Protein AF-A0A956HHT8-F1 (afdb_monomer)

Nearest PDB structures (foldseek):
  8glv-assembly1_Eb  TM=3.772E-01  e=1.874E-02  Chlamydomonas reinhardtii
  6lx0-assembly1_A  TM=4.164E-01  e=7.668E-02  Leptospira santarosai serovar Shermani str. LT 821
  4u09-assembly1_A  TM=4.987E-01  e=4.158E-01  Leptospira interrogans serovar Copenhageni str. Fiocruz L1-130
  4u06-assembly1_A  TM=4.653E-01  e=1.358E+00  Leptospira interrogans serovar Copenhageni str. Fiocruz L1-130
  7sd1-assembly2_B  TM=4.203E-01  e=8.175E-01  Homo sapiens

Structure (mmCIF, N/CA/C/O backbone):
data_AF-A0A956HHT8-F1
#
_entry.id   AF-A0A956HHT8-F1
#
loop_
_atom_site.group_PDB
_atom_site.id
_atom_site.type_symbol
_atom_site.label_atom_id
_atom_site.label_alt_id
_atom_site.label_comp_id
_atom_site.label_asym_id
_atom_site.label_entity_id
_atom_site.label_seq_id
_atom_site.pdbx_PDB_ins_code
_atom_site.Cartn_x
_atom_site.Cartn_y
_atom_site.Cartn_z
_atom_site.occupancy
_atom_site.B_iso_or_equiv
_atom_site.auth_seq_id
_atom_site.auth_comp_id
_atom_site.auth_asym_id
_atom_site.auth_atom_id
_atom_site.pdbx_PDB_model_num
ATOM 1 N N . MET A 1 1 ? 32.048 -4.663 -15.928 1.00 42.41 1 MET A N 1
ATOM 2 C CA . MET A 1 1 ? 32.615 -3.542 -15.136 1.00 42.41 1 MET A CA 1
ATOM 3 C C . MET A 1 1 ? 31.513 -2.519 -14.918 1.00 42.41 1 MET A C 1
ATOM 5 O O . MET A 1 1 ? 30.700 -2.398 -15.829 1.00 42.41 1 MET A O 1
ATOM 9 N N . PRO A 1 2 ? 31.490 -1.788 -13.791 1.00 41.84 2 PRO A N 1
ATOM 10 C CA . PRO A 1 2 ? 30.479 -0.762 -13.557 1.00 41.84 2 PRO A CA 1
ATOM 11 C C . PRO A 1 2 ? 30.598 0.371 -14.581 1.00 41.84 2 PRO A C 1
ATOM 13 O O . PRO A 1 2 ? 31.658 0.988 -14.737 1.00 41.84 2 PRO A O 1
ATOM 16 N N . VAL A 1 3 ? 29.501 0.620 -15.294 1.00 42.31 3 VAL A N 1
ATOM 17 C CA . VAL A 1 3 ? 29.371 1.701 -16.280 1.00 42.31 3 VAL A CA 1
ATOM 18 C C . VAL A 1 3 ? 28.761 2.917 -15.602 1.00 42.31 3 VAL A C 1
ATOM 20 O O . VAL A 1 3 ? 27.911 2.795 -14.723 1.00 42.31 3 VAL A O 1
ATOM 23 N N . THR A 1 4 ? 29.171 4.106 -16.033 1.00 55.22 4 THR A N 1
ATOM 24 C CA . THR A 1 4 ? 28.631 5.352 -15.502 1.00 55.22 4 THR A CA 1
ATOM 25 C C . THR A 1 4 ? 28.563 6.421 -16.578 1.00 55.22 4 THR A C 1
ATOM 27 O O . THR A 1 4 ? 29.469 6.543 -17.401 1.00 55.22 4 THR A O 1
ATOM 30 N N . PHE A 1 5 ? 27.518 7.230 -16.497 1.00 52.38 5 PHE A N 1
ATOM 31 C CA . PHE A 1 5 ? 27.226 8.387 -17.324 1.00 52.38 5 PHE A CA 1
ATOM 32 C C . PHE A 1 5 ? 26.837 9.563 -16.416 1.00 52.38 5 PHE A C 1
ATOM 34 O O . PHE A 1 5 ? 26.292 9.361 -15.329 1.00 52.38 5 PHE A O 1
ATOM 41 N N . ALA A 1 6 ? 27.120 10.792 -16.849 1.00 51.34 6 ALA A N 1
ATOM 42 C CA . ALA A 1 6 ? 26.678 11.987 -16.137 1.00 51.34 6 ALA A CA 1
ATOM 43 C C . ALA A 1 6 ? 25.170 12.197 -16.356 1.00 51.34 6 ALA A C 1
ATOM 45 O O . ALA A 1 6 ? 24.701 12.158 -17.490 1.00 51.34 6 ALA A O 1
ATOM 46 N N . VAL A 1 7 ? 24.421 12.424 -15.274 1.00 43.16 7 VAL A N 1
ATOM 47 C CA . VAL A 1 7 ? 22.947 12.546 -15.307 1.00 43.16 7 VAL A CA 1
ATOM 48 C C . VAL A 1 7 ? 22.482 14.012 -15.305 1.00 43.16 7 VAL A C 1
ATOM 50 O O . VAL A 1 7 ? 21.397 14.324 -15.784 1.00 43.16 7 VAL A O 1
ATOM 53 N N . SER A 1 8 ? 23.301 14.931 -14.785 1.00 41.12 8 SER A N 1
ATOM 54 C CA . SER A 1 8 ? 23.012 16.368 -14.694 1.00 41.12 8 SER A CA 1
ATOM 55 C C . SER A 1 8 ? 24.325 17.170 -14.701 1.00 41.12 8 SER A C 1
ATOM 57 O O . SER A 1 8 ? 25.312 16.676 -14.153 1.00 41.12 8 SER A O 1
ATOM 59 N N . PRO A 1 9 ? 24.380 18.385 -15.286 1.00 46.72 9 PRO A N 1
ATOM 60 C CA . PRO A 1 9 ? 25.599 19.202 -15.367 1.00 46.72 9 PRO A CA 1
ATOM 61 C C . PRO A 1 9 ? 25.954 19.955 -14.067 1.00 46.72 9 PRO A C 1
ATOM 63 O O . PRO A 1 9 ? 26.802 20.847 -14.088 1.00 46.72 9 PRO A O 1
ATOM 66 N N . VAL A 1 10 ? 25.308 19.643 -12.938 1.00 47.22 10 VAL A N 1
ATOM 67 C CA . VAL A 1 10 ? 25.648 20.224 -11.629 1.00 47.22 10 VAL A CA 1
ATOM 68 C C . VAL A 1 10 ? 27.020 19.744 -11.143 1.00 47.22 10 VAL A C 1
ATOM 70 O O . VAL A 1 10 ? 27.389 18.584 -11.321 1.00 47.22 10 VAL A O 1
ATOM 73 N N . VAL A 1 11 ? 27.776 20.631 -10.489 1.00 66.06 11 VAL A N 1
ATOM 74 C CA . VAL A 1 11 ? 29.021 20.247 -9.807 1.00 66.06 11 VAL A CA 1
ATOM 75 C C . VAL A 1 11 ? 28.661 19.371 -8.607 1.00 66.06 11 VAL A C 1
ATOM 77 O O . VAL A 1 11 ? 27.893 19.796 -7.745 1.00 66.06 11 VAL A O 1
ATOM 80 N N . ALA A 1 12 ? 29.199 18.153 -8.572 1.00 59.75 12 ALA A N 1
ATOM 81 C CA . ALA A 1 12 ? 28.891 17.164 -7.546 1.00 59.75 12 ALA A CA 1
ATOM 82 C C . ALA A 1 12 ? 29.400 17.586 -6.156 1.00 59.75 12 ALA A C 1
ATOM 84 O O . ALA A 1 12 ? 30.588 17.875 -5.999 1.00 59.75 12 ALA A O 1
ATOM 85 N N . ASP A 1 13 ? 28.534 17.552 -5.138 1.00 56.00 13 ASP A N 1
ATOM 86 C CA . ASP A 1 13 ? 28.957 17.786 -3.754 1.00 56.00 13 ASP A CA 1
ATOM 87 C C . ASP A 1 13 ? 29.541 16.508 -3.125 1.00 56.00 13 ASP A C 1
ATOM 89 O O . ASP A 1 13 ? 28.835 15.533 -2.844 1.00 56.00 13 ASP A O 1
ATOM 93 N N . SER A 1 14 ? 30.851 16.533 -2.866 1.00 65.19 14 SER A N 1
ATOM 94 C CA . SER A 1 14 ? 31.598 15.469 -2.189 1.00 65.19 14 SER A CA 1
ATOM 95 C C . SER A 1 14 ? 31.766 15.687 -0.676 1.00 65.19 14 SER A C 1
ATOM 97 O O . SER A 1 14 ? 32.563 14.988 -0.048 1.00 65.19 14 SER A O 1
ATOM 99 N N . SER A 1 15 ? 31.081 16.666 -0.075 1.00 69.25 15 SER A N 1
ATOM 100 C CA . SER A 1 15 ? 31.128 16.920 1.370 1.00 69.25 15 SER A CA 1
ATOM 101 C C . SER A 1 15 ? 30.612 15.712 2.178 1.00 69.25 15 SER A C 1
ATOM 103 O O . SER A 1 15 ? 29.654 15.060 1.757 1.00 69.25 15 SER A O 1
ATOM 105 N N . PRO A 1 16 ? 31.215 15.367 3.332 1.00 62.41 16 PRO A N 1
ATOM 106 C CA . PRO A 1 16 ? 30.775 14.219 4.119 1.00 62.41 16 PRO A CA 1
ATOM 107 C C . PRO A 1 16 ? 29.455 14.506 4.850 1.00 62.41 16 PRO A C 1
ATOM 109 O O . PRO A 1 16 ? 29.373 15.402 5.689 1.00 62.41 16 PRO A O 1
ATOM 112 N N . LEU A 1 17 ? 28.435 13.693 4.568 1.00 68.38 17 LEU A N 1
ATOM 113 C CA . LEU A 1 17 ? 27.159 13.692 5.290 1.00 68.38 17 LEU A CA 1
ATOM 114 C C . LEU A 1 17 ? 27.309 13.217 6.754 1.00 68.38 17 LEU A C 1
ATOM 116 O O . LEU A 1 17 ? 28.241 12.463 7.063 1.00 68.38 17 LEU A O 1
ATOM 120 N N . PRO A 1 18 ? 26.371 13.581 7.655 1.00 68.06 18 PRO A N 1
ATOM 121 C CA . PRO A 1 18 ? 26.324 13.047 9.015 1.00 68.06 18 PRO A CA 1
ATOM 122 C C . PRO A 1 18 ? 26.230 11.518 8.991 1.00 68.06 18 PRO A C 1
ATOM 124 O O . PRO A 1 18 ? 25.305 10.954 8.408 1.00 68.06 18 PRO A O 1
ATOM 127 N N . SER A 1 19 ? 27.194 10.827 9.600 1.00 62.94 19 SER A N 1
ATOM 128 C CA . SER A 1 19 ? 27.247 9.363 9.562 1.00 62.94 19 SER A CA 1
ATOM 129 C C . SER A 1 19 ? 26.352 8.720 10.619 1.00 62.94 19 SER A C 1
ATOM 131 O O . SER A 1 19 ? 26.463 9.059 11.797 1.00 62.94 19 SER A O 1
ATOM 133 N N . MET A 1 20 ? 25.551 7.735 10.216 1.00 63.31 20 MET A N 1
ATOM 134 C CA . MET A 1 20 ? 24.673 6.957 11.094 1.00 63.31 20 MET A CA 1
ATOM 135 C C . MET A 1 20 ? 25.284 5.580 11.398 1.00 63.31 20 MET A C 1
ATOM 137 O O . MET A 1 20 ? 25.882 4.953 10.522 1.00 63.31 20 MET A O 1
ATOM 141 N N . ALA A 1 21 ? 25.125 5.080 12.627 1.00 60.78 21 ALA A N 1
ATOM 142 C CA . ALA A 1 21 ? 25.504 3.708 12.962 1.00 60.78 21 ALA A CA 1
ATOM 143 C C . ALA A 1 21 ? 24.474 2.701 12.398 1.00 60.78 21 ALA A C 1
ATOM 145 O O . ALA A 1 21 ? 23.274 2.985 12.448 1.00 60.78 21 ALA A O 1
ATOM 146 N N . PRO A 1 22 ? 24.885 1.502 11.928 1.00 54.84 22 PRO A N 1
ATOM 147 C CA . PRO A 1 22 ? 23.963 0.508 11.359 1.00 54.84 22 PRO A CA 1
ATOM 148 C C . PRO A 1 22 ? 22.775 0.162 12.269 1.00 54.84 22 PRO A C 1
ATOM 150 O O . PRO A 1 22 ? 21.650 0.007 11.800 1.00 54.84 22 PRO A O 1
ATOM 153 N N . LEU A 1 23 ? 23.013 0.100 13.583 1.00 55.16 23 LEU A N 1
ATOM 154 C CA . LEU A 1 23 ? 21.993 -0.229 14.579 1.00 55.16 23 LEU A CA 1
ATOM 155 C C . LEU A 1 23 ? 20.890 0.840 14.681 1.00 55.16 23 LEU A C 1
ATOM 157 O O . LEU A 1 23 ? 19.726 0.508 14.897 1.00 55.16 23 LEU A O 1
ATOM 161 N N . ASP A 1 24 ? 21.231 2.115 14.489 1.00 61.06 24 ASP A N 1
ATOM 162 C CA . ASP A 1 24 ? 20.277 3.225 14.598 1.00 61.06 24 ASP A CA 1
ATOM 163 C C . ASP A 1 24 ? 19.448 3.401 13.318 1.00 61.06 24 ASP A C 1
ATOM 165 O O . ASP A 1 24 ? 18.272 3.769 13.389 1.00 61.06 24 ASP A O 1
ATOM 169 N N . ALA A 1 25 ? 20.010 3.023 12.164 1.00 61.41 25 ALA A N 1
ATOM 170 C CA . ALA A 1 25 ? 19.270 2.907 10.907 1.00 61.41 25 ALA A CA 1
ATOM 171 C C . ALA A 1 25 ? 18.159 1.843 10.988 1.00 61.41 25 ALA A C 1
ATOM 173 O O . ALA A 1 25 ? 17.069 2.047 10.455 1.00 61.41 25 ALA A O 1
ATOM 174 N N . LEU A 1 26 ? 18.410 0.732 11.692 1.00 55.09 26 LEU A N 1
ATOM 175 C CA . LEU A 1 26 ? 17.419 -0.323 11.939 1.00 55.09 26 LEU A CA 1
ATOM 176 C C . LEU A 1 26 ? 16.361 0.123 12.967 1.00 55.09 26 LEU A C 1
ATOM 178 O O . LEU A 1 26 ? 15.161 -0.015 12.714 1.00 55.09 26 LEU A O 1
ATOM 182 N N . ARG A 1 27 ? 16.776 0.761 14.072 1.00 62.97 27 ARG A N 1
ATOM 183 C CA . ARG A 1 27 ? 15.862 1.301 15.102 1.00 62.97 27 ARG A CA 1
ATOM 184 C C . ARG A 1 27 ? 14.851 2.303 14.544 1.00 62.97 27 ARG A C 1
ATOM 186 O O . ARG A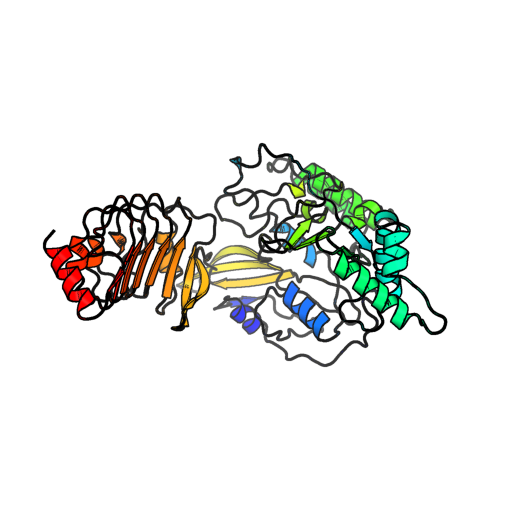 1 27 ? 13.663 2.181 14.830 1.00 62.97 27 ARG A O 1
ATOM 193 N N . ARG A 1 28 ? 15.273 3.242 13.680 1.00 62.53 28 ARG A N 1
ATOM 194 C CA . ARG A 1 28 ? 14.357 4.204 13.017 1.00 62.53 28 ARG A CA 1
ATOM 195 C C . ARG A 1 28 ? 13.282 3.552 12.136 1.00 62.53 28 ARG A C 1
ATOM 197 O O . ARG A 1 28 ? 12.379 4.243 11.675 1.00 62.53 28 ARG A O 1
ATOM 204 N N . ARG A 1 29 ? 13.369 2.242 11.896 1.00 57.41 29 ARG A N 1
ATOM 205 C CA . ARG A 1 29 ? 12.459 1.458 11.049 1.00 57.41 29 ARG A CA 1
ATOM 206 C C . ARG A 1 29 ? 11.564 0.511 11.857 1.00 57.41 29 ARG A C 1
ATOM 208 O O . ARG A 1 29 ? 10.920 -0.355 11.276 1.00 57.41 29 ARG A O 1
ATOM 215 N N . GLY A 1 30 ? 11.528 0.670 13.184 1.00 54.50 30 GLY A N 1
ATOM 216 C CA . GLY A 1 30 ? 10.776 -0.197 14.097 1.00 54.50 30 GLY A CA 1
ATOM 217 C C . GLY A 1 30 ? 11.427 -1.562 14.340 1.00 54.50 30 GLY A C 1
ATOM 218 O O . GLY A 1 30 ? 10.787 -2.442 14.908 1.00 54.50 30 GLY A O 1
ATOM 219 N N . ILE A 1 31 ? 12.682 -1.753 13.914 1.00 48.97 31 ILE A N 1
ATOM 220 C CA . ILE A 1 31 ? 13.452 -2.973 14.174 1.00 48.97 31 ILE A CA 1
ATOM 221 C C . ILE A 1 31 ? 14.253 -2.752 15.461 1.00 48.97 31 ILE A C 1
ATOM 223 O O . ILE A 1 31 ? 15.388 -2.271 15.450 1.00 48.97 31 ILE A O 1
ATOM 227 N N . GLU A 1 32 ? 13.623 -3.068 16.587 1.00 52.91 32 GLU A N 1
ATOM 228 C CA . GLU A 1 32 ? 14.241 -3.021 17.912 1.00 52.91 32 GLU A CA 1
ATOM 229 C C . GLU A 1 32 ? 14.872 -4.377 18.282 1.00 52.91 32 GLU A C 1
ATOM 231 O O . GLU A 1 32 ? 14.568 -5.412 17.691 1.00 52.91 32 GLU A O 1
ATOM 236 N N . GLY A 1 33 ? 15.802 -4.376 19.243 1.00 50.75 33 GLY A N 1
ATOM 237 C CA . GLY A 1 33 ? 16.421 -5.606 19.757 1.00 50.75 33 GLY A CA 1
ATOM 238 C C . GLY A 1 33 ? 17.298 -6.393 18.771 1.00 50.75 33 GLY A C 1
ATOM 239 O O . GLY A 1 33 ? 17.485 -7.583 18.981 1.00 50.75 33 GLY A O 1
ATOM 240 N N . VAL A 1 34 ? 17.812 -5.776 17.697 1.00 53.19 34 VAL A N 1
ATOM 241 C CA . VAL A 1 34 ? 18.710 -6.423 16.712 1.00 53.19 34 VAL A CA 1
ATOM 242 C C . VAL A 1 34 ? 19.869 -7.147 17.408 1.00 53.19 34 VAL A C 1
ATOM 244 O O . VAL A 1 34 ? 20.669 -6.506 18.085 1.00 53.19 34 VAL A O 1
ATOM 247 N N . GLU A 1 35 ? 19.971 -8.458 17.183 1.00 52.16 35 GLU A N 1
ATOM 248 C CA . GLU A 1 35 ? 20.993 -9.331 17.777 1.00 52.16 35 GLU A CA 1
ATOM 249 C C . GLU A 1 35 ? 22.275 -9.313 16.935 1.00 52.16 35 GLU A C 1
ATOM 251 O O . GLU A 1 35 ? 23.371 -9.048 17.423 1.00 52.16 35 GLU A O 1
ATOM 256 N N . ALA A 1 36 ? 22.123 -9.527 15.627 1.00 45.41 36 ALA A N 1
ATOM 257 C CA . ALA A 1 36 ? 23.203 -9.435 14.657 1.00 45.41 36 ALA A CA 1
ATOM 258 C C . ALA A 1 36 ? 22.668 -8.894 13.329 1.00 45.41 36 ALA A C 1
ATOM 260 O O . ALA A 1 36 ? 21.510 -9.083 12.968 1.00 45.41 36 ALA A O 1
ATOM 261 N N . CYS A 1 37 ? 23.517 -8.237 12.553 1.00 43.81 37 CYS A N 1
ATOM 262 C CA . CYS A 1 37 ? 23.219 -7.878 11.170 1.00 43.81 37 CYS A CA 1
ATOM 263 C C . CYS A 1 37 ? 24.480 -8.029 10.330 1.00 43.81 37 CYS A C 1
ATOM 265 O O . CYS A 1 37 ? 25.566 -8.207 10.889 1.00 43.81 37 CYS A O 1
ATOM 267 N N . SER A 1 38 ? 24.353 -7.933 9.005 1.00 42.53 38 SER A N 1
ATOM 268 C CA . SER A 1 38 ? 25.522 -7.748 8.152 1.00 42.53 38 SER A CA 1
ATOM 269 C C . SER A 1 38 ? 26.280 -6.503 8.619 1.00 42.53 38 SER A C 1
ATOM 271 O O . SER A 1 38 ? 25.807 -5.376 8.441 1.00 42.53 38 SER A O 1
ATOM 273 N N . SER A 1 39 ? 27.441 -6.704 9.239 1.00 43.22 39 SER A N 1
ATOM 274 C CA . SER A 1 39 ? 28.359 -5.628 9.589 1.00 43.22 39 SER A CA 1
ATOM 275 C C . SER A 1 39 ? 28.820 -4.907 8.320 1.00 43.22 39 SER A C 1
ATOM 277 O O . SER A 1 39 ? 28.809 -5.456 7.217 1.00 43.22 39 SER A O 1
ATOM 279 N N . ALA A 1 40 ? 29.258 -3.657 8.470 1.00 41.69 40 ALA A N 1
ATOM 280 C CA . ALA A 1 40 ? 29.957 -2.952 7.402 1.00 41.69 40 ALA A CA 1
ATOM 281 C C . ALA A 1 40 ? 31.389 -3.511 7.266 1.00 41.69 40 ALA A C 1
ATOM 283 O O . ALA A 1 40 ? 32.358 -2.863 7.660 1.00 41.69 40 ALA A O 1
ATOM 284 N N . GLU A 1 41 ? 31.521 -4.740 6.755 1.00 34.94 41 GLU A N 1
ATOM 285 C CA . GLU A 1 41 ? 32.812 -5.376 6.480 1.00 34.94 41 GLU A CA 1
ATOM 286 C C . GLU A 1 41 ? 33.545 -4.635 5.357 1.00 34.94 41 GLU A C 1
ATOM 288 O O . GLU A 1 41 ? 33.342 -4.893 4.174 1.00 34.94 41 GLU A O 1
ATOM 293 N N . ALA A 1 42 ? 34.396 -3.685 5.753 1.00 38.56 42 ALA A N 1
ATOM 294 C CA . ALA A 1 42 ? 35.460 -3.069 4.956 1.00 38.56 42 ALA A CA 1
ATOM 295 C C . ALA A 1 42 ? 35.083 -2.487 3.571 1.00 38.56 42 ALA A C 1
ATOM 297 O O . ALA A 1 42 ? 35.971 -2.169 2.778 1.00 38.56 42 ALA A O 1
ATOM 298 N N . ALA A 1 43 ? 33.799 -2.256 3.286 1.00 40.84 43 ALA A N 1
ATOM 299 C CA . ALA A 1 43 ? 33.388 -1.396 2.181 1.00 40.84 43 ALA A CA 1
ATOM 300 C C . ALA A 1 43 ? 33.882 0.048 2.438 1.00 40.84 43 ALA A C 1
ATOM 302 O O . ALA A 1 43 ? 33.777 0.530 3.568 1.00 40.84 43 ALA A O 1
ATOM 303 N N . PRO A 1 44 ? 34.390 0.779 1.426 1.00 45.38 44 PRO A N 1
ATOM 304 C CA . PRO A 1 44 ? 35.016 2.098 1.602 1.00 45.38 44 PRO A CA 1
ATOM 305 C C . PRO A 1 44 ? 34.021 3.253 1.870 1.00 45.38 44 PRO A C 1
ATOM 307 O O . PRO A 1 44 ? 34.321 4.413 1.597 1.00 45.38 44 PRO A O 1
ATOM 310 N N . SER A 1 45 ? 32.825 2.958 2.385 1.00 54.06 45 SER A N 1
ATOM 311 C CA . SER A 1 45 ? 31.669 3.860 2.453 1.00 54.06 45 SER A CA 1
ATOM 312 C C . SER A 1 45 ? 30.949 3.773 3.803 1.00 54.06 45 SER A C 1
ATOM 314 O O . SER A 1 45 ? 30.705 2.681 4.313 1.00 54.06 45 SER A O 1
ATOM 316 N N . ARG A 1 46 ? 30.556 4.923 4.369 1.00 59.69 46 ARG A N 1
ATOM 317 C CA . ARG A 1 46 ? 29.750 5.011 5.602 1.00 59.69 46 ARG A CA 1
ATOM 318 C C . ARG A 1 46 ? 28.250 5.087 5.302 1.00 59.69 46 ARG A C 1
ATOM 320 O O . ARG A 1 46 ? 27.846 5.687 4.313 1.00 59.69 46 ARG A O 1
ATOM 327 N N . LEU A 1 47 ? 27.441 4.562 6.223 1.00 59.94 47 LEU A N 1
ATOM 328 C CA . LEU A 1 47 ? 26.009 4.865 6.318 1.00 59.94 47 LEU A CA 1
ATOM 329 C C . LEU A 1 47 ? 25.797 6.317 6.771 1.00 59.94 47 LEU A C 1
ATOM 331 O O . LEU A 1 47 ? 26.581 6.849 7.562 1.00 59.94 47 LEU A O 1
ATOM 335 N N . VAL A 1 48 ? 24.731 6.944 6.278 1.00 63.12 48 VAL A N 1
ATOM 336 C CA . VAL A 1 48 ? 24.441 8.377 6.445 1.00 63.12 48 VAL A CA 1
ATOM 337 C C . VAL A 1 48 ? 23.036 8.603 6.996 1.00 63.12 48 VAL A C 1
ATOM 339 O O . VAL A 1 48 ? 22.126 7.820 6.733 1.00 63.12 48 VAL A O 1
ATOM 342 N N . ASP A 1 49 ? 22.866 9.672 7.767 1.00 67.06 49 ASP A N 1
ATOM 343 C CA . ASP A 1 49 ? 21.560 10.132 8.229 1.00 67.06 49 ASP A CA 1
ATOM 344 C C . ASP A 1 49 ? 20.860 10.934 7.123 1.00 67.06 49 ASP A C 1
ATOM 346 O O . ASP A 1 49 ? 21.419 11.889 6.582 1.00 67.06 49 ASP A O 1
ATOM 350 N N . THR A 1 50 ? 19.632 10.537 6.794 1.00 64.25 50 THR A N 1
ATOM 351 C CA . THR A 1 50 ? 18.780 11.184 5.787 1.00 64.25 50 THR A CA 1
ATOM 352 C C . THR A 1 50 ? 17.482 11.737 6.389 1.00 64.25 50 THR A C 1
ATOM 354 O O . THR A 1 50 ? 16.514 11.910 5.657 1.00 64.25 50 THR A O 1
ATOM 357 N N . GLY A 1 51 ? 17.417 11.926 7.714 1.00 54.97 51 GLY A N 1
ATOM 358 C CA . GLY A 1 51 ? 16.268 12.485 8.439 1.00 54.97 51 GLY A CA 1
ATOM 359 C C . GLY A 1 51 ? 15.058 11.549 8.538 1.00 54.97 51 GLY A C 1
ATOM 360 O O . GLY A 1 51 ? 14.748 11.024 9.609 1.00 54.97 51 GLY A O 1
ATOM 361 N N . ASP A 1 52 ? 14.409 11.298 7.404 1.00 53.41 52 ASP A N 1
ATOM 362 C CA . ASP A 1 52 ? 12.940 11.309 7.318 1.00 53.41 52 ASP A CA 1
ATOM 363 C C . ASP A 1 52 ? 12.249 9.933 7.397 1.00 53.41 52 ASP A C 1
ATOM 365 O O . ASP A 1 52 ? 11.047 9.811 7.178 1.00 53.41 52 ASP A O 1
ATOM 369 N N . GLY A 1 53 ? 12.990 8.860 7.686 1.00 53.47 53 GLY A N 1
ATOM 370 C CA . GLY A 1 53 ? 12.432 7.516 7.927 1.00 53.47 53 GLY A CA 1
ATOM 371 C C . GLY A 1 53 ? 11.844 6.774 6.710 1.00 53.47 53 GLY A C 1
ATOM 372 O O . GLY A 1 53 ? 11.531 5.588 6.825 1.00 53.47 53 GLY A O 1
ATOM 373 N N . PHE A 1 54 ? 11.738 7.419 5.542 1.00 56.00 54 PHE A N 1
ATOM 374 C CA . PHE A 1 54 ? 11.219 6.829 4.300 1.00 56.00 54 PHE A CA 1
ATOM 375 C C . PHE A 1 54 ? 11.986 5.575 3.823 1.00 56.00 54 PHE A C 1
ATOM 377 O O . PHE A 1 54 ? 13.043 5.200 4.346 1.00 56.00 54 PHE A O 1
ATOM 384 N N . HIS A 1 55 ? 11.431 4.884 2.817 1.00 62.47 55 HIS A N 1
ATOM 385 C CA . HIS A 1 55 ? 12.077 3.746 2.153 1.00 62.47 55 HIS A CA 1
ATOM 386 C C . HIS A 1 55 ? 13.457 4.164 1.612 1.00 62.47 55 HIS A C 1
ATOM 388 O O . HIS A 1 55 ? 13.523 5.168 0.904 1.00 62.47 55 HIS A O 1
ATOM 394 N N . PRO A 1 56 ? 14.572 3.460 1.900 1.00 63.16 56 PRO A N 1
ATOM 395 C CA . PRO A 1 56 ? 15.890 4.082 1.795 1.00 63.16 56 PRO A CA 1
ATOM 396 C C . PRO A 1 56 ? 16.370 4.186 0.346 1.00 63.16 56 PRO A C 1
ATOM 398 O O . PRO A 1 56 ? 17.259 4.982 0.060 1.00 63.16 56 PRO A O 1
ATOM 401 N N . LEU A 1 57 ? 15.725 3.453 -0.572 1.00 63.84 57 LEU A N 1
ATOM 402 C CA . LEU A 1 57 ? 15.821 3.710 -2.005 1.00 63.84 57 LEU A CA 1
ATOM 403 C C . LEU A 1 57 ? 15.372 5.129 -2.354 1.00 63.84 57 LEU A C 1
ATOM 405 O O . LEU A 1 57 ? 16.099 5.864 -3.014 1.00 63.84 57 LEU A O 1
ATOM 409 N N . ILE A 1 58 ? 14.220 5.538 -1.831 1.00 62.97 58 ILE A N 1
ATOM 410 C CA . ILE A 1 58 ? 13.691 6.885 -2.023 1.00 62.97 58 ILE A CA 1
ATOM 411 C C . ILE A 1 58 ? 14.530 7.902 -1.244 1.00 62.97 58 ILE A C 1
ATOM 413 O O . ILE A 1 58 ? 14.872 8.934 -1.808 1.00 62.97 58 ILE A O 1
ATOM 417 N N . SER A 1 59 ? 14.942 7.609 -0.005 1.00 67.75 59 SER A N 1
ATOM 418 C CA . SER A 1 59 ? 15.748 8.540 0.803 1.00 67.75 59 SER A CA 1
ATOM 419 C C . SER A 1 59 ? 17.103 8.871 0.171 1.00 67.75 59 SER A C 1
ATOM 421 O O . SER A 1 59 ? 17.493 10.035 0.134 1.00 67.75 59 SER A O 1
ATOM 423 N N . ALA A 1 60 ? 17.821 7.879 -0.364 1.00 64.56 60 ALA A N 1
ATOM 424 C CA . ALA A 1 60 ? 19.108 8.124 -1.010 1.00 64.56 60 ALA A CA 1
ATOM 425 C C . ALA A 1 60 ? 18.952 8.803 -2.381 1.00 64.56 60 ALA A C 1
ATOM 427 O O . ALA A 1 60 ? 19.723 9.706 -2.688 1.00 64.56 60 ALA A O 1
ATOM 428 N N . VAL A 1 61 ? 17.924 8.457 -3.172 1.00 61.44 61 VAL A N 1
ATOM 429 C CA . VAL A 1 61 ? 17.579 9.205 -4.400 1.00 61.44 61 VAL A CA 1
ATOM 430 C C . VAL A 1 61 ? 17.209 10.658 -4.072 1.00 61.44 61 VAL A C 1
ATOM 432 O O . VAL A 1 61 ? 17.649 11.573 -4.765 1.00 61.44 61 VAL A O 1
ATOM 435 N N . HIS A 1 62 ? 16.461 10.892 -2.992 1.00 66.06 62 HIS A N 1
ATOM 436 C CA . HIS A 1 62 ? 16.065 12.225 -2.544 1.00 66.06 62 HIS A CA 1
ATOM 437 C C . HIS A 1 62 ? 17.270 13.065 -2.101 1.00 66.06 62 HIS A C 1
ATOM 439 O O . HIS A 1 62 ? 17.414 14.194 -2.557 1.00 66.06 62 HIS A O 1
ATOM 445 N N . VAL A 1 63 ? 18.173 12.518 -1.280 1.00 62.94 63 VAL A N 1
ATOM 446 C CA . VAL A 1 63 ? 19.398 13.221 -0.851 1.00 62.94 63 VAL A CA 1
ATOM 447 C C . VAL A 1 63 ? 20.359 13.451 -2.023 1.00 62.94 63 VAL A C 1
ATOM 449 O O . VAL A 1 63 ? 20.935 14.534 -2.128 1.00 62.94 63 VAL A O 1
ATOM 452 N N . ALA A 1 64 ? 20.484 12.489 -2.942 1.00 60.69 64 ALA A N 1
ATOM 453 C CA . ALA A 1 64 ? 21.247 12.642 -4.180 1.00 60.69 64 ALA A CA 1
ATOM 454 C C . ALA A 1 64 ? 20.733 13.811 -5.033 1.00 60.69 64 ALA A C 1
ATOM 456 O O . ALA A 1 64 ? 21.513 14.656 -5.472 1.00 60.69 64 ALA A O 1
ATOM 457 N N . PHE A 1 65 ? 19.414 13.890 -5.211 1.00 50.34 65 PHE A N 1
ATOM 458 C CA . PHE A 1 65 ? 18.745 14.952 -5.954 1.00 50.34 65 PHE A CA 1
ATOM 459 C C . PHE A 1 65 ? 18.854 16.314 -5.248 1.00 50.34 65 PHE A C 1
ATOM 461 O O . PHE A 1 65 ? 19.332 17.278 -5.840 1.00 50.34 65 PHE A O 1
ATOM 468 N N . ALA A 1 66 ? 18.474 16.390 -3.970 1.00 59.97 66 ALA A N 1
ATOM 469 C CA . ALA A 1 66 ? 18.379 17.638 -3.209 1.00 59.97 66 ALA A CA 1
ATOM 470 C C . ALA A 1 66 ? 19.737 18.258 -2.828 1.00 59.97 66 ALA A C 1
ATOM 472 O O . ALA A 1 66 ? 19.791 19.443 -2.507 1.00 59.97 66 ALA A O 1
ATOM 473 N N . GLN A 1 67 ? 20.826 17.479 -2.845 1.00 65.44 67 GLN A N 1
ATOM 474 C CA . GLN A 1 67 ? 22.182 17.944 -2.513 1.00 65.44 67 GLN A CA 1
ATOM 475 C C . GLN A 1 67 ? 23.197 17.740 -3.650 1.00 65.44 67 GLN A C 1
ATOM 477 O O . GLN A 1 67 ? 24.399 17.818 -3.415 1.00 65.44 67 GLN A O 1
ATOM 482 N N . HIS A 1 68 ? 22.737 17.464 -4.875 1.00 54.09 68 HIS A N 1
ATOM 483 C CA . HIS A 1 68 ? 23.588 17.288 -6.062 1.00 54.09 68 HIS A CA 1
ATOM 484 C C . HIS A 1 68 ? 24.703 16.229 -5.878 1.00 54.09 68 HIS A C 1
ATOM 486 O O . HIS A 1 68 ? 25.871 16.472 -6.192 1.00 54.09 68 HIS A O 1
ATOM 492 N N . ARG A 1 69 ? 24.357 15.041 -5.360 1.00 65.19 69 ARG A N 1
ATOM 493 C CA . ARG A 1 69 ? 25.311 13.941 -5.104 1.00 65.19 69 ARG A CA 1
ATOM 494 C C . ARG A 1 69 ? 25.131 12.792 -6.116 1.00 65.19 69 ARG A C 1
ATOM 496 O O . ARG A 1 69 ? 23.999 12.368 -6.342 1.00 65.19 69 ARG A O 1
ATOM 503 N N . PRO A 1 70 ? 26.207 12.259 -6.722 1.00 62.28 70 PRO A N 1
ATOM 504 C CA . PRO A 1 70 ? 26.134 11.231 -7.773 1.00 62.28 70 PRO A CA 1
ATOM 505 C C . PRO A 1 70 ? 25.837 9.830 -7.202 1.00 62.28 70 PRO A C 1
ATOM 507 O O . PRO A 1 70 ? 26.304 9.529 -6.116 1.00 62.28 70 PRO A O 1
ATOM 510 N N . LEU A 1 71 ? 25.026 8.984 -7.855 1.00 67.56 71 LEU A N 1
ATOM 511 C CA . LEU A 1 71 ? 24.505 7.697 -7.316 1.00 67.56 71 LEU A CA 1
ATOM 512 C C . LEU A 1 71 ? 25.284 6.446 -7.858 1.00 67.56 71 LEU A C 1
ATOM 514 O O . LEU A 1 71 ? 26.319 6.664 -8.468 1.00 67.56 71 LEU A O 1
ATOM 518 N N . ALA A 1 72 ? 24.902 5.166 -7.646 1.00 62.59 72 ALA A N 1
ATOM 519 C CA . ALA A 1 72 ? 25.623 3.951 -8.165 1.00 62.59 72 ALA A CA 1
ATOM 520 C C . ALA A 1 72 ? 24.695 2.864 -8.729 1.00 62.59 72 ALA A C 1
ATOM 522 O O . ALA A 1 72 ? 23.589 2.843 -8.232 1.00 62.59 72 ALA A O 1
ATOM 523 N N . LEU A 1 73 ? 25.097 1.927 -9.624 1.00 44.16 73 LEU A N 1
ATOM 524 C CA . LEU A 1 73 ? 24.189 0.893 -10.230 1.00 44.16 73 LEU A CA 1
ATOM 525 C C . LEU A 1 73 ? 24.468 -0.562 -9.767 1.00 44.16 73 LEU A C 1
ATOM 527 O O . LEU A 1 73 ? 25.628 -0.885 -9.524 1.00 44.16 73 LEU A O 1
ATOM 531 N N . SER A 1 74 ? 23.439 -1.413 -9.607 1.00 45.12 74 SER A N 1
ATOM 532 C CA . SER A 1 74 ? 23.506 -2.878 -9.383 1.00 45.12 74 SER A CA 1
ATOM 533 C C . SER A 1 74 ? 22.183 -3.570 -9.802 1.00 45.12 74 SER A C 1
ATOM 535 O O . SER A 1 74 ? 21.119 -3.017 -9.507 1.00 45.12 74 SER A O 1
ATOM 537 N N . PRO A 1 75 ? 22.202 -4.768 -10.432 1.00 40.22 75 PRO A N 1
ATOM 538 C CA . PRO A 1 75 ? 20.999 -5.538 -10.793 1.00 40.22 75 PRO A CA 1
ATOM 539 C C . PRO A 1 75 ? 20.425 -6.352 -9.628 1.00 40.22 75 PRO A C 1
ATOM 541 O O . PRO A 1 75 ? 19.208 -6.449 -9.478 1.00 40.22 75 PRO A O 1
ATOM 544 N N . ASP A 1 76 ? 21.319 -6.902 -8.802 1.00 40.00 76 ASP A N 1
ATOM 545 C CA . ASP A 1 76 ? 21.040 -7.618 -7.548 1.00 40.00 76 ASP A CA 1
ATOM 546 C C . ASP A 1 76 ? 20.070 -6.777 -6.706 1.00 40.00 76 ASP A C 1
ATOM 548 O O . ASP A 1 76 ? 18.994 -7.206 -6.300 1.00 40.00 76 ASP A O 1
ATOM 552 N N . HIS A 1 77 ? 20.420 -5.494 -6.630 1.00 46.69 77 HIS A N 1
ATOM 553 C CA . HIS A 1 77 ? 19.713 -4.393 -6.005 1.00 46.69 77 HIS A CA 1
ATOM 554 C C . HIS A 1 77 ? 18.407 -3.950 -6.697 1.00 46.69 77 HIS A C 1
ATOM 556 O O . HIS A 1 77 ? 17.686 -3.151 -6.130 1.00 46.69 77 HIS A O 1
ATOM 562 N N . VAL A 1 78 ? 18.041 -4.407 -7.896 1.00 42.19 78 VAL A N 1
ATOM 563 C CA . VAL A 1 78 ? 16.717 -4.111 -8.508 1.00 42.19 78 VAL A CA 1
ATOM 564 C C . VAL A 1 78 ? 15.770 -5.310 -8.387 1.00 42.19 78 VAL A C 1
ATOM 566 O O . VAL A 1 78 ? 14.568 -5.143 -8.164 1.00 42.19 78 VAL A O 1
ATOM 569 N N . TRP A 1 79 ? 16.332 -6.520 -8.433 1.00 40.84 79 TRP A N 1
ATOM 570 C CA . TRP A 1 79 ? 15.655 -7.818 -8.495 1.00 40.84 79 TRP A CA 1
ATOM 571 C C . TRP A 1 79 ? 14.692 -8.180 -7.339 1.00 40.84 79 TRP A C 1
ATOM 573 O O . TRP A 1 79 ? 13.960 -9.160 -7.440 1.00 40.84 79 TRP A O 1
ATOM 583 N N . LEU A 1 80 ? 14.592 -7.409 -6.255 1.00 41.78 80 LEU A N 1
ATOM 584 C CA . LEU A 1 80 ? 13.850 -7.840 -5.062 1.00 41.78 80 LEU A CA 1
ATOM 585 C C . LEU A 1 80 ? 12.943 -6.784 -4.394 1.00 41.78 80 LEU A C 1
ATOM 587 O O . LEU A 1 80 ? 12.074 -7.162 -3.619 1.00 41.78 80 LEU A O 1
ATOM 591 N N . CYS A 1 81 ? 12.931 -5.532 -4.873 1.00 40.66 81 CYS A N 1
ATOM 592 C CA . CYS A 1 81 ? 11.655 -4.819 -5.023 1.00 40.66 81 CYS A CA 1
ATOM 593 C C . CYS A 1 81 ? 10.777 -5.665 -5.949 1.00 40.66 81 CYS A C 1
ATOM 595 O O . CYS A 1 81 ? 9.636 -5.975 -5.622 1.00 40.66 81 CYS A O 1
ATOM 597 N N . VAL A 1 82 ? 11.377 -6.096 -7.066 1.00 38.38 82 VAL A N 1
ATOM 598 C CA . VAL A 1 82 ? 10.870 -7.084 -8.021 1.00 38.38 82 VAL A CA 1
ATOM 599 C C . VAL A 1 82 ? 10.302 -8.317 -7.315 1.00 38.38 82 VAL A C 1
ATOM 601 O O . VAL A 1 82 ? 9.086 -8.413 -7.182 1.00 38.38 82 VAL A O 1
ATOM 604 N N . ALA A 1 83 ? 11.140 -9.177 -6.738 1.00 37.53 83 ALA A N 1
ATOM 605 C CA . ALA A 1 83 ? 10.760 -10.462 -6.142 1.00 37.53 83 ALA A CA 1
ATOM 606 C C . ALA A 1 83 ? 9.838 -10.431 -4.901 1.00 37.53 83 ALA A C 1
ATOM 608 O O . ALA A 1 83 ? 9.517 -11.495 -4.376 1.00 37.53 83 ALA A O 1
ATOM 609 N N . GLN A 1 84 ? 9.374 -9.273 -4.420 1.00 39.88 84 GLN A N 1
ATOM 610 C CA . GLN A 1 84 ? 8.219 -9.240 -3.511 1.00 39.88 84 GLN A CA 1
ATOM 611 C C . GLN A 1 84 ? 7.149 -8.199 -3.848 1.00 39.88 84 GLN A C 1
ATOM 613 O O . GLN A 1 84 ? 6.071 -8.251 -3.286 1.00 39.88 84 GLN A O 1
ATOM 618 N N . ALA A 1 85 ? 7.270 -7.484 -4.966 1.00 35.84 85 ALA A N 1
ATOM 619 C CA . ALA A 1 85 ? 6.121 -7.320 -5.852 1.00 35.84 85 ALA A CA 1
ATOM 620 C C . ALA A 1 85 ? 5.894 -8.604 -6.693 1.00 35.84 85 ALA A C 1
ATOM 622 O O . ALA A 1 85 ? 5.343 -8.567 -7.782 1.00 35.84 85 ALA A O 1
ATOM 623 N N . VAL A 1 86 ? 6.234 -9.754 -6.085 1.00 37.12 86 VAL A N 1
ATOM 624 C CA . VAL A 1 86 ? 5.846 -11.154 -6.331 1.00 37.12 86 VAL A CA 1
ATOM 625 C C . VAL A 1 86 ? 5.184 -11.794 -5.075 1.00 37.12 86 VAL A C 1
ATOM 627 O O . VAL A 1 86 ? 5.049 -13.008 -5.005 1.00 37.12 86 VAL A O 1
ATOM 630 N N . ALA A 1 87 ? 4.717 -11.017 -4.079 1.00 35.59 87 ALA A N 1
ATOM 631 C CA . ALA A 1 87 ? 4.032 -11.536 -2.880 1.00 35.59 87 ALA A CA 1
ATOM 632 C C . ALA A 1 87 ? 2.673 -10.929 -2.380 1.00 35.59 87 ALA A C 1
ATOM 634 O O . ALA A 1 87 ? 2.030 -11.598 -1.569 1.00 35.59 87 ALA A O 1
ATOM 635 N N . ARG A 1 88 ? 2.179 -9.756 -2.826 1.00 34.94 88 ARG A N 1
ATOM 636 C CA . ARG A 1 88 ? 0.851 -9.166 -2.467 1.00 34.94 88 ARG A CA 1
ATOM 637 C C . ARG A 1 88 ? 0.065 -8.717 -3.718 1.00 34.94 88 ARG A C 1
ATOM 639 O O . ARG A 1 88 ? -0.652 -7.728 -3.716 1.00 34.94 88 ARG A O 1
ATOM 646 N N . HIS A 1 89 ? 0.104 -9.505 -4.794 1.00 37.81 89 HIS A N 1
ATOM 647 C CA . HIS A 1 89 ? -0.894 -9.488 -5.889 1.00 37.81 89 HIS A CA 1
ATOM 648 C C . HIS A 1 89 ? -1.466 -10.891 -6.327 1.00 37.81 89 HIS A C 1
ATOM 650 O O . HIS A 1 89 ? -1.221 -11.327 -7.449 1.00 37.81 89 HIS A O 1
ATOM 656 N N . VAL A 1 90 ? -2.335 -11.516 -5.493 1.00 36.44 90 VAL A N 1
ATOM 657 C CA . VAL A 1 90 ? -3.613 -12.242 -5.787 1.00 36.44 90 VAL A CA 1
ATOM 658 C C . VAL A 1 90 ? -4.963 -11.670 -5.140 1.00 36.44 90 VAL A C 1
ATOM 660 O O . VAL A 1 90 ? -5.788 -11.243 -5.940 1.00 36.44 90 VAL A O 1
ATOM 663 N N . ASP A 1 91 ? -5.220 -11.519 -3.812 1.00 34.09 91 ASP A N 1
ATOM 664 C CA . ASP A 1 91 ? -6.345 -10.738 -3.147 1.00 34.09 91 ASP A CA 1
ATOM 665 C C . ASP A 1 91 ? -7.641 -11.488 -2.825 1.00 34.09 91 ASP A C 1
ATOM 667 O O . ASP A 1 91 ? -8.061 -12.337 -3.606 1.00 34.09 91 ASP A O 1
ATOM 671 N N . ALA A 1 92 ? -8.474 -10.887 -1.975 1.00 31.72 92 ALA A N 1
ATOM 672 C CA . ALA A 1 92 ? -9.391 -9.765 -2.267 1.00 31.72 92 ALA A CA 1
ATOM 673 C C . ALA A 1 92 ? -9.691 -9.391 -3.737 1.00 31.72 92 ALA A C 1
ATOM 675 O O . ALA A 1 92 ? -10.592 -8.587 -3.957 1.00 31.72 92 ALA A O 1
ATOM 676 N N . ARG A 1 93 ? -9.008 -9.949 -4.745 1.00 38.28 93 ARG A N 1
ATOM 677 C CA . ARG A 1 93 ? -9.226 -9.752 -6.185 1.00 38.28 93 ARG A CA 1
ATOM 678 C C . ARG A 1 93 ? -9.003 -11.020 -7.015 1.00 38.28 93 ARG A C 1
ATOM 680 O O . ARG A 1 93 ? -9.200 -10.962 -8.229 1.00 38.28 93 ARG A O 1
ATOM 687 N N . ALA A 1 94 ? -8.692 -12.167 -6.399 1.00 34.44 94 ALA A N 1
ATOM 688 C CA . ALA A 1 94 ? -8.529 -13.455 -7.075 1.00 34.44 94 ALA A CA 1
ATOM 689 C C . ALA A 1 94 ? -9.734 -13.824 -7.963 1.00 34.44 94 ALA A C 1
ATOM 691 O O . ALA A 1 94 ? -9.564 -14.453 -9.007 1.00 34.44 94 ALA A O 1
ATOM 692 N N . GLU A 1 95 ? -10.939 -13.395 -7.572 1.00 31.77 95 GLU A N 1
ATOM 693 C CA . GLU A 1 95 ? -12.200 -13.743 -8.238 1.00 31.77 95 GLU A CA 1
ATOM 694 C C . GLU A 1 95 ? -12.824 -12.614 -9.084 1.00 31.77 95 GLU A C 1
ATOM 696 O O . GLU A 1 95 ? -13.725 -12.889 -9.877 1.00 31.77 95 GLU A O 1
ATOM 701 N N . GLN A 1 96 ? -12.364 -11.359 -8.962 1.00 32.34 96 GLN A N 1
ATOM 702 C CA . GLN A 1 96 ? -13.024 -10.200 -9.596 1.00 32.34 96 GLN A CA 1
ATOM 703 C C . GLN A 1 96 ? -12.467 -9.815 -10.976 1.00 32.34 96 GLN A C 1
ATOM 705 O O . GLN A 1 96 ? -13.215 -9.325 -11.820 1.00 32.34 96 GLN A O 1
ATOM 710 N N . LEU A 1 97 ? -11.184 -10.064 -11.254 1.00 40.81 97 LEU A N 1
ATOM 711 C CA . LEU A 1 97 ? -10.487 -9.582 -12.464 1.00 40.81 97 LEU A CA 1
ATOM 712 C C . LEU A 1 97 ? -10.764 -10.431 -13.722 1.00 40.81 97 LEU A C 1
ATOM 714 O O . LEU A 1 97 ? -9.860 -10.794 -14.471 1.00 40.81 97 LEU A O 1
ATOM 718 N N . ARG A 1 98 ? -12.033 -10.795 -13.933 1.00 35.00 98 ARG A N 1
ATOM 719 C CA . ARG A 1 98 ? -12.493 -11.730 -14.973 1.00 35.00 98 ARG A CA 1
ATOM 720 C C . ARG A 1 98 ? -13.129 -11.047 -16.197 1.00 35.00 98 ARG A C 1
ATOM 722 O O . ARG A 1 98 ? -13.297 -11.726 -17.207 1.00 35.00 98 ARG A O 1
ATOM 729 N N . GLY A 1 99 ? -13.516 -9.767 -16.115 1.00 34.50 99 GLY A N 1
ATOM 730 C CA . GLY A 1 99 ? -14.490 -9.172 -17.052 1.00 34.50 99 GLY A CA 1
ATOM 731 C C . GLY A 1 99 ? -14.114 -7.904 -17.837 1.00 34.50 99 GLY A C 1
ATOM 732 O O . GLY A 1 99 ? -14.720 -7.688 -18.880 1.00 34.50 99 GLY A O 1
ATOM 733 N N . GLU A 1 100 ? -13.163 -7.077 -17.389 1.00 37.56 100 GLU A N 1
ATOM 734 C CA . GLU A 1 100 ? -12.968 -5.698 -17.899 1.00 37.56 100 GLU A CA 1
ATOM 735 C C . GLU A 1 100 ? -11.468 -5.370 -18.060 1.00 37.56 100 GLU A C 1
ATOM 737 O O . GLU A 1 100 ? -10.748 -5.385 -17.068 1.00 37.56 100 GLU A O 1
ATOM 742 N N . LEU A 1 101 ? -10.879 -5.127 -19.240 1.00 28.58 101 LEU A N 1
ATOM 743 C CA . LEU A 1 101 ? -11.337 -5.304 -20.635 1.00 28.58 101 LEU A CA 1
ATOM 744 C C . LEU A 1 101 ? -12.117 -4.135 -21.340 1.00 28.58 101 LEU A C 1
ATOM 746 O O . LEU A 1 101 ? -12.775 -4.402 -22.343 1.00 28.58 101 LEU A O 1
ATOM 750 N N . VAL A 1 102 ? -11.915 -2.864 -20.901 1.00 27.58 102 VAL A N 1
ATOM 751 C CA . VAL A 1 102 ? -12.108 -1.520 -21.588 1.00 27.58 102 VAL A CA 1
ATOM 752 C C . VAL A 1 102 ? -13.547 -1.086 -22.038 1.00 27.58 102 VAL A C 1
ATOM 754 O O . VAL A 1 102 ? -14.456 -1.898 -21.936 1.00 27.58 102 VAL A O 1
ATOM 757 N N . ALA A 1 103 ? -13.944 0.129 -22.517 1.00 35.12 103 ALA A N 1
ATOM 758 C CA . ALA A 1 103 ? -13.400 1.483 -22.891 1.00 35.12 103 ALA A CA 1
ATOM 759 C C . ALA A 1 103 ? -14.611 2.505 -23.045 1.00 35.12 103 ALA A C 1
ATOM 761 O O . ALA A 1 103 ? -15.741 2.032 -22.983 1.00 35.12 103 ALA A O 1
ATOM 762 N N . HIS A 1 104 ? -14.630 3.835 -23.355 1.00 36.00 104 HIS A N 1
ATOM 763 C CA . HIS A 1 104 ? -13.734 5.026 -23.544 1.00 36.00 104 HIS A CA 1
ATOM 764 C C . HIS A 1 104 ? -14.596 6.314 -23.911 1.00 36.00 104 HIS A C 1
ATOM 766 O O . HIS A 1 104 ? -15.819 6.218 -23.835 1.00 36.00 104 HIS A O 1
ATOM 772 N N . GLN A 1 105 ? -14.004 7.445 -24.397 1.00 31.31 105 GLN A N 1
ATOM 773 C CA . GLN A 1 105 ? -14.587 8.688 -25.054 1.00 31.31 105 GLN A CA 1
ATOM 774 C C . GLN A 1 105 ? -14.852 10.002 -24.240 1.00 31.31 105 GLN A C 1
ATOM 776 O O . GLN A 1 105 ? -14.951 9.964 -23.017 1.00 31.31 105 GLN A O 1
ATOM 781 N N . GLY A 1 106 ? -14.955 11.185 -24.914 1.00 42.94 106 GLY A N 1
ATOM 782 C CA . GLY A 1 106 ? -15.163 12.519 -24.272 1.00 42.94 106 GLY A CA 1
ATOM 783 C C . GLY A 1 106 ? -15.086 13.836 -25.120 1.00 42.94 106 GLY A C 1
ATOM 784 O O . GLY A 1 106 ? -15.358 13.844 -26.318 1.00 42.94 106 GLY A O 1
ATOM 785 N N . ARG A 1 107 ? -14.775 14.972 -24.446 1.00 33.06 107 ARG A N 1
ATOM 786 C CA . ARG A 1 107 ? -14.695 16.399 -24.920 1.00 33.06 107 ARG A CA 1
ATOM 787 C C . ARG A 1 107 ? -13.408 16.690 -25.751 1.00 33.06 107 ARG A C 1
ATOM 789 O O . ARG A 1 107 ? -12.584 15.799 -25.903 1.00 33.06 107 ARG A O 1
ATOM 796 N N . ARG A 1 108 ? -13.194 17.921 -26.268 1.00 42.62 108 ARG A N 1
ATOM 797 C CA . ARG A 1 108 ? -12.012 18.301 -27.100 1.00 42.62 108 ARG A CA 1
ATOM 798 C C . ARG A 1 108 ? -11.093 19.353 -26.443 1.00 42.62 108 ARG A C 1
ATOM 800 O O . ARG A 1 108 ? -11.581 20.363 -25.950 1.00 42.62 108 ARG A O 1
ATOM 807 N N . THR A 1 109 ? -9.777 19.133 -26.525 1.00 47.00 109 THR A N 1
ATOM 808 C CA . THR A 1 109 ? -8.685 19.923 -25.903 1.00 47.00 109 THR A CA 1
ATOM 809 C C . THR A 1 109 ? -7.754 20.537 -26.965 1.00 47.00 109 THR A C 1
ATOM 811 O O . THR A 1 109 ? -7.693 20.025 -28.085 1.00 47.00 109 THR A O 1
ATOM 814 N N . LEU A 1 110 ? -7.015 21.602 -26.622 1.00 49.25 110 LEU A N 1
ATOM 815 C CA . LEU A 1 110 ? -5.878 22.128 -27.395 1.00 49.25 110 LEU A CA 1
ATOM 816 C C . LEU A 1 110 ? -4.571 21.914 -26.611 1.00 49.25 110 LEU A C 1
ATOM 818 O O . LEU A 1 110 ? -4.437 22.374 -25.477 1.00 49.25 110 LEU A O 1
ATOM 822 N N . GLU A 1 111 ? -3.606 21.215 -27.209 1.00 57.41 111 GLU A N 1
ATOM 823 C CA . GLU A 1 111 ? -2.371 20.786 -26.540 1.00 57.41 111 GLU A CA 1
ATOM 824 C C . GLU A 1 111 ? -1.126 21.092 -27.385 1.00 57.41 111 GLU A C 1
ATOM 826 O O . GLU A 1 111 ? -1.100 20.827 -28.586 1.00 57.41 111 GLU A O 1
ATOM 831 N N . VAL A 1 112 ? -0.088 21.637 -26.743 1.00 64.81 112 VAL A N 1
ATOM 832 C CA . VAL A 1 112 ? 1.233 21.905 -27.332 1.00 64.81 112 VAL A CA 1
ATOM 833 C C . VAL A 1 112 ? 2.310 21.212 -26.500 1.00 64.81 112 VAL A C 1
ATOM 835 O O . VAL A 1 112 ? 2.281 21.231 -25.272 1.00 64.81 112 VAL A O 1
ATOM 838 N N . ARG A 1 113 ? 3.285 20.592 -27.164 1.00 59.03 113 ARG A N 1
ATOM 839 C CA . ARG A 1 113 ? 4.339 19.804 -26.517 1.00 59.03 113 ARG A CA 1
ATOM 840 C C . ARG A 1 113 ? 5.688 20.523 -26.593 1.00 59.03 113 ARG A C 1
ATOM 842 O O . ARG A 1 113 ? 6.098 20.942 -27.672 1.00 59.03 113 ARG A O 1
ATOM 849 N N . ARG A 1 114 ? 6.361 20.668 -25.449 1.00 61.94 114 ARG A N 1
ATOM 850 C CA . ARG A 1 114 ? 7.655 21.353 -25.281 1.00 61.94 114 ARG A CA 1
ATOM 851 C C . ARG A 1 114 ? 8.584 20.501 -24.421 1.00 61.94 114 ARG A C 1
ATOM 853 O O . ARG A 1 114 ? 8.784 20.758 -23.238 1.00 61.94 114 ARG A O 1
ATOM 860 N N . ASP A 1 115 ? 9.151 19.462 -25.028 1.00 55.38 115 ASP A N 1
ATOM 861 C CA . ASP A 1 115 ? 10.058 18.514 -24.356 1.00 55.38 115 ASP A CA 1
ATOM 862 C C . ASP A 1 115 ? 11.402 19.151 -23.929 1.00 55.38 115 ASP A C 1
ATOM 864 O O . ASP A 1 115 ? 12.206 18.519 -23.250 1.00 55.38 115 ASP A O 1
ATOM 868 N N . ASP A 1 116 ? 11.635 20.411 -24.304 1.00 59.56 116 ASP A N 1
ATOM 869 C CA . ASP A 1 116 ? 12.752 21.263 -23.898 1.00 59.56 116 ASP A CA 1
ATOM 870 C C . ASP A 1 116 ? 12.513 22.040 -22.585 1.00 59.56 116 ASP A C 1
ATOM 872 O O . ASP A 1 116 ? 13.475 22.501 -21.965 1.00 59.56 116 ASP A O 1
ATOM 876 N N . PHE A 1 117 ? 11.259 22.190 -22.140 1.00 53.53 117 PHE A N 1
ATOM 877 C CA . PHE A 1 117 ? 10.910 23.012 -20.976 1.00 53.53 117 PHE A CA 1
ATOM 878 C C . PHE A 1 117 ? 11.312 22.378 -19.639 1.00 53.53 117 PHE A C 1
ATOM 880 O O . PHE A 1 117 ? 11.062 21.203 -19.367 1.00 53.53 117 PHE A O 1
ATOM 887 N N . ARG A 1 118 ? 11.849 23.204 -18.735 1.00 55.66 118 ARG A N 1
ATOM 888 C CA . ARG A 1 118 ? 12.242 22.808 -17.373 1.00 55.66 118 ARG A CA 1
ATOM 889 C C . ARG A 1 118 ? 11.389 23.515 -16.325 1.00 55.66 118 ARG A C 1
ATOM 891 O O . ARG A 1 118 ? 11.211 24.733 -16.359 1.00 55.66 118 ARG A O 1
ATOM 898 N N . ARG A 1 119 ? 10.851 22.767 -15.358 1.00 46.47 119 ARG A N 1
ATOM 899 C CA . ARG A 1 119 ? 9.958 23.319 -14.326 1.00 46.47 119 ARG A CA 1
ATOM 900 C C . ARG A 1 119 ? 10.696 24.333 -13.441 1.00 46.47 119 ARG A C 1
ATOM 902 O O . ARG A 1 119 ? 11.563 23.955 -12.664 1.00 46.47 119 ARG A O 1
ATOM 909 N N . GLY A 1 120 ? 10.292 25.601 -13.524 1.00 48.28 120 GLY A N 1
ATOM 910 C CA . GLY A 1 120 ? 10.876 26.704 -12.752 1.00 48.28 120 GLY A CA 1
ATOM 911 C C . GLY A 1 120 ? 12.084 27.388 -13.402 1.00 48.28 120 GLY A C 1
ATOM 912 O O . GLY A 1 120 ? 12.627 28.314 -12.808 1.00 48.28 120 GLY A O 1
ATOM 913 N N . ASP A 1 121 ? 12.490 26.976 -14.606 1.00 54.81 121 ASP A N 1
ATOM 914 C CA . ASP A 1 121 ? 13.569 27.625 -15.355 1.00 54.81 121 ASP A CA 1
ATOM 915 C C . ASP A 1 121 ? 13.035 28.891 -16.069 1.00 54.81 121 ASP A C 1
ATOM 917 O O . ASP A 1 121 ? 12.114 28.788 -16.888 1.00 54.81 121 ASP A O 1
ATOM 921 N N . PRO A 1 122 ? 13.565 30.097 -15.775 1.00 50.72 122 PRO A N 1
ATOM 922 C CA . PRO A 1 122 ? 13.120 31.337 -16.409 1.00 50.72 122 PRO A CA 1
ATOM 923 C C . PRO A 1 122 ? 13.599 31.483 -17.863 1.00 50.72 122 PRO A C 1
ATOM 925 O O . PRO A 1 122 ? 13.192 32.434 -18.525 1.00 50.72 122 PRO A O 1
ATOM 928 N N . SER A 1 123 ? 14.455 30.581 -18.362 1.00 61.81 123 SER A N 1
ATOM 929 C CA . SER A 1 123 ? 14.930 30.581 -19.753 1.00 61.81 123 SER A CA 1
ATOM 930 C C . SER A 1 123 ? 14.055 29.772 -20.721 1.00 61.81 123 SER A C 1
ATOM 932 O O . SER A 1 123 ? 14.327 29.773 -21.921 1.00 61.81 123 SER A O 1
ATOM 934 N N . ASN A 1 124 ? 12.985 29.126 -20.235 1.00 65.62 124 ASN A N 1
ATOM 935 C CA . ASN A 1 124 ? 11.992 28.472 -21.092 1.00 65.62 124 ASN A CA 1
ATOM 936 C C . ASN A 1 124 ? 11.399 29.470 -22.102 1.00 65.62 124 ASN A C 1
ATOM 938 O O . ASN A 1 124 ? 10.859 30.512 -21.718 1.00 65.62 124 ASN A O 1
ATOM 942 N N . ASP A 1 125 ? 11.421 29.113 -23.385 1.00 75.88 125 ASP A N 1
ATOM 943 C CA . ASP A 1 125 ? 10.845 29.899 -24.480 1.00 75.88 125 ASP A CA 1
ATOM 944 C C . ASP A 1 125 ? 9.304 29.786 -24.516 1.00 75.88 125 ASP A C 1
ATOM 946 O O . ASP A 1 125 ? 8.671 29.150 -25.365 1.00 75.88 125 ASP A O 1
ATOM 950 N N . TRP A 1 126 ? 8.687 30.433 -23.529 1.00 74.81 126 TRP A N 1
ATOM 951 C CA . TRP A 1 126 ? 7.250 30.672 -23.463 1.00 74.81 126 TRP A CA 1
ATOM 952 C C . TRP A 1 126 ? 6.690 31.448 -24.667 1.00 74.81 126 TRP A C 1
ATOM 954 O O . TRP A 1 126 ? 5.602 31.068 -25.103 1.00 74.81 126 TRP A O 1
ATOM 964 N N . PRO A 1 127 ? 7.372 32.462 -25.250 1.00 74.00 127 PRO A N 1
ATOM 965 C CA . PRO A 1 127 ? 6.886 33.161 -26.440 1.00 74.00 127 PRO A CA 1
ATOM 966 C C . PRO A 1 127 ? 6.488 32.229 -27.590 1.00 74.00 127 PRO A C 1
ATOM 968 O O . PRO A 1 127 ? 5.355 32.324 -28.064 1.00 74.00 127 PRO A O 1
ATOM 971 N N . ALA A 1 128 ? 7.336 31.274 -27.997 1.00 74.44 128 ALA A N 1
ATOM 972 C CA . ALA A 1 128 ? 6.967 30.372 -29.093 1.00 74.44 128 ALA A CA 1
ATOM 973 C C . ALA A 1 128 ? 5.886 29.346 -28.696 1.00 74.44 128 ALA A C 1
ATOM 975 O O . ALA A 1 128 ? 5.044 28.986 -29.522 1.00 74.44 128 ALA A O 1
ATOM 976 N N . ALA A 1 129 ? 5.850 28.897 -27.434 1.00 73.81 129 ALA A N 1
ATOM 977 C CA . ALA A 1 129 ? 4.786 28.008 -26.950 1.00 73.81 129 ALA A CA 1
ATOM 978 C C . ALA A 1 129 ? 3.406 28.698 -26.961 1.00 73.81 129 ALA A C 1
ATOM 980 O O . ALA A 1 129 ? 2.412 28.104 -27.378 1.00 73.81 129 ALA A O 1
ATOM 981 N N . ILE A 1 130 ? 3.359 29.970 -26.557 1.00 69.31 130 ILE A N 1
ATOM 982 C CA . ILE A 1 130 ? 2.153 30.807 -26.558 1.00 69.31 130 ILE A CA 1
ATOM 983 C C . ILE A 1 130 ? 1.730 31.154 -27.991 1.00 69.31 130 ILE A C 1
ATOM 985 O O . ILE A 1 130 ? 0.546 31.060 -28.307 1.00 69.31 130 ILE A O 1
ATOM 989 N N . ALA A 1 131 ? 2.678 31.485 -28.876 1.00 73.69 131 ALA A N 1
ATOM 990 C CA . ALA A 1 131 ? 2.396 31.713 -30.294 1.00 73.69 131 ALA A CA 1
ATOM 991 C C . ALA A 1 131 ? 1.750 30.480 -30.951 1.00 73.69 131 ALA A C 1
ATOM 993 O O . ALA A 1 131 ? 0.717 30.608 -31.599 1.00 73.69 131 ALA A O 1
ATOM 994 N N . THR A 1 132 ? 2.274 29.278 -30.680 1.00 75.81 132 THR A N 1
ATOM 995 C CA . THR A 1 132 ? 1.723 28.017 -31.213 1.00 75.81 132 THR A CA 1
ATOM 996 C C . THR A 1 132 ? 0.267 27.782 -30.772 1.00 75.81 132 THR A C 1
ATOM 998 O O . THR A 1 132 ? -0.561 27.344 -31.570 1.00 75.81 132 THR A O 1
ATOM 1001 N N . LEU A 1 133 ? -0.077 28.104 -29.517 1.00 69.88 133 LEU A N 1
ATOM 1002 C CA . LEU A 1 133 ? -1.460 28.029 -29.020 1.00 69.88 133 LEU A CA 1
ATOM 1003 C C . LEU A 1 133 ? -2.368 29.112 -29.630 1.00 69.88 133 LEU A C 1
ATOM 1005 O O . LEU A 1 133 ? -3.559 28.872 -29.826 1.00 69.88 133 LEU A O 1
ATOM 1009 N N . ALA A 1 134 ? -1.822 30.288 -29.946 1.00 66.88 134 ALA A N 1
ATOM 1010 C CA . ALA A 1 134 ? -2.558 31.381 -30.573 1.00 66.88 134 ALA A CA 1
ATOM 1011 C C . ALA A 1 134 ? -2.844 31.128 -32.061 1.00 66.88 134 ALA A C 1
ATOM 1013 O O . ALA A 1 134 ? -3.974 31.347 -32.491 1.00 66.88 134 ALA A O 1
ATOM 1014 N N . ASP A 1 135 ? -1.881 30.604 -32.824 1.00 74.81 135 ASP A N 1
ATOM 1015 C CA . ASP A 1 135 ? -2.075 30.233 -34.233 1.00 74.81 135 ASP A CA 1
ATOM 1016 C C . ASP A 1 135 ? -3.163 29.147 -34.376 1.00 74.81 135 ASP A C 1
ATOM 1018 O O . ASP A 1 135 ? -4.041 29.246 -35.236 1.00 74.81 135 ASP A O 1
ATOM 1022 N N . ALA A 1 136 ? -3.186 28.168 -33.462 1.00 69.81 136 ALA A N 1
ATOM 1023 C CA . ALA A 1 136 ? -4.230 27.141 -33.396 1.00 69.81 136 ALA A CA 1
ATOM 1024 C C . ALA A 1 136 ? -5.629 27.690 -33.035 1.00 69.81 136 ALA A C 1
ATOM 1026 O O . ALA A 1 136 ? -6.637 27.072 -33.378 1.00 69.81 136 ALA A O 1
ATOM 1027 N N . LEU A 1 137 ? -5.717 28.842 -32.358 1.00 63.41 137 LEU A N 1
ATOM 1028 C CA . LEU A 1 137 ? -6.980 29.559 -32.141 1.00 63.41 137 LEU A CA 1
ATOM 1029 C C . LEU A 1 137 ? -7.363 30.432 -33.344 1.00 63.41 137 LEU A C 1
ATOM 1031 O O . LEU A 1 137 ? -8.550 30.551 -33.644 1.00 63.41 137 LEU A O 1
ATOM 1035 N N . ASP A 1 138 ? -6.395 31.022 -34.048 1.00 64.56 138 ASP A N 1
ATOM 1036 C CA . ASP A 1 138 ? -6.625 31.884 -35.217 1.00 64.56 138 ASP A CA 1
ATOM 1037 C C . ASP A 1 138 ? -7.339 31.124 -36.356 1.00 64.56 138 ASP A C 1
ATOM 1039 O O . ASP A 1 138 ? -8.243 31.676 -36.993 1.00 64.56 138 ASP A O 1
ATOM 1043 N N . GLU A 1 139 ? -7.025 29.835 -36.559 1.00 63.19 139 GLU A N 1
ATOM 1044 C CA . GLU A 1 139 ? -7.754 28.956 -37.494 1.00 63.19 139 GLU A CA 1
ATOM 1045 C C . GLU A 1 139 ? -9.234 28.748 -37.113 1.00 63.19 139 GLU A C 1
ATOM 1047 O O . GLU A 1 139 ? -10.075 28.530 -37.987 1.00 63.19 139 GLU A O 1
ATOM 1052 N N . ILE A 1 140 ? -9.573 28.834 -35.821 1.00 62.34 140 ILE A N 1
ATOM 1053 C CA . ILE A 1 140 ? -10.919 28.553 -35.289 1.00 62.34 140 ILE A CA 1
ATOM 1054 C C . ILE A 1 140 ? -11.754 29.839 -35.150 1.00 62.34 140 ILE A C 1
ATOM 1056 O O . ILE A 1 140 ? -12.963 29.830 -35.386 1.00 62.34 140 ILE A O 1
ATOM 1060 N N . LEU A 1 141 ? -11.121 30.956 -34.778 1.00 56.56 141 LEU A N 1
ATOM 1061 C CA . LEU A 1 141 ? -11.762 32.264 -34.583 1.00 56.56 141 LEU A CA 1
ATOM 1062 C C . LEU A 1 141 ? -11.865 33.080 -35.884 1.00 56.56 141 LEU A C 1
ATOM 1064 O O . LEU A 1 141 ? -12.709 33.978 -36.000 1.00 56.56 141 LEU A O 1
ATOM 1068 N N . GLY A 1 142 ? -11.025 32.766 -36.873 1.00 58.84 142 GLY A N 1
ATOM 1069 C CA . GLY A 1 142 ? -11.072 33.329 -38.216 1.00 58.84 142 GLY A CA 1
ATOM 1070 C C . GLY A 1 142 ? -10.741 34.830 -38.306 1.00 58.84 142 GLY A C 1
ATOM 1071 O O . GLY A 1 142 ? -10.368 35.476 -37.321 1.00 58.84 142 GLY A O 1
ATOM 1072 N N . PRO A 1 143 ? -10.908 35.440 -39.499 1.00 55.62 143 PRO A N 1
ATOM 1073 C CA . PRO A 1 143 ? -10.364 36.770 -39.800 1.00 55.62 143 PRO A CA 1
ATOM 1074 C C . PRO A 1 143 ? -10.835 37.896 -38.871 1.00 55.62 143 PRO A C 1
ATOM 1076 O O . PRO A 1 143 ? -10.111 38.868 -38.660 1.00 55.62 143 PRO A O 1
ATOM 1079 N N . ARG A 1 144 ? -12.045 37.780 -38.306 1.00 48.94 144 ARG A N 1
ATOM 1080 C CA . ARG A 1 144 ? -12.617 38.791 -37.405 1.00 48.94 144 ARG A CA 1
ATOM 1081 C C . ARG A 1 144 ? -12.117 38.657 -35.964 1.00 48.94 144 ARG A C 1
ATOM 1083 O O . ARG A 1 144 ? -11.984 39.681 -35.305 1.00 48.94 144 ARG A O 1
ATOM 1090 N N . GLY A 1 145 ? -11.824 37.442 -35.492 1.00 56.31 145 GLY A N 1
ATOM 1091 C CA . GLY A 1 145 ? -11.163 37.229 -34.200 1.00 56.31 145 GLY A CA 1
ATOM 1092 C C . GLY A 1 145 ? -9.724 37.737 -34.239 1.00 56.31 145 GLY A C 1
ATOM 1093 O O . GLY A 1 145 ? -9.347 38.590 -33.436 1.00 56.31 145 GLY A O 1
ATOM 1094 N N . ARG A 1 146 ? -8.976 37.328 -35.270 1.00 55.69 146 ARG A N 1
ATOM 1095 C CA . ARG A 1 146 ? -7.602 37.775 -35.537 1.00 55.69 146 ARG A CA 1
ATOM 1096 C C . ARG A 1 146 ? -7.452 39.300 -35.515 1.00 55.69 146 ARG A C 1
ATOM 1098 O O . ARG A 1 146 ? -6.569 39.839 -34.852 1.00 55.69 146 ARG A O 1
ATOM 1105 N N . ALA A 1 147 ? -8.358 40.011 -36.190 1.00 54.72 147 ALA A N 1
ATOM 1106 C CA . ALA A 1 147 ? -8.359 41.474 -36.246 1.00 54.72 147 ALA A CA 1
ATOM 1107 C C . ALA A 1 147 ? -8.689 42.171 -34.907 1.00 54.72 147 ALA A C 1
ATOM 1109 O O . ALA A 1 147 ? -8.378 43.351 -34.759 1.00 54.72 147 ALA A O 1
ATOM 1110 N N . LEU A 1 148 ? -9.316 41.476 -33.949 1.00 49.88 148 LEU A N 1
ATOM 1111 C CA . LEU A 1 148 ? -9.654 42.016 -32.626 1.00 49.88 148 LEU A CA 1
ATOM 1112 C C . LEU A 1 148 ? -8.556 41.782 -31.581 1.00 49.88 148 LEU A C 1
ATOM 1114 O O . LEU A 1 148 ? -8.414 42.605 -30.679 1.00 49.88 148 LEU A O 1
ATOM 1118 N N . PHE A 1 149 ? -7.793 40.689 -31.690 1.00 49.28 149 PHE A N 1
ATOM 1119 C CA . PHE A 1 149 ? -6.863 40.260 -30.636 1.00 49.28 149 PHE A CA 1
ATOM 1120 C C . PHE A 1 149 ? -5.385 40.153 -31.059 1.00 49.28 149 PHE A C 1
ATOM 1122 O O . PHE A 1 149 ? -4.516 40.190 -30.193 1.00 49.28 149 PHE A O 1
ATOM 1129 N N . ALA A 1 150 ? -5.074 40.069 -32.360 1.00 48.25 150 ALA A N 1
ATOM 1130 C CA . ALA A 1 150 ? -3.718 39.825 -32.879 1.00 48.25 150 ALA A CA 1
ATOM 1131 C C . ALA A 1 150 ? -3.180 40.953 -33.795 1.00 48.25 150 ALA A C 1
ATOM 1133 O O . ALA A 1 150 ? -2.300 40.738 -34.633 1.00 48.25 150 ALA A O 1
ATOM 1134 N N . ALA A 1 151 ? -3.703 42.176 -33.663 1.00 51.06 151 ALA A N 1
ATOM 1135 C CA . ALA A 1 151 ? -3.300 43.318 -34.485 1.00 51.06 151 ALA A CA 1
ATOM 1136 C C . ALA A 1 151 ? -1.873 43.813 -34.151 1.00 51.06 151 ALA A C 1
ATOM 1138 O O . ALA A 1 151 ? -1.663 44.514 -33.161 1.00 51.06 151 ALA A O 1
ATOM 1139 N N . ARG A 1 152 ? -0.888 43.495 -35.005 1.00 53.69 152 ARG A N 1
ATOM 1140 C CA . ARG A 1 152 ? 0.474 44.058 -34.918 1.00 53.69 152 ARG A CA 1
ATOM 1141 C C . ARG A 1 152 ? 0.506 45.503 -35.435 1.00 53.69 152 ARG A C 1
ATOM 1143 O O . ARG A 1 152 ? 0.081 45.776 -36.556 1.00 53.69 152 ARG A O 1
ATOM 1150 N N . LEU A 1 153 ? 1.054 46.410 -34.629 1.00 58.38 153 LEU A N 1
ATOM 1151 C CA . LEU A 1 153 ? 1.313 47.813 -34.966 1.00 58.38 153 LEU A CA 1
ATOM 1152 C C . LEU A 1 153 ? 2.818 48.041 -35.179 1.00 58.38 153 LEU A C 1
ATOM 1154 O O . LEU A 1 153 ? 3.642 47.192 -34.849 1.00 58.38 153 LEU A O 1
ATOM 1158 N N . SER A 1 154 ? 3.203 49.223 -35.669 1.00 44.97 154 SER A N 1
ATOM 1159 C CA . SER A 1 154 ? 4.612 49.604 -35.892 1.00 44.97 154 SER A CA 1
ATOM 1160 C C . SER A 1 154 ? 5.467 49.706 -34.617 1.00 44.97 154 SER A C 1
ATOM 1162 O O . SER A 1 154 ? 6.656 49.995 -34.704 1.00 44.97 154 SER A O 1
ATOM 1164 N N . THR A 1 155 ? 4.868 49.506 -33.441 1.00 44.00 155 THR A N 1
ATOM 1165 C CA . THR A 1 155 ? 5.517 49.501 -32.121 1.00 44.00 155 THR A CA 1
ATOM 1166 C C . THR A 1 155 ? 5.343 48.167 -31.382 1.00 44.00 155 THR A C 1
ATOM 1168 O O . THR A 1 155 ? 5.598 48.105 -30.185 1.00 44.00 155 THR A O 1
ATOM 1171 N N . THR A 1 156 ? 4.854 47.113 -32.047 1.00 56.59 156 THR A N 1
ATOM 1172 C CA . THR A 1 156 ? 4.666 45.791 -31.430 1.00 56.59 156 THR A CA 1
ATOM 1173 C C . THR A 1 156 ? 5.962 44.984 -31.493 1.00 56.59 156 THR A C 1
ATOM 1175 O O . THR A 1 156 ? 6.341 44.514 -32.565 1.00 56.59 156 THR A O 1
ATOM 1178 N N . ASP A 1 157 ? 6.610 44.799 -30.344 1.00 54.72 157 ASP A N 1
ATOM 1179 C CA . ASP A 1 157 ? 7.704 43.839 -30.156 1.00 54.72 157 ASP A CA 1
ATOM 1180 C C . ASP A 1 157 ? 7.186 42.433 -29.782 1.00 54.72 157 ASP A C 1
ATOM 1182 O O . ASP A 1 157 ? 5.981 42.215 -29.615 1.00 54.72 157 ASP A O 1
ATOM 1186 N N . ASP A 1 158 ? 8.089 41.456 -29.667 1.00 60.59 158 ASP A N 1
ATOM 1187 C CA . ASP A 1 158 ? 7.721 40.056 -29.417 1.00 60.59 158 ASP A CA 1
ATOM 1188 C C . ASP A 1 158 ? 7.121 39.828 -28.019 1.00 60.59 158 ASP A C 1
ATOM 1190 O O . ASP A 1 158 ? 6.246 38.973 -27.853 1.00 60.59 158 ASP A O 1
ATOM 1194 N N . ALA A 1 159 ? 7.508 40.630 -27.022 1.00 48.88 159 ALA A N 1
ATOM 1195 C CA . ALA A 1 159 ? 6.900 40.601 -25.692 1.00 48.88 159 ALA A CA 1
ATOM 1196 C C . ALA A 1 159 ? 5.448 41.113 -25.737 1.00 48.88 159 ALA A C 1
ATOM 1198 O O . ALA A 1 159 ? 4.540 40.470 -25.205 1.00 48.88 159 ALA A O 1
ATOM 1199 N N . THR A 1 160 ? 5.211 42.220 -26.444 1.00 54.03 160 THR A N 1
ATOM 1200 C CA . THR A 1 160 ? 3.880 42.797 -26.675 1.00 54.03 160 THR A CA 1
ATOM 1201 C C . THR A 1 160 ? 2.994 41.851 -27.491 1.00 54.03 160 THR A C 1
ATOM 1203 O O . THR A 1 160 ? 1.819 41.673 -27.168 1.00 54.03 160 THR A O 1
ATOM 1206 N N . ALA A 1 161 ? 3.549 41.190 -28.513 1.00 58.19 161 ALA A N 1
ATOM 1207 C CA . ALA A 1 161 ? 2.841 40.179 -29.297 1.00 58.19 161 ALA A CA 1
ATOM 1208 C C . ALA A 1 161 ? 2.450 38.956 -28.445 1.00 58.19 161 ALA A C 1
ATOM 1210 O O . ALA A 1 161 ? 1.303 38.511 -28.497 1.00 58.19 161 ALA A O 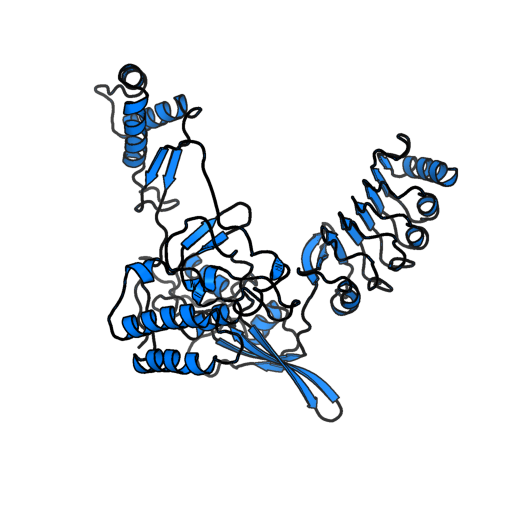1
ATOM 1211 N N . THR A 1 162 ? 3.373 38.459 -27.613 1.00 62.25 162 THR A N 1
ATOM 1212 C CA . THR A 1 162 ? 3.122 37.341 -26.686 1.00 62.25 162 THR A CA 1
ATOM 1213 C C . THR A 1 162 ? 2.035 37.695 -25.667 1.00 62.25 162 THR A C 1
ATOM 1215 O O . THR A 1 162 ? 1.135 36.896 -25.417 1.00 62.25 162 THR A O 1
ATOM 1218 N N . ALA A 1 163 ? 2.052 38.915 -25.118 1.00 49.62 163 ALA A N 1
ATOM 1219 C CA . ALA A 1 163 ? 1.011 39.387 -24.206 1.00 49.62 163 ALA A CA 1
ATOM 1220 C C . ALA A 1 163 ? -0.376 39.459 -24.879 1.00 49.62 163 ALA A C 1
ATOM 1222 O O . ALA A 1 163 ? -1.367 39.039 -24.281 1.00 49.62 163 ALA A O 1
ATOM 1223 N N . GLY A 1 164 ? -0.453 39.925 -26.133 1.00 54.56 164 GLY A N 1
ATOM 1224 C CA . GLY A 1 164 ? -1.697 39.937 -26.914 1.00 54.56 164 GLY A CA 1
ATOM 1225 C C . GLY A 1 164 ? -2.280 38.535 -27.136 1.00 54.56 164 GLY A C 1
ATOM 1226 O O . GLY A 1 164 ? -3.477 38.322 -26.938 1.00 54.56 164 GLY A O 1
ATOM 1227 N N . ALA A 1 165 ? -1.426 37.555 -27.443 1.00 59.09 165 ALA A N 1
ATOM 1228 C CA . ALA A 1 165 ? -1.817 36.151 -27.572 1.00 59.09 165 ALA A CA 1
ATOM 1229 C C . ALA A 1 165 ? -2.426 35.576 -26.275 1.00 59.09 165 ALA A C 1
ATOM 1231 O O . ALA A 1 165 ? -3.488 34.952 -26.323 1.00 59.09 165 ALA A O 1
ATOM 1232 N N . ILE A 1 166 ? -1.831 35.853 -25.104 1.00 55.53 166 ILE A N 1
ATOM 1233 C CA . ILE A 1 166 ? -2.398 35.450 -23.800 1.00 55.53 166 ILE A CA 1
ATOM 1234 C C . ILE A 1 166 ? -3.788 36.076 -23.587 1.00 55.53 166 ILE A C 1
ATOM 1236 O O . ILE A 1 166 ? -4.713 35.397 -23.134 1.00 55.53 166 ILE A O 1
ATOM 1240 N N . VAL A 1 167 ? -3.964 37.356 -23.935 1.00 53.50 167 VAL A N 1
ATOM 1241 C CA . VAL A 1 167 ? -5.260 38.051 -23.820 1.00 53.50 167 VAL A CA 1
ATOM 1242 C C . VAL A 1 167 ? -6.316 37.419 -24.737 1.00 53.50 167 VAL A C 1
ATOM 1244 O O . VAL A 1 167 ? -7.457 37.245 -24.305 1.00 53.50 167 VAL A O 1
ATOM 1247 N N . MET A 1 168 ? -5.946 36.996 -25.953 1.00 56.00 168 MET A N 1
ATOM 1248 C CA . MET A 1 168 ? -6.838 36.243 -26.846 1.00 56.00 168 MET A CA 1
ATOM 1249 C C . MET A 1 168 ? -7.284 34.916 -26.220 1.00 56.00 168 MET A C 1
ATOM 1251 O O . MET A 1 168 ? -8.481 34.635 -26.153 1.00 56.00 168 MET A O 1
ATOM 1255 N N . MET A 1 169 ? -6.334 34.124 -25.712 1.00 64.69 169 MET A N 1
ATOM 1256 C CA . MET A 1 169 ? -6.617 32.839 -25.061 1.00 64.69 169 MET A CA 1
ATOM 1257 C C . MET A 1 169 ? -7.551 33.015 -23.854 1.00 64.69 169 MET A C 1
ATOM 1259 O O . MET A 1 169 ? -8.511 32.257 -23.691 1.00 64.69 169 MET A O 1
ATOM 1263 N N . GLY A 1 170 ? -7.322 34.055 -23.044 1.00 51.69 170 GLY A N 1
ATOM 1264 C CA . GLY A 1 170 ? -8.172 34.419 -21.910 1.00 51.69 170 GLY A CA 1
ATOM 1265 C C . GLY A 1 170 ? -9.585 34.867 -22.306 1.00 51.69 170 GLY A C 1
ATOM 1266 O O . GLY A 1 170 ? -10.532 34.603 -21.565 1.00 51.69 170 GLY A O 1
ATOM 1267 N N . ALA A 1 171 ? -9.767 35.481 -23.478 1.00 51.44 171 ALA A N 1
ATOM 1268 C CA . ALA A 1 171 ? -11.084 35.891 -23.969 1.00 51.44 171 ALA A CA 1
ATOM 1269 C C . ALA A 1 171 ? -11.973 34.706 -24.402 1.00 51.44 171 ALA A C 1
ATOM 1271 O O . ALA A 1 171 ? -13.198 34.817 -24.349 1.00 51.44 171 ALA A O 1
ATOM 1272 N N . VAL A 1 172 ? -11.381 33.570 -24.801 1.00 52.69 172 VAL A N 1
ATOM 1273 C CA . VAL A 1 172 ? -12.112 32.395 -25.331 1.00 52.69 172 VAL A CA 1
ATOM 1274 C C . VAL A 1 172 ? -11.996 31.126 -24.469 1.00 52.69 172 VAL A C 1
ATOM 1276 O O . VAL A 1 172 ? -12.558 30.090 -24.819 1.00 52.69 172 VAL A O 1
ATOM 1279 N N . GLN A 1 173 ? -11.352 31.214 -23.299 1.00 55.34 173 GLN A N 1
ATOM 1280 C CA . GLN A 1 173 ? -11.080 30.099 -22.368 1.00 55.34 173 GLN A CA 1
ATOM 1281 C C . GLN A 1 173 ? -12.304 29.271 -21.919 1.00 55.34 173 GLN A C 1
ATOM 1283 O O . GLN A 1 173 ? -12.149 28.154 -21.448 1.00 55.34 173 GLN A O 1
ATOM 1288 N N . GLN A 1 174 ? -13.532 29.784 -22.053 1.00 47.34 174 GLN A N 1
ATOM 1289 C CA . GLN A 1 174 ? -14.753 29.030 -21.719 1.00 47.34 174 GLN A CA 1
ATOM 1290 C C . GLN A 1 174 ? -15.087 27.929 -22.747 1.00 47.34 174 GLN A C 1
ATOM 1292 O O . GLN A 1 174 ? -15.963 27.100 -22.497 1.00 47.34 174 GLN A O 1
ATOM 1297 N N . PHE A 1 175 ? -14.402 27.914 -23.896 1.00 49.88 175 PHE A N 1
ATOM 1298 C CA . PHE A 1 175 ? -14.643 26.983 -25.002 1.00 49.88 175 PHE A CA 1
ATOM 1299 C C . PHE A 1 175 ? -13.488 25.999 -25.250 1.00 49.88 175 PHE A C 1
ATOM 1301 O O . PHE A 1 175 ? -13.675 25.047 -26.007 1.00 49.88 175 PHE A O 1
ATOM 1308 N N . PHE A 1 176 ? -12.325 26.201 -24.619 1.00 55.03 176 PHE A N 1
ATOM 1309 C CA . PHE A 1 176 ? -11.110 25.414 -24.853 1.00 55.03 176 PHE A CA 1
ATOM 1310 C C . PHE A 1 176 ? -10.337 25.158 -23.560 1.00 55.03 176 PHE A C 1
ATOM 1312 O O . PHE A 1 176 ? -10.010 26.091 -22.830 1.00 55.03 176 PHE A O 1
ATOM 1319 N N . ASP A 1 177 ? -9.974 23.898 -23.339 1.00 60.47 177 ASP A N 1
ATOM 1320 C CA . ASP A 1 177 ? -8.966 23.507 -22.356 1.00 60.47 177 ASP A CA 1
ATOM 1321 C C . ASP A 1 177 ? -7.571 23.608 -23.013 1.00 60.47 177 ASP A C 1
ATOM 1323 O O . ASP A 1 177 ? -7.345 22.996 -24.062 1.00 60.47 177 ASP A O 1
ATOM 1327 N N . TYR A 1 178 ? -6.648 24.378 -22.421 1.00 54.31 178 TYR A N 1
ATOM 1328 C CA . TYR A 1 178 ? -5.272 24.569 -22.915 1.00 54.31 178 TYR A CA 1
ATOM 1329 C C . TYR A 1 178 ? -4.271 23.718 -22.123 1.00 54.31 178 TYR A C 1
ATOM 1331 O O . TYR A 1 178 ? -4.257 23.778 -20.891 1.00 54.31 178 TYR A O 1
ATOM 1339 N N . ARG A 1 179 ? -3.379 22.989 -22.805 1.00 61.91 179 ARG A N 1
ATOM 1340 C CA . ARG A 1 179 ? -2.315 22.196 -22.164 1.00 61.91 179 ARG A CA 1
ATOM 1341 C C . ARG A 1 179 ? -0.940 22.444 -22.794 1.00 61.91 179 ARG A C 1
ATOM 1343 O O . ARG A 1 179 ? -0.817 22.513 -24.015 1.00 61.91 179 ARG A O 1
ATOM 1350 N N . VAL A 1 180 ? 0.090 22.523 -21.946 1.00 50.88 180 VAL A N 1
ATOM 1351 C CA . VAL A 1 180 ? 1.504 22.445 -22.344 1.00 50.88 180 VAL A CA 1
ATOM 1352 C C . VAL A 1 180 ? 2.140 21.235 -21.657 1.00 50.88 180 VAL A C 1
ATOM 1354 O O . VAL A 1 180 ? 2.099 21.150 -20.430 1.00 50.88 180 VAL A O 1
ATOM 1357 N N . SER A 1 181 ? 2.702 20.314 -22.440 1.00 48.09 181 SER A N 1
ATOM 1358 C CA . SER A 1 181 ? 3.177 18.996 -21.978 1.00 48.09 181 SER A CA 1
ATOM 1359 C C . SER A 1 181 ? 4.684 18.803 -22.198 1.00 48.09 181 SER A C 1
ATOM 1361 O O . SER A 1 181 ? 5.235 19.312 -23.176 1.00 48.09 181 SER A O 1
ATOM 1363 N N . THR A 1 182 ? 5.344 18.043 -21.313 1.00 44.12 182 THR A N 1
ATOM 1364 C CA . THR A 1 182 ? 6.804 17.801 -21.312 1.00 44.12 182 THR A CA 1
ATOM 1365 C C . THR A 1 182 ? 7.134 16.311 -21.161 1.00 44.12 182 THR A C 1
ATOM 1367 O O . THR A 1 182 ? 6.573 15.654 -20.284 1.00 44.12 182 THR A O 1
ATOM 1370 N N . LEU A 1 183 ? 8.075 15.782 -21.947 1.00 45.19 183 LEU A N 1
ATOM 1371 C CA . LEU A 1 183 ? 8.535 14.387 -21.863 1.00 45.19 183 LEU A CA 1
ATOM 1372 C C . LEU A 1 183 ? 9.136 14.011 -20.494 1.00 45.19 183 LEU A C 1
ATOM 1374 O O . LEU A 1 183 ? 9.935 14.742 -19.911 1.00 45.19 183 LEU A O 1
ATOM 1378 N N . CYS A 1 184 ? 8.819 12.800 -20.030 1.00 51.03 184 CYS A N 1
ATOM 1379 C CA . CYS A 1 184 ? 9.536 12.091 -18.966 1.00 51.03 184 CYS A CA 1
ATOM 1380 C C . CYS A 1 184 ? 10.064 10.751 -19.505 1.00 51.03 184 CYS A C 1
ATOM 1382 O O . CYS A 1 184 ? 9.415 10.122 -20.339 1.00 51.03 184 CYS A O 1
ATOM 1384 N N . GLY A 1 185 ? 11.240 10.307 -19.049 1.00 51.84 185 GLY A N 1
ATOM 1385 C CA . GLY A 1 185 ? 11.855 9.062 -19.521 1.00 51.84 185 GLY A CA 1
ATOM 1386 C C . GLY A 1 185 ? 13.208 8.751 -18.874 1.00 51.84 185 GLY A C 1
ATOM 1387 O O . GLY A 1 185 ? 13.784 9.584 -18.176 1.00 51.84 185 GLY A O 1
ATOM 1388 N N . ILE A 1 186 ? 13.711 7.535 -19.107 1.00 60.66 186 ILE A N 1
ATOM 1389 C CA . ILE A 1 186 ? 14.991 7.037 -18.575 1.00 60.66 186 ILE A CA 1
ATOM 1390 C C . ILE A 1 186 ? 16.082 7.215 -19.651 1.00 60.66 186 ILE A C 1
ATOM 1392 O O . ILE A 1 186 ? 15.915 6.686 -20.749 1.00 60.66 186 ILE A O 1
ATOM 1396 N N . PRO A 1 187 ? 17.189 7.940 -19.380 1.00 51.69 187 PRO A N 1
ATOM 1397 C CA . PRO A 1 187 ? 18.136 8.348 -20.425 1.00 51.69 187 PRO A CA 1
ATOM 1398 C C . PRO A 1 187 ? 19.117 7.250 -20.862 1.00 51.69 187 PRO A C 1
ATOM 1400 O O . PRO A 1 187 ? 19.569 7.260 -22.002 1.00 51.69 187 PRO A O 1
ATOM 1403 N N . GLN A 1 188 ? 19.471 6.318 -19.971 1.00 69.44 188 GLN A N 1
ATOM 1404 C CA . GLN A 1 188 ? 20.378 5.207 -20.263 1.00 69.44 188 GLN A CA 1
ATOM 1405 C C . GLN A 1 188 ? 20.131 4.045 -19.291 1.00 69.44 188 GLN A C 1
ATOM 1407 O O . GLN A 1 188 ? 19.823 4.259 -18.119 1.00 69.44 188 GLN A O 1
ATOM 1412 N N . VAL A 1 189 ? 20.308 2.815 -19.781 1.00 77.19 189 VAL A N 1
ATOM 1413 C CA . VAL A 1 189 ? 20.293 1.574 -18.993 1.00 77.19 189 VAL A CA 1
ATOM 1414 C C . VAL A 1 189 ? 21.642 0.869 -19.149 1.00 77.19 189 VAL A C 1
ATOM 1416 O O . VAL A 1 189 ? 22.213 0.852 -20.238 1.00 77.19 189 VAL A O 1
ATOM 1419 N N . THR A 1 190 ? 22.138 0.271 -18.066 1.00 80.69 190 THR A N 1
ATOM 1420 C CA . THR A 1 190 ? 23.322 -0.601 -18.059 1.00 80.69 190 THR A CA 1
ATOM 1421 C C . THR A 1 190 ? 22.902 -1.977 -17.557 1.00 80.69 190 THR A C 1
ATOM 1423 O O . THR A 1 190 ? 22.306 -2.077 -16.486 1.00 80.69 190 THR A O 1
ATOM 1426 N N . LEU A 1 191 ? 23.263 -3.033 -18.287 1.00 79.19 191 LEU A N 1
ATOM 1427 C CA . LEU A 1 191 ? 23.231 -4.402 -17.776 1.00 79.19 191 LEU A CA 1
ATOM 1428 C C . LEU A 1 191 ? 24.629 -4.774 -17.268 1.00 79.19 191 LEU A C 1
ATOM 1430 O O . LEU A 1 191 ? 25.617 -4.604 -17.980 1.00 79.19 191 LEU A O 1
ATOM 1434 N N . GLU A 1 192 ? 24.712 -5.258 -16.030 1.00 79.81 192 GLU A N 1
ATOM 1435 C CA . GLU A 1 192 ? 25.936 -5.848 -15.474 1.00 79.81 192 GLU A CA 1
ATOM 1436 C C . GLU A 1 192 ? 25.904 -7.386 -15.599 1.00 79.81 192 GLU A C 1
ATOM 1438 O O . GLU A 1 192 ? 24.917 -7.962 -16.060 1.00 79.81 192 GLU A O 1
ATOM 1443 N N . GLY A 1 193 ? 26.994 -8.057 -15.213 1.00 80.69 193 GLY A N 1
ATOM 1444 C CA . GLY A 1 193 ? 27.204 -9.490 -15.462 1.00 80.69 193 GLY A CA 1
ATOM 1445 C C . GLY A 1 193 ? 27.792 -9.785 -16.847 1.00 80.69 193 GLY A C 1
ATOM 1446 O O . GLY A 1 193 ? 28.260 -8.882 -17.545 1.00 80.69 193 GLY A O 1
ATOM 1447 N N . THR A 1 194 ? 27.803 -11.062 -17.222 1.00 85.19 194 THR A N 1
ATOM 1448 C CA . THR A 1 194 ? 28.238 -11.577 -18.531 1.00 85.19 194 THR A CA 1
ATOM 1449 C C . THR A 1 194 ? 27.041 -12.058 -19.365 1.00 85.19 194 THR A C 1
ATOM 1451 O O . THR A 1 194 ? 26.000 -12.391 -18.791 1.00 85.19 194 THR A O 1
ATOM 1454 N N . PRO A 1 195 ? 27.138 -12.139 -20.708 1.00 84.75 195 PRO A N 1
ATOM 1455 C CA . PRO A 1 195 ? 26.097 -12.761 -21.537 1.00 84.75 195 PRO A CA 1
ATOM 1456 C C . PRO A 1 195 ? 25.745 -14.189 -21.086 1.00 84.75 195 PRO A C 1
ATOM 1458 O O . PRO A 1 195 ? 24.584 -14.597 -21.147 1.00 84.75 195 PRO A O 1
ATOM 1461 N N . GLU A 1 196 ? 26.731 -14.928 -20.576 1.00 85.00 196 GLU A N 1
ATOM 1462 C CA . GLU A 1 196 ? 26.588 -16.263 -20.001 1.00 85.00 196 GLU A CA 1
ATOM 1463 C C . GLU A 1 196 ? 25.715 -16.270 -18.734 1.00 85.00 196 GLU A C 1
ATOM 1465 O O . GLU A 1 196 ? 24.891 -17.174 -18.576 1.00 85.00 196 GLU A O 1
ATOM 1470 N N . ASP A 1 197 ? 25.813 -15.253 -17.869 1.00 82.94 197 ASP A N 1
ATOM 1471 C CA . ASP A 1 197 ? 24.934 -15.102 -16.699 1.00 82.94 197 ASP A CA 1
ATOM 1472 C C . ASP A 1 197 ? 23.473 -14.894 -17.131 1.00 82.94 197 ASP A C 1
ATOM 1474 O O . ASP A 1 197 ? 22.566 -15.569 -16.637 1.00 82.94 197 ASP A O 1
ATOM 1478 N N . TRP A 1 198 ? 23.233 -14.022 -18.115 1.00 83.88 198 TRP A N 1
ATOM 1479 C CA . TRP A 1 198 ? 21.890 -13.768 -18.653 1.00 83.88 198 TRP A CA 1
ATOM 1480 C C . TRP A 1 198 ? 21.309 -14.992 -19.384 1.00 83.88 198 TRP A C 1
ATOM 1482 O O . TRP A 1 198 ? 20.118 -15.291 -19.254 1.00 83.88 198 TRP A O 1
ATOM 1492 N N . ALA A 1 199 ? 22.143 -15.770 -20.080 1.00 82.69 199 ALA A N 1
ATOM 1493 C CA . ALA A 1 199 ? 21.749 -17.058 -20.652 1.00 82.69 199 ALA A CA 1
ATOM 1494 C C . ALA A 1 199 ? 21.446 -18.120 -19.571 1.00 82.69 199 ALA A C 1
ATOM 1496 O O . ALA A 1 199 ? 20.497 -18.897 -19.719 1.00 82.69 199 ALA A O 1
ATOM 1497 N N . SER A 1 200 ? 22.207 -18.127 -18.470 1.00 84.12 200 SER A N 1
ATOM 1498 C CA . SER A 1 200 ? 22.012 -19.001 -17.303 1.00 84.12 200 SER A CA 1
ATOM 1499 C C . SER A 1 200 ? 20.696 -18.702 -16.578 1.00 84.12 200 SER A C 1
ATOM 1501 O O . SER A 1 200 ? 19.962 -19.630 -16.236 1.00 84.12 200 SER A O 1
ATOM 1503 N N . LEU A 1 201 ? 20.330 -17.423 -16.419 1.00 77.19 201 LEU A N 1
ATOM 1504 C CA . LEU A 1 201 ? 19.029 -17.017 -15.869 1.00 77.19 201 LEU A CA 1
ATOM 1505 C C . LEU A 1 201 ? 17.859 -17.577 -16.687 1.00 77.19 201 LEU A C 1
ATOM 1507 O O . LEU A 1 201 ? 16.938 -18.152 -16.109 1.00 77.19 201 LEU A O 1
ATOM 1511 N N . ARG A 1 202 ? 17.919 -17.499 -18.024 1.00 81.12 202 ARG A N 1
ATOM 1512 C CA . ARG A 1 202 ? 16.900 -18.105 -18.900 1.00 81.12 202 ARG A CA 1
ATOM 1513 C C . ARG A 1 202 ? 16.795 -19.620 -18.686 1.00 81.12 202 ARG A C 1
ATOM 1515 O O . ARG A 1 202 ? 15.689 -20.129 -18.560 1.00 81.12 202 ARG A O 1
ATOM 1522 N N . GLY A 1 203 ? 17.921 -20.331 -18.576 1.00 77.88 203 GLY A N 1
ATOM 1523 C CA . GLY A 1 203 ? 17.926 -21.772 -18.282 1.00 77.88 203 GLY A CA 1
ATOM 1524 C C . GLY A 1 203 ? 17.371 -22.132 -16.895 1.00 77.88 203 GLY A C 1
ATOM 1525 O O . GLY A 1 203 ? 16.781 -23.194 -16.723 1.00 77.88 203 GLY A O 1
ATOM 1526 N N . ARG A 1 204 ? 17.508 -21.242 -15.904 1.00 83.19 204 ARG A N 1
ATOM 1527 C CA . ARG A 1 204 ? 16.959 -21.430 -14.549 1.00 83.19 204 ARG A CA 1
ATOM 1528 C C . ARG A 1 204 ? 15.443 -21.240 -14.476 1.00 83.19 204 ARG A C 1
ATOM 1530 O O . ARG A 1 204 ? 14.828 -21.819 -13.588 1.00 83.19 204 ARG A O 1
ATOM 1537 N N . VAL A 1 205 ? 14.833 -20.488 -15.394 1.00 80.94 205 VAL A N 1
ATOM 1538 C CA . VAL A 1 205 ? 13.366 -20.314 -15.448 1.00 80.94 205 VAL A CA 1
ATOM 1539 C C . VAL A 1 205 ? 12.633 -21.608 -15.810 1.00 80.94 205 VAL A C 1
ATOM 1541 O O . VAL A 1 205 ? 11.510 -21.817 -15.360 1.00 80.94 205 VAL A O 1
ATOM 1544 N N . GLU A 1 206 ? 13.288 -22.524 -16.521 1.00 85.81 206 GLU A N 1
ATOM 1545 C CA . GLU A 1 206 ? 12.764 -23.870 -16.792 1.00 85.81 206 GLU A CA 1
ATOM 1546 C C . GLU A 1 206 ? 12.591 -24.696 -15.495 1.00 85.81 206 GLU A C 1
ATOM 1548 O O . GLU A 1 206 ? 11.692 -25.524 -15.393 1.00 85.81 206 GLU A O 1
ATOM 1553 N N . LEU A 1 207 ? 13.382 -24.417 -14.446 1.00 79.62 207 LEU A N 1
ATOM 1554 C CA . LEU A 1 207 ? 13.265 -25.066 -13.128 1.00 79.62 207 LEU A CA 1
ATOM 1555 C C . LEU A 1 207 ? 12.045 -24.590 -12.314 1.00 79.62 207 LEU A C 1
ATOM 1557 O O . LEU A 1 207 ? 11.812 -25.091 -11.216 1.00 79.62 207 LEU A O 1
ATOM 1561 N N . LEU A 1 208 ? 11.289 -23.611 -12.824 1.00 75.94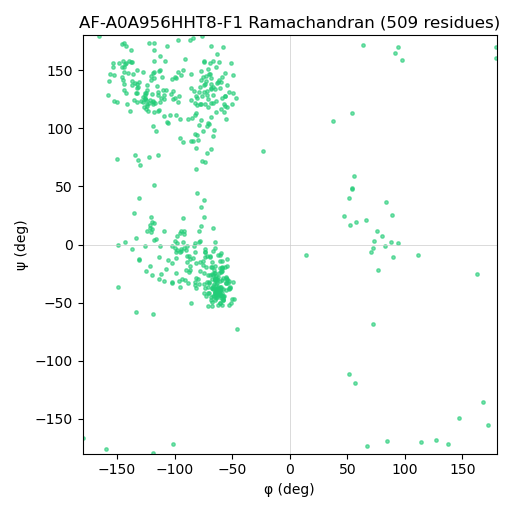 208 LEU A N 1
ATOM 1562 C CA . LEU A 1 208 ? 10.055 -23.104 -12.215 1.00 75.94 208 LEU A CA 1
ATOM 1563 C C . LEU A 1 208 ? 8.797 -23.824 -12.738 1.00 75.94 208 LEU A C 1
ATOM 1565 O O . LEU A 1 208 ? 7.684 -23.540 -12.284 1.00 75.94 208 LEU A O 1
ATOM 1569 N N . GLU A 1 209 ? 8.948 -24.745 -13.693 1.00 79.25 209 GLU A N 1
ATOM 1570 C CA . GLU A 1 209 ? 7.854 -25.608 -14.138 1.00 79.25 209 GLU A CA 1
ATOM 1571 C C . GLU A 1 209 ? 7.375 -26.541 -13.011 1.00 79.25 209 GLU A C 1
ATOM 1573 O O . GLU A 1 209 ? 8.089 -26.844 -12.058 1.00 79.25 209 GLU A O 1
ATOM 1578 N N . GLY A 1 210 ? 6.103 -26.944 -13.065 1.00 66.50 210 GLY A N 1
ATOM 1579 C CA . GLY A 1 210 ? 5.449 -27.698 -11.988 1.00 66.50 210 GLY A CA 1
ATOM 1580 C C . GLY A 1 210 ? 5.039 -26.866 -10.760 1.00 66.50 210 GLY A C 1
ATOM 1581 O O . GLY A 1 210 ? 4.088 -27.242 -10.084 1.00 66.50 210 GLY A O 1
ATOM 1582 N N . LEU A 1 211 ? 5.641 -25.694 -10.512 1.00 64.81 211 LEU A N 1
ATOM 1583 C CA . LEU A 1 211 ? 5.322 -24.819 -9.365 1.00 64.81 211 LEU A CA 1
ATOM 1584 C C . LEU A 1 211 ? 4.019 -23.998 -9.524 1.00 64.81 211 LEU A C 1
ATOM 1586 O O . LEU A 1 211 ? 3.825 -22.998 -8.839 1.00 64.81 211 LEU A O 1
ATOM 1590 N N . GLY A 1 212 ? 3.142 -24.347 -10.471 1.00 70.94 212 GLY A N 1
ATOM 1591 C CA . GLY A 1 212 ? 1.912 -23.594 -10.778 1.00 70.94 212 GLY A CA 1
ATOM 1592 C C . GLY A 1 212 ? 2.118 -22.244 -11.490 1.00 70.94 212 GLY A C 1
ATOM 1593 O O . GLY A 1 212 ? 1.149 -21.605 -11.893 1.00 70.94 212 GLY A O 1
ATOM 1594 N N . LEU A 1 213 ? 3.366 -21.819 -11.717 1.00 78.19 213 LEU A N 1
ATOM 1595 C CA . LEU A 1 213 ? 3.723 -20.507 -12.281 1.00 78.19 213 LEU A CA 1
ATOM 1596 C C . LEU A 1 213 ? 3.547 -20.378 -13.807 1.00 78.19 213 LEU A C 1
ATOM 1598 O O . LEU A 1 213 ? 3.856 -19.329 -14.367 1.00 78.19 213 LEU A O 1
ATOM 1602 N N . ALA A 1 214 ? 3.040 -21.411 -14.491 1.00 79.12 214 ALA A N 1
ATOM 1603 C CA . ALA A 1 214 ? 2.995 -21.514 -15.958 1.00 79.12 214 ALA A CA 1
ATOM 1604 C C . ALA A 1 214 ? 2.276 -20.354 -16.683 1.00 79.12 214 ALA A C 1
ATOM 1606 O O . ALA A 1 214 ? 2.511 -20.142 -17.868 1.00 79.12 214 ALA A O 1
ATOM 1607 N N . TRP A 1 215 ? 1.441 -19.585 -15.978 1.00 71.25 215 TRP A N 1
ATOM 1608 C CA . TRP A 1 215 ? 0.805 -18.364 -16.482 1.00 71.25 215 TRP A CA 1
ATOM 1609 C C . TRP A 1 215 ? 1.792 -17.197 -16.681 1.00 71.25 215 TRP A C 1
ATOM 1611 O O . TRP A 1 215 ? 1.625 -16.414 -17.608 1.00 71.25 215 TRP A O 1
ATOM 1621 N N . TRP A 1 216 ? 2.831 -17.096 -15.844 1.00 77.94 216 TRP A N 1
ATOM 1622 C CA . TRP A 1 216 ? 3.828 -16.015 -15.856 1.00 77.94 216 TRP A CA 1
ATOM 1623 C C . TRP A 1 216 ? 5.107 -16.372 -16.626 1.00 77.94 216 TRP A C 1
ATOM 1625 O O . TRP A 1 216 ? 5.728 -15.499 -17.238 1.00 77.94 216 TRP A O 1
ATOM 1635 N N . LEU A 1 217 ? 5.494 -17.657 -16.642 1.00 83.38 217 LEU A N 1
ATOM 1636 C CA . LEU A 1 217 ? 6.741 -18.102 -17.281 1.00 83.38 217 LEU A CA 1
ATOM 1637 C C . LEU A 1 217 ? 6.917 -17.626 -18.743 1.00 83.38 217 LEU A C 1
ATOM 1639 O O . LEU A 1 217 ? 8.049 -17.284 -19.077 1.00 83.38 217 LEU A O 1
ATOM 1643 N N . PRO A 1 218 ? 5.886 -17.540 -19.614 1.00 86.31 218 PRO A N 1
ATOM 1644 C CA . PRO A 1 218 ? 6.054 -17.015 -20.973 1.00 86.31 218 PRO A CA 1
ATOM 1645 C C . PRO A 1 218 ? 6.559 -15.565 -21.009 1.00 86.31 218 PRO A C 1
ATOM 1647 O O . PRO A 1 218 ? 7.511 -15.264 -21.730 1.00 86.31 218 PRO A O 1
ATOM 1650 N N . SER A 1 219 ? 5.983 -14.679 -20.192 1.00 79.06 219 SER A N 1
ATOM 1651 C CA . SER A 1 219 ? 6.365 -13.261 -20.133 1.00 79.06 219 SER A CA 1
ATOM 1652 C C . SER A 1 219 ? 7.736 -13.069 -19.479 1.00 79.06 219 SER A C 1
ATOM 1654 O O . SER A 1 219 ? 8.539 -12.270 -19.961 1.00 79.06 219 SER A O 1
ATOM 1656 N N . LEU A 1 220 ? 8.063 -13.871 -18.458 1.00 82.38 220 LEU A N 1
ATOM 1657 C CA . LEU A 1 220 ? 9.404 -13.898 -17.867 1.00 82.38 220 LEU A CA 1
ATOM 1658 C C . LEU A 1 220 ? 10.470 -14.385 -18.866 1.00 82.38 220 LEU A C 1
ATOM 1660 O O . LEU A 1 220 ? 11.548 -13.794 -18.951 1.00 82.38 220 LEU A O 1
ATOM 1664 N N . ARG A 1 221 ? 10.177 -15.432 -19.656 1.00 87.06 221 ARG A N 1
ATOM 1665 C CA . ARG A 1 221 ? 11.069 -15.920 -20.726 1.00 87.06 221 ARG A CA 1
ATOM 1666 C C . ARG A 1 221 ? 11.273 -14.853 -21.804 1.00 87.06 221 ARG A C 1
ATOM 1668 O O . ARG A 1 221 ? 12.411 -14.649 -22.217 1.00 87.06 221 ARG A O 1
ATOM 1675 N N . ALA A 1 222 ? 10.218 -14.141 -22.208 1.00 84.00 222 ALA A N 1
ATOM 1676 C CA . ALA A 1 222 ? 10.305 -13.045 -23.175 1.00 84.00 222 ALA A CA 1
ATOM 1677 C C . ALA A 1 222 ? 11.164 -11.872 -22.659 1.00 84.00 222 ALA A C 1
ATOM 1679 O O . ALA A 1 222 ? 12.052 -11.403 -23.372 1.00 84.00 222 ALA A O 1
ATOM 1680 N N . PHE A 1 223 ? 10.977 -11.454 -21.401 1.00 83.25 223 PHE A N 1
ATOM 1681 C CA . PHE A 1 223 ? 11.833 -10.453 -20.752 1.00 83.25 223 PHE A CA 1
ATOM 1682 C C . PHE A 1 223 ? 13.306 -10.901 -20.704 1.00 83.25 223 PHE A C 1
ATOM 1684 O O . PHE A 1 223 ? 14.190 -10.181 -21.171 1.00 83.25 223 PHE A O 1
ATOM 1691 N N . LE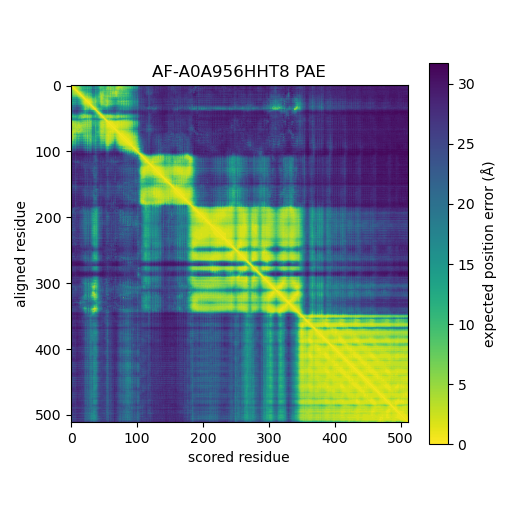U A 1 224 ? 13.589 -12.107 -20.195 1.00 86.06 224 LEU A N 1
ATOM 1692 C CA . LEU A 1 224 ? 14.965 -12.610 -20.096 1.00 86.06 224 LEU A CA 1
ATOM 1693 C C . LEU A 1 224 ? 15.611 -12.827 -21.468 1.00 86.06 224 LEU A C 1
ATOM 1695 O O . LEU A 1 224 ? 16.824 -12.681 -21.595 1.00 86.06 224 LEU A O 1
ATOM 1699 N N . GLN A 1 225 ? 14.826 -13.128 -22.505 1.00 88.50 225 GLN A N 1
ATOM 1700 C CA . GLN A 1 225 ? 15.306 -13.158 -23.883 1.00 88.50 225 GLN A CA 1
ATOM 1701 C C . GLN A 1 225 ? 15.752 -11.767 -24.354 1.00 88.50 225 GLN A C 1
ATOM 1703 O O . GLN A 1 225 ? 16.823 -11.672 -24.951 1.00 88.50 225 GLN A O 1
ATOM 1708 N N . GLN A 1 226 ? 15.008 -10.697 -24.049 1.00 86.62 226 GLN A N 1
ATOM 1709 C CA . GLN A 1 226 ? 15.436 -9.330 -24.378 1.00 86.62 226 GLN A CA 1
ATOM 1710 C C . GLN A 1 226 ? 16.670 -8.890 -23.576 1.00 86.62 226 GLN A C 1
ATOM 1712 O O . GLN A 1 226 ? 17.573 -8.276 -24.143 1.00 86.62 226 GLN A O 1
ATOM 1717 N N . CYS A 1 227 ? 16.786 -9.268 -22.299 1.00 82.62 227 CYS A N 1
ATOM 1718 C CA . CYS A 1 227 ? 18.009 -9.025 -21.524 1.00 82.62 227 CYS A CA 1
ATOM 1719 C C . CYS A 1 227 ? 19.219 -9.800 -22.061 1.00 82.62 227 CYS A C 1
ATOM 1721 O O . CYS A 1 227 ? 20.297 -9.226 -22.180 1.00 82.62 227 CYS A O 1
ATOM 1723 N N . ALA A 1 228 ? 19.055 -11.072 -22.437 1.00 86.88 228 ALA A N 1
ATOM 1724 C CA . ALA A 1 228 ? 20.137 -11.868 -23.016 1.00 86.88 228 ALA A CA 1
ATOM 1725 C C . ALA A 1 228 ? 20.588 -11.335 -24.390 1.00 86.88 228 ALA A C 1
ATOM 1727 O O . ALA A 1 228 ? 21.786 -11.323 -24.668 1.00 86.88 228 ALA A O 1
ATOM 1728 N N . ARG A 1 229 ? 19.657 -10.845 -25.224 1.00 90.44 229 ARG A N 1
ATOM 1729 C CA . ARG A 1 229 ? 19.976 -10.136 -26.477 1.00 90.44 229 ARG A CA 1
ATOM 1730 C C . ARG A 1 229 ? 20.752 -8.847 -26.204 1.00 90.44 229 ARG A C 1
ATOM 1732 O O . ARG A 1 229 ? 21.853 -8.682 -26.724 1.00 90.44 229 ARG A O 1
ATOM 1739 N N . ALA A 1 230 ? 20.240 -7.990 -25.319 1.00 86.75 230 ALA A N 1
ATOM 1740 C CA . ALA A 1 230 ? 20.867 -6.712 -24.991 1.00 86.75 230 ALA A CA 1
ATOM 1741 C C . ALA A 1 230 ? 22.261 -6.880 -24.358 1.00 86.75 230 ALA A C 1
ATOM 1743 O O . ALA A 1 230 ? 23.186 -6.154 -24.717 1.00 86.75 230 ALA A O 1
ATOM 1744 N N . ALA A 1 231 ? 22.448 -7.875 -23.484 1.00 85.06 231 ALA A N 1
ATOM 1745 C CA . ALA A 1 231 ? 23.751 -8.223 -22.915 1.00 85.06 231 ALA A CA 1
ATOM 1746 C C . ALA A 1 231 ? 24.745 -8.745 -23.972 1.00 85.06 231 ALA A C 1
ATOM 1748 O O . ALA A 1 231 ? 25.945 -8.513 -23.848 1.00 85.06 231 ALA A O 1
ATOM 1749 N N . ALA A 1 232 ? 24.255 -9.398 -25.031 1.00 88.50 232 ALA A N 1
ATOM 1750 C CA . ALA A 1 232 ? 25.045 -9.802 -26.196 1.00 88.50 232 ALA A CA 1
ATOM 1751 C C . ALA A 1 232 ? 25.242 -8.679 -27.245 1.00 88.50 232 ALA A C 1
ATOM 1753 O O . ALA A 1 232 ? 25.880 -8.914 -28.271 1.00 88.50 232 ALA A O 1
ATOM 1754 N N . GLY A 1 233 ? 24.722 -7.468 -27.003 1.00 87.94 233 GLY A N 1
ATOM 1755 C CA . GLY A 1 233 ? 24.854 -6.298 -27.882 1.00 87.94 233 GLY A CA 1
ATOM 1756 C C . GLY A 1 233 ? 23.710 -6.076 -28.883 1.00 87.94 233 GLY A C 1
ATOM 1757 O O . GLY A 1 233 ? 23.753 -5.108 -29.638 1.00 87.94 233 GLY A O 1
ATOM 1758 N N . ASP A 1 234 ? 22.679 -6.922 -28.884 1.00 90.75 234 ASP A N 1
ATOM 1759 C CA . ASP A 1 234 ? 21.472 -6.790 -29.712 1.00 90.75 234 ASP A CA 1
ATOM 1760 C C . ASP A 1 234 ? 20.365 -6.078 -28.909 1.00 90.75 234 ASP A C 1
ATOM 1762 O O . ASP A 1 234 ? 19.633 -6.693 -28.132 1.00 90.75 234 ASP A O 1
ATOM 1766 N N . VAL A 1 235 ? 20.299 -4.748 -29.028 1.00 88.62 235 VAL A N 1
ATOM 1767 C CA . VAL A 1 235 ? 19.444 -3.886 -28.193 1.00 88.62 235 VAL A CA 1
ATOM 1768 C C . VAL A 1 235 ? 18.208 -3.414 -28.960 1.00 88.62 235 VAL A C 1
ATOM 1770 O O . VAL A 1 235 ? 18.281 -2.565 -29.845 1.00 88.62 235 VAL A O 1
ATOM 1773 N N . GLU A 1 236 ? 17.037 -3.907 -28.561 1.00 85.62 236 GLU A N 1
ATOM 1774 C CA . GLU A 1 236 ? 15.751 -3.479 -29.118 1.00 85.62 236 GLU A CA 1
ATOM 1775 C C . GLU A 1 236 ? 15.237 -2.206 -28.419 1.00 85.62 236 GLU A C 1
ATOM 1777 O O . GLU A 1 236 ? 14.516 -2.267 -27.424 1.00 85.62 236 GLU A O 1
ATOM 1782 N N . GLU A 1 237 ? 15.613 -1.024 -28.919 1.00 78.38 237 GLU A N 1
ATOM 1783 C CA . GLU A 1 237 ? 15.265 0.261 -28.283 1.00 78.38 237 GLU A CA 1
ATOM 1784 C C . GLU A 1 237 ? 13.764 0.441 -27.995 1.00 78.38 237 GLU A C 1
ATOM 1786 O O . GLU A 1 237 ? 13.402 0.982 -26.952 1.00 78.38 237 GLU A O 1
ATOM 1791 N N . ALA A 1 238 ? 12.883 -0.012 -28.894 1.00 78.19 238 ALA A N 1
ATOM 1792 C CA . ALA A 1 238 ? 11.432 0.118 -28.735 1.00 78.19 238 ALA A CA 1
ATOM 1793 C C . ALA A 1 238 ? 10.894 -0.659 -27.518 1.00 78.19 238 ALA A C 1
ATOM 1795 O O . ALA A 1 238 ? 9.942 -0.215 -26.876 1.00 78.19 238 ALA A O 1
ATOM 1796 N N . PHE A 1 239 ? 11.541 -1.774 -27.164 1.00 79.81 239 PHE A N 1
ATOM 1797 C CA . PHE A 1 239 ? 11.293 -2.492 -25.919 1.00 79.81 239 PHE A CA 1
ATOM 1798 C C . PHE A 1 239 ? 11.824 -1.683 -24.727 1.00 79.81 239 PHE A C 1
ATOM 1800 O O . PHE A 1 239 ? 11.066 -1.367 -23.815 1.00 79.81 239 PHE A O 1
ATOM 1807 N N . TRP A 1 240 ? 13.093 -1.259 -24.733 1.00 79.50 240 TRP A N 1
ATOM 1808 C CA . TRP A 1 240 ? 13.692 -0.545 -23.590 1.00 79.50 240 TRP A CA 1
ATOM 1809 C C . TRP A 1 240 ? 13.029 0.809 -23.278 1.00 79.50 240 TRP A C 1
ATOM 1811 O O . TRP A 1 240 ? 12.940 1.182 -22.110 1.00 79.50 240 TRP A O 1
ATOM 1821 N N . ARG A 1 241 ? 12.469 1.506 -24.275 1.00 75.62 241 ARG A N 1
ATOM 1822 C CA . ARG A 1 241 ? 11.658 2.726 -24.074 1.00 75.62 241 ARG A CA 1
ATOM 1823 C C . ARG A 1 241 ? 10.340 2.472 -23.325 1.00 75.62 241 ARG A C 1
ATOM 1825 O O . ARG A 1 241 ? 9.809 3.397 -22.722 1.00 75.62 241 ARG A O 1
ATOM 1832 N N . GLN A 1 242 ? 9.833 1.237 -23.321 1.00 75.12 242 GLN A N 1
ATOM 1833 C CA . GLN A 1 242 ? 8.636 0.823 -22.578 1.00 75.12 242 GLN A CA 1
ATOM 1834 C C . GLN A 1 242 ? 8.944 0.285 -21.166 1.00 75.12 242 GLN A C 1
ATOM 1836 O O . GLN A 1 242 ? 8.060 -0.281 -20.528 1.00 75.12 242 GLN A O 1
ATOM 1841 N N . LEU A 1 243 ? 10.174 0.450 -20.663 1.00 75.38 243 LEU A N 1
ATOM 1842 C CA . LEU A 1 243 ? 10.602 0.005 -19.329 1.00 75.38 243 LEU A CA 1
ATOM 1843 C C . LEU A 1 243 ? 9.672 0.507 -18.213 1.00 75.38 243 LEU A C 1
ATOM 1845 O O . LEU A 1 243 ? 9.200 -0.289 -17.404 1.00 75.38 243 LEU A O 1
ATOM 1849 N N . TYR A 1 244 ? 9.408 1.813 -18.183 1.00 72.94 244 TYR A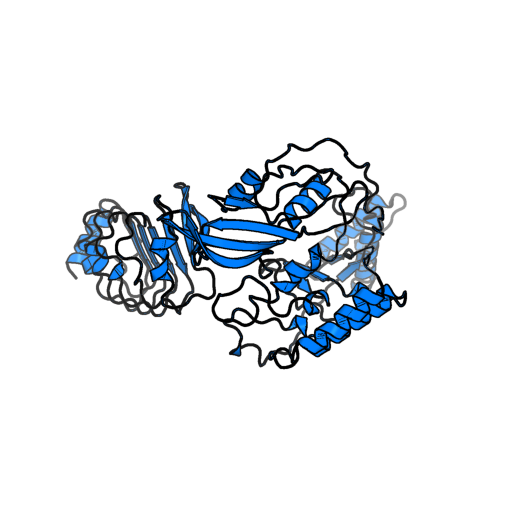 N 1
ATOM 1850 C CA . TYR A 1 244 ? 8.668 2.485 -17.116 1.00 72.94 244 TYR A CA 1
ATOM 1851 C C . TYR A 1 244 ? 7.980 3.738 -17.672 1.00 72.94 244 TYR A C 1
ATOM 1853 O O . TYR A 1 244 ? 8.655 4.629 -18.194 1.00 72.94 244 TYR A O 1
ATOM 1861 N N . LYS A 1 245 ? 6.657 3.830 -17.521 1.00 72.19 245 LYS A N 1
ATOM 1862 C CA . LYS A 1 245 ? 5.874 5.072 -17.631 1.00 72.19 245 LYS A CA 1
ATOM 1863 C C . LYS A 1 245 ? 5.208 5.322 -16.269 1.00 72.19 245 LYS A C 1
ATOM 1865 O O . LYS A 1 245 ? 4.899 4.363 -15.559 1.00 72.19 245 LYS A O 1
ATOM 1870 N N . ALA A 1 246 ? 5.004 6.581 -15.884 1.00 61.91 246 ALA A N 1
ATOM 1871 C CA . ALA A 1 246 ? 4.298 6.905 -14.645 1.00 61.91 246 ALA A CA 1
ATOM 1872 C C . ALA A 1 246 ? 3.429 8.153 -14.778 1.00 61.91 246 ALA A C 1
ATOM 1874 O O . ALA A 1 246 ? 3.854 9.153 -15.356 1.00 61.91 246 ALA A O 1
ATOM 1875 N N . GLU A 1 247 ? 2.228 8.076 -14.212 1.00 61.19 247 GLU A N 1
ATOM 1876 C CA . GLU A 1 247 ? 1.156 9.057 -14.380 1.00 61.19 247 GLU A CA 1
ATOM 1877 C C . GLU A 1 247 ? 0.480 9.339 -13.034 1.00 61.19 247 GLU A C 1
ATOM 1879 O O . GLU A 1 247 ? 0.306 8.438 -12.209 1.00 61.19 247 GLU A O 1
ATOM 1884 N N . ASP A 1 248 ? 0.138 10.605 -12.790 1.00 50.09 248 ASP A N 1
ATOM 1885 C CA . ASP A 1 248 ? -0.427 11.070 -11.521 1.00 50.09 248 ASP A CA 1
ATOM 1886 C C . ASP A 1 248 ? -1.939 11.292 -11.652 1.00 50.09 248 ASP A C 1
ATOM 1888 O O . ASP A 1 248 ? -2.411 11.953 -12.580 1.00 50.09 248 ASP A O 1
ATOM 1892 N N . ALA A 1 249 ? -2.704 10.717 -10.727 1.00 53.62 249 ALA A N 1
ATOM 1893 C CA . ALA A 1 249 ? -4.163 10.700 -10.752 1.00 53.62 249 ALA A CA 1
ATOM 1894 C C . ALA A 1 249 ? -4.728 10.773 -9.325 1.00 53.62 249 ALA A C 1
ATOM 1896 O O . ALA A 1 249 ? -4.002 10.659 -8.342 1.00 53.62 249 ALA A O 1
ATOM 1897 N N . SER A 1 250 ? -6.049 10.913 -9.171 1.00 41.44 250 SER A N 1
ATOM 1898 C CA . SER A 1 250 ? -6.687 11.126 -7.856 1.00 41.44 250 SER A CA 1
ATOM 1899 C C . SER A 1 250 ? -6.506 9.989 -6.829 1.00 41.44 250 SER A C 1
ATOM 1901 O O . SER A 1 250 ? -6.856 10.178 -5.667 1.00 41.44 250 SER A O 1
ATOM 1903 N N . GLY A 1 251 ? -5.968 8.830 -7.232 1.00 45.78 251 GLY A N 1
ATOM 1904 C CA . GLY A 1 251 ? -5.556 7.731 -6.343 1.00 45.78 251 GLY A CA 1
ATOM 1905 C C . GLY A 1 251 ? -4.056 7.690 -5.999 1.00 45.78 251 GLY A C 1
ATOM 1906 O O . GLY A 1 251 ? -3.650 6.855 -5.193 1.00 45.78 251 GLY A O 1
ATOM 1907 N N . GLY A 1 252 ? -3.237 8.566 -6.592 1.00 55.19 252 GLY A N 1
ATOM 1908 C CA . GLY A 1 252 ? -1.775 8.594 -6.492 1.00 55.19 252 GLY A CA 1
ATOM 1909 C C . GLY A 1 252 ? -1.062 8.285 -7.816 1.00 55.19 252 GLY A C 1
ATOM 1910 O O . GLY A 1 252 ? -1.685 8.210 -8.877 1.00 55.19 252 GLY A O 1
ATOM 1911 N N . LEU A 1 253 ? 0.258 8.083 -7.739 1.00 53.44 253 LEU A N 1
ATOM 1912 C CA . LEU A 1 253 ? 1.113 7.791 -8.892 1.00 53.44 253 LEU A CA 1
ATOM 1913 C C . LEU A 1 253 ? 0.989 6.319 -9.329 1.00 53.44 253 LEU A C 1
ATOM 1915 O O . LEU A 1 253 ? 1.294 5.409 -8.549 1.00 53.44 253 LEU A O 1
ATOM 1919 N N . HIS A 1 254 ? 0.588 6.109 -10.581 1.00 65.81 254 HIS A N 1
ATOM 1920 C CA . HIS A 1 254 ? 0.442 4.806 -11.234 1.00 65.81 254 HIS A CA 1
ATOM 1921 C C . HIS A 1 254 ? 1.677 4.506 -12.098 1.00 65.81 254 HIS A C 1
ATOM 1923 O O . HIS A 1 254 ? 2.235 5.413 -12.711 1.00 65.81 254 HIS A O 1
ATOM 1929 N N . VAL A 1 255 ? 2.107 3.241 -12.152 1.00 69.62 255 VAL A N 1
ATOM 1930 C CA . VAL A 1 255 ? 3.329 2.782 -12.840 1.00 69.62 255 VAL A CA 1
ATOM 1931 C C . VAL A 1 255 ? 2.999 1.714 -13.882 1.00 69.62 255 VAL A C 1
ATOM 1933 O O . VAL A 1 255 ? 2.590 0.605 -13.530 1.00 69.62 255 VAL A O 1
ATOM 1936 N N . SER A 1 256 ? 3.227 2.023 -15.156 1.00 72.00 256 SER A N 1
ATOM 1937 C CA . SER A 1 256 ? 3.028 1.113 -16.291 1.00 72.00 256 SER A CA 1
ATOM 1938 C C . SER A 1 256 ? 4.341 0.862 -17.051 1.00 72.00 256 SER A C 1
ATOM 1940 O O . SER A 1 256 ? 5.411 1.334 -16.656 1.00 72.00 256 SER A O 1
ATOM 1942 N N . GLY A 1 257 ? 4.286 0.063 -18.118 1.00 75.69 257 GLY A N 1
ATOM 1943 C CA . GLY A 1 257 ? 5.471 -0.438 -18.821 1.00 75.69 257 GLY A CA 1
ATOM 1944 C C . GLY A 1 257 ? 5.931 -1.816 -18.334 1.00 75.69 257 GLY A C 1
ATOM 1945 O O . GLY A 1 257 ? 5.426 -2.354 -17.340 1.00 75.69 257 GLY A O 1
ATOM 1946 N N . TRP A 1 258 ? 6.874 -2.419 -19.063 1.00 78.62 258 TRP A N 1
ATOM 1947 C CA . TRP A 1 258 ? 7.207 -3.839 -18.921 1.00 78.62 258 TRP A CA 1
ATOM 1948 C C . TRP A 1 258 ? 7.952 -4.198 -17.644 1.00 78.62 258 TRP A C 1
ATOM 1950 O O . TRP A 1 258 ? 8.034 -5.389 -17.354 1.00 78.62 258 TRP A O 1
ATOM 1960 N N . ILE A 1 259 ? 8.441 -3.239 -16.843 1.00 78.69 259 ILE A N 1
ATOM 1961 C CA . ILE A 1 259 ? 9.001 -3.538 -15.512 1.00 78.69 259 ILE A CA 1
ATOM 1962 C C . ILE A 1 259 ? 8.043 -4.431 -14.699 1.00 78.69 259 ILE A C 1
ATOM 1964 O O . ILE A 1 259 ? 8.484 -5.326 -13.984 1.00 78.69 259 ILE A O 1
ATOM 1968 N N . ASN A 1 260 ? 6.729 -4.276 -14.905 1.00 75.00 260 ASN A N 1
ATOM 1969 C CA . ASN A 1 260 ? 5.675 -5.116 -14.340 1.00 75.00 260 ASN A CA 1
ATOM 1970 C C . ASN A 1 260 ? 5.811 -6.621 -14.635 1.00 75.00 260 ASN A C 1
ATOM 1972 O O . ASN A 1 260 ? 5.423 -7.417 -13.785 1.00 75.00 260 ASN A O 1
ATOM 1976 N N . ALA A 1 261 ? 6.437 -7.040 -15.742 1.00 75.38 261 ALA A N 1
ATOM 1977 C CA . ALA A 1 261 ? 6.752 -8.446 -16.048 1.00 75.38 261 ALA A CA 1
ATOM 1978 C C . ALA A 1 261 ? 7.654 -9.113 -14.995 1.00 75.38 261 ALA A C 1
ATOM 1980 O O . ALA A 1 261 ? 7.646 -10.334 -14.844 1.00 75.38 261 ALA A O 1
ATOM 1981 N N . LEU A 1 262 ? 8.407 -8.315 -14.238 1.00 78.88 262 LEU A N 1
ATOM 1982 C CA . LEU A 1 262 ? 9.217 -8.763 -13.109 1.00 78.88 262 LEU A CA 1
ATOM 1983 C C . LEU A 1 262 ? 8.384 -8.940 -11.826 1.00 78.88 262 LEU A C 1
ATOM 1985 O O . LEU A 1 262 ? 8.829 -9.575 -10.877 1.00 78.88 262 LEU A O 1
ATOM 1989 N N . PHE A 1 263 ? 7.174 -8.384 -11.803 1.00 78.88 263 PHE A N 1
ATOM 1990 C CA . PHE A 1 263 ? 6.357 -8.133 -10.624 1.00 78.88 263 PHE A CA 1
ATOM 1991 C C . PHE A 1 263 ? 4.999 -8.902 -10.610 1.00 78.88 263 PHE A C 1
ATOM 1993 O O . PHE A 1 263 ? 3.966 -8.274 -10.371 1.00 78.88 263 PHE A O 1
ATOM 2000 N N . PRO A 1 264 ? 4.893 -10.234 -10.821 1.00 71.62 264 PRO A N 1
ATOM 2001 C CA . PRO A 1 264 ? 3.603 -10.953 -10.781 1.00 71.62 264 PRO A CA 1
ATOM 2002 C C . PRO A 1 264 ? 2.723 -10.807 -9.522 1.00 71.62 264 PRO A C 1
ATOM 2004 O O . PRO A 1 264 ? 1.557 -11.193 -9.593 1.00 71.62 264 PRO A O 1
ATOM 2007 N N . TYR A 1 265 ? 3.214 -10.264 -8.395 1.00 70.69 265 TYR A N 1
ATOM 2008 C CA . TYR A 1 265 ? 2.408 -10.032 -7.190 1.00 70.69 265 TYR A CA 1
ATOM 2009 C C . TYR A 1 265 ? 2.843 -8.808 -6.276 1.00 70.69 265 TYR A C 1
ATOM 2011 O O . TYR A 1 265 ? 3.380 -9.002 -5.199 1.00 70.69 265 TYR A O 1
ATOM 2019 N N . LEU A 1 266 ? 2.624 -7.524 -6.610 1.00 64.69 266 LEU A N 1
ATOM 2020 C CA . LEU A 1 266 ? 2.722 -6.305 -5.743 1.00 64.69 266 LEU A CA 1
ATOM 2021 C C . LEU A 1 266 ? 2.591 -6.387 -4.177 1.00 64.69 266 LEU A C 1
ATOM 2023 O O . LEU A 1 266 ? 1.572 -5.972 -3.637 1.00 64.69 266 LEU A O 1
ATOM 2027 N N . GLY A 1 267 ? 3.632 -6.769 -3.412 1.00 56.91 267 GLY A N 1
ATOM 2028 C CA . GLY A 1 267 ? 3.831 -6.383 -1.994 1.00 56.91 267 GLY A CA 1
ATOM 2029 C C . GLY A 1 267 ? 4.077 -7.517 -0.958 1.00 56.91 267 GLY A C 1
ATOM 2030 O O . GLY A 1 267 ? 4.319 -8.663 -1.294 1.00 56.91 267 GLY A O 1
ATOM 2031 N N . ASP A 1 268 ? 4.014 -7.226 0.345 1.00 52.84 268 ASP A N 1
ATOM 2032 C CA . ASP A 1 268 ? 4.527 -8.143 1.390 1.00 52.84 268 ASP A CA 1
ATOM 2033 C C . ASP A 1 268 ? 3.708 -9.435 1.651 1.00 52.84 268 ASP A C 1
ATOM 2035 O O . ASP A 1 268 ? 2.505 -9.382 1.911 1.00 52.84 268 ASP A O 1
ATOM 2039 N N . LEU A 1 269 ? 4.410 -10.582 1.705 1.00 42.62 269 LEU A N 1
ATOM 2040 C CA . LEU A 1 269 ? 3.878 -11.941 1.929 1.00 42.62 269 LEU A CA 1
ATOM 2041 C C . LEU A 1 269 ? 2.932 -12.073 3.134 1.00 42.62 269 LEU A C 1
ATOM 2043 O O . LEU A 1 269 ? 3.330 -11.823 4.279 1.00 42.62 269 LEU A O 1
ATOM 2047 N N . GLY A 1 270 ? 1.773 -12.698 2.904 1.00 43.06 270 GLY A N 1
ATOM 2048 C CA . GLY A 1 270 ? 0.943 -13.308 3.949 1.00 43.06 270 GLY A CA 1
ATOM 2049 C C . GLY A 1 270 ? -0.005 -12.353 4.679 1.00 43.06 270 GLY A C 1
ATOM 2050 O O . GLY A 1 270 ? -0.207 -12.491 5.889 1.00 43.06 270 GLY A O 1
ATOM 2051 N N . ALA A 1 271 ? -0.558 -11.399 3.932 1.00 41.62 271 ALA A N 1
ATOM 2052 C CA . ALA A 1 271 ? -2.013 -11.297 3.827 1.00 41.62 271 ALA A CA 1
ATOM 2053 C C . ALA A 1 271 ? -2.597 -12.565 3.155 1.00 41.62 271 ALA A C 1
ATOM 2055 O O . ALA A 1 271 ? -1.844 -13.326 2.540 1.00 41.62 271 ALA A O 1
ATOM 2056 N N . ASP A 1 272 ? -3.903 -12.804 3.268 1.00 39.03 272 ASP A N 1
ATOM 2057 C CA . ASP A 1 272 ? -4.539 -14.024 2.751 1.00 39.03 272 ASP A CA 1
ATOM 2058 C C . ASP A 1 272 ? -4.582 -14.013 1.211 1.00 39.03 272 ASP A C 1
ATOM 2060 O O . ASP A 1 272 ? -5.326 -13.259 0.600 1.00 39.03 272 ASP A O 1
ATOM 2064 N N . GLU A 1 273 ? -3.706 -14.805 0.582 1.00 39.66 273 GLU A N 1
ATOM 2065 C CA . GLU A 1 273 ? -3.502 -14.875 -0.877 1.00 39.66 273 GLU A CA 1
ATOM 2066 C C . GLU A 1 273 ? -3.360 -13.505 -1.609 1.00 39.66 273 GLU A C 1
ATOM 2068 O O . GLU A 1 273 ? -3.654 -13.449 -2.789 1.00 39.66 273 GLU A O 1
ATOM 2073 N N . GLY A 1 274 ? -2.944 -12.382 -0.991 1.00 50.59 274 GLY A N 1
ATOM 2074 C CA . GLY A 1 274 ? -3.323 -11.020 -1.473 1.00 50.59 274 GLY A CA 1
ATOM 2075 C C . GLY A 1 274 ? -2.655 -10.405 -2.752 1.00 50.59 274 GLY A C 1
ATOM 2076 O O . GLY A 1 274 ? -1.555 -10.889 -2.964 1.00 50.59 274 GLY A O 1
ATOM 2077 N N . ASP A 1 275 ? -2.993 -9.427 -3.688 1.00 53.34 275 ASP A N 1
ATOM 2078 C CA . ASP A 1 275 ? -4.057 -8.504 -4.344 1.00 53.34 275 ASP A CA 1
ATOM 2079 C C . ASP A 1 275 ? -4.173 -8.319 -5.954 1.00 53.34 275 ASP A C 1
ATOM 2081 O O . ASP A 1 275 ? -4.669 -7.302 -6.418 1.00 53.34 275 ASP A O 1
ATOM 2085 N N . ARG A 1 276 ? -3.770 -9.302 -6.807 1.00 66.19 276 ARG A N 1
ATOM 2086 C CA . ARG A 1 276 ? -3.669 -9.565 -8.313 1.00 66.19 276 ARG A CA 1
ATOM 2087 C C . ARG A 1 276 ? -2.938 -8.649 -9.365 1.00 66.19 276 ARG A C 1
ATOM 2089 O O . ARG A 1 276 ? -3.483 -7.622 -9.744 1.00 66.19 276 ARG A O 1
ATOM 2096 N N . ASN A 1 277 ? -1.816 -9.089 -10.014 1.00 69.25 277 ASN A N 1
ATOM 2097 C CA . ASN A 1 277 ? -1.083 -8.311 -11.072 1.00 69.25 277 ASN A CA 1
ATOM 2098 C C . ASN A 1 277 ? -1.264 -8.813 -12.525 1.00 69.25 277 ASN A C 1
ATOM 2100 O O . ASN A 1 277 ? -0.643 -9.782 -12.966 1.00 69.25 277 ASN A O 1
ATOM 2104 N N . SER A 1 278 ? -2.071 -8.065 -13.275 1.00 63.41 278 SER A N 1
ATOM 2105 C CA . SER A 1 278 ? -2.309 -8.145 -14.721 1.00 63.41 278 SER A CA 1
ATOM 2106 C C . SER A 1 278 ? -1.094 -7.764 -15.581 1.00 63.41 278 SER A C 1
ATOM 2108 O O . SER A 1 278 ? -0.754 -8.473 -16.535 1.00 63.41 278 SER A O 1
ATOM 2110 N N . LEU A 1 279 ? -0.403 -6.674 -15.232 1.00 71.00 279 LEU A N 1
ATOM 2111 C CA . LEU A 1 279 ? 0.696 -6.091 -16.012 1.00 71.00 279 LEU A CA 1
ATOM 2112 C C . LEU A 1 279 ? 1.964 -6.960 -16.024 1.00 71.00 279 LEU A C 1
ATOM 2114 O O . LEU A 1 279 ? 2.861 -6.727 -16.830 1.00 71.00 279 LEU A O 1
ATOM 2118 N N . ALA A 1 280 ? 2.029 -8.000 -15.189 1.00 68.94 280 ALA A N 1
ATOM 2119 C CA . ALA A 1 280 ? 3.107 -8.987 -15.222 1.00 68.94 280 ALA A CA 1
ATOM 2120 C C . ALA A 1 280 ? 3.022 -9.996 -16.376 1.00 68.94 280 ALA A C 1
ATOM 2122 O O . ALA A 1 280 ? 3.995 -10.694 -16.668 1.00 68.94 280 ALA A O 1
ATOM 2123 N N . THR A 1 281 ? 1.866 -10.068 -17.035 1.00 66.19 281 THR A N 1
ATOM 2124 C CA . THR A 1 281 ? 1.630 -10.920 -18.210 1.00 66.19 281 THR A CA 1
ATOM 2125 C C . THR A 1 281 ? 1.097 -10.161 -19.422 1.00 66.19 281 THR A C 1
ATOM 2127 O O . THR A 1 281 ? 0.913 -10.763 -20.478 1.00 66.19 281 THR A O 1
ATOM 2130 N N . ALA A 1 282 ? 0.873 -8.851 -19.295 1.00 58.22 282 ALA A N 1
ATOM 2131 C CA . ALA A 1 282 ? 0.447 -8.003 -20.399 1.00 58.22 282 ALA A CA 1
ATOM 2132 C C . ALA A 1 282 ? 1.460 -8.032 -21.568 1.00 58.22 282 ALA A C 1
ATOM 2134 O O . ALA A 1 282 ? 2.673 -8.094 -21.333 1.00 58.22 282 ALA A O 1
ATOM 2135 N N . PRO A 1 283 ? 0.997 -7.964 -22.831 1.00 55.94 283 PRO A N 1
ATOM 2136 C CA . PRO A 1 283 ? 1.866 -7.688 -23.971 1.00 55.94 283 PRO A CA 1
ATOM 2137 C C . PRO A 1 283 ? 2.627 -6.369 -23.783 1.00 55.94 283 PRO A C 1
ATOM 2139 O O . PRO A 1 283 ? 2.096 -5.420 -23.211 1.00 55.94 283 PRO A O 1
ATOM 2142 N N . ILE A 1 284 ? 3.849 -6.282 -24.315 1.00 54.47 284 ILE A N 1
ATOM 2143 C CA . ILE A 1 284 ? 4.676 -5.061 -24.270 1.00 54.47 284 ILE A CA 1
ATOM 2144 C C . ILE A 1 284 ? 4.217 -4.104 -25.389 1.00 54.47 284 ILE A C 1
ATOM 2146 O O . ILE A 1 284 ? 4.902 -3.902 -26.394 1.00 54.47 284 ILE A O 1
ATOM 2150 N N . VAL A 1 285 ? 2.978 -3.625 -25.256 1.00 45.38 285 VAL A N 1
ATOM 2151 C CA . VAL A 1 285 ? 2.252 -2.792 -26.223 1.00 45.38 285 VAL A CA 1
ATOM 2152 C C . VAL A 1 285 ? 1.468 -1.721 -25.457 1.00 45.38 285 VAL A C 1
ATOM 2154 O O . VAL A 1 285 ? 1.052 -1.928 -24.319 1.00 45.38 285 VAL A O 1
ATOM 2157 N N . GLU A 1 286 ? 1.308 -0.549 -26.063 1.00 47.97 286 GLU A N 1
ATOM 2158 C CA . GLU A 1 286 ? 0.928 0.669 -25.352 1.00 47.97 286 GLU A CA 1
ATOM 2159 C C . GLU A 1 286 ? -0.562 0.747 -24.982 1.00 47.97 286 GLU A C 1
ATOM 2161 O O . GLU A 1 286 ? -1.428 0.812 -25.851 1.00 47.97 286 GLU A O 1
ATOM 2166 N N . HIS A 1 287 ? -0.838 0.868 -23.680 1.00 41.28 287 HIS A N 1
ATOM 2167 C CA . HIS A 1 287 ? -2.082 1.427 -23.154 1.00 41.28 287 HIS A CA 1
ATOM 2168 C C . HIS A 1 287 ? -1.756 2.538 -22.146 1.00 41.28 287 HIS A C 1
ATOM 2170 O O . HIS A 1 287 ? -0.966 2.347 -21.224 1.00 41.28 287 HIS A O 1
ATOM 2176 N N . GLU A 1 288 ? -2.343 3.716 -22.353 1.00 45.94 288 GLU A N 1
ATOM 2177 C CA . GLU A 1 288 ? -1.953 4.984 -21.710 1.00 45.94 288 GLU A CA 1
ATOM 2178 C C . GLU A 1 288 ? -2.728 5.294 -20.413 1.00 45.94 288 GLU A C 1
ATOM 2180 O O . GLU A 1 288 ? -2.884 6.459 -20.081 1.00 45.94 288 GLU A O 1
ATOM 2185 N N . LEU A 1 289 ? -3.303 4.290 -19.730 1.00 44.94 289 LEU A N 1
ATOM 2186 C CA . LEU A 1 289 ? -4.137 4.504 -18.526 1.00 44.94 289 LEU A CA 1
ATOM 2187 C C . LEU A 1 289 ? -4.106 3.374 -17.468 1.00 44.94 289 LEU A C 1
ATOM 2189 O O . LEU A 1 289 ? -4.777 3.494 -16.444 1.00 44.94 289 LEU A O 1
ATOM 2193 N N . GLU A 1 290 ? -3.360 2.279 -17.665 1.00 55.22 290 GLU A N 1
ATOM 2194 C CA . GLU A 1 290 ? -3.307 1.159 -16.703 1.00 55.22 290 GLU A CA 1
ATOM 2195 C C . GLU A 1 290 ? -1.912 1.011 -16.080 1.00 55.22 290 GLU A C 1
ATOM 2197 O O . GLU A 1 290 ? -0.945 0.676 -16.763 1.00 55.22 290 GLU A O 1
ATOM 2202 N N . GLY A 1 291 ? -1.805 1.239 -14.766 1.00 62.25 291 GLY A N 1
ATOM 2203 C CA . GLY A 1 291 ? -0.548 1.173 -14.016 1.00 62.25 291 GLY A CA 1
ATOM 2204 C C . GLY A 1 291 ? -0.747 0.828 -12.538 1.00 62.25 291 GLY A C 1
ATOM 2205 O O . GLY A 1 291 ? -1.777 1.132 -11.944 1.00 62.25 291 GLY A O 1
ATOM 2206 N N . CYS A 1 292 ? 0.256 0.208 -11.922 1.00 61.22 292 CYS A N 1
ATOM 2207 C CA . CYS A 1 292 ? 0.248 -0.181 -10.511 1.00 61.22 292 CYS A CA 1
ATOM 2208 C C . CYS A 1 292 ? 0.534 1.021 -9.594 1.00 61.22 292 CYS A C 1
ATOM 2210 O O . CYS A 1 292 ? 1.479 1.766 -9.856 1.00 61.22 292 CYS A O 1
ATOM 2212 N N . LEU A 1 293 ? -0.203 1.202 -8.492 1.00 65.56 293 LEU A N 1
ATOM 2213 C CA . LEU A 1 293 ? 0.069 2.299 -7.553 1.00 65.56 293 LEU A CA 1
ATOM 2214 C C . LEU A 1 293 ? 1.398 2.073 -6.822 1.00 65.56 293 LEU A C 1
ATOM 2216 O O . LEU A 1 293 ? 1.646 0.996 -6.276 1.00 65.56 293 LEU A O 1
ATOM 2220 N N . LEU A 1 294 ? 2.222 3.122 -6.723 1.00 62.44 294 LEU A N 1
ATOM 2221 C CA . LEU A 1 294 ? 3.568 3.045 -6.132 1.00 62.44 294 LEU A CA 1
ATOM 2222 C C . LEU A 1 294 ? 3.592 2.455 -4.701 1.00 62.44 294 LEU A C 1
ATOM 2224 O O . LEU A 1 294 ? 4.563 1.809 -4.316 1.00 62.44 294 LEU A O 1
ATOM 2228 N N . GLY A 1 295 ? 2.520 2.637 -3.922 1.00 61.00 295 GLY A N 1
ATOM 2229 C CA . GLY A 1 295 ? 2.384 2.106 -2.559 1.00 61.00 295 GLY A CA 1
ATOM 2230 C C . GLY A 1 295 ? 1.933 0.641 -2.441 1.00 61.00 295 GLY A C 1
ATOM 2231 O O . GLY A 1 295 ? 1.894 0.123 -1.327 1.00 61.00 295 GLY A O 1
ATOM 2232 N N . GLN A 1 296 ? 1.570 -0.029 -3.543 1.00 61.41 296 GLN A N 1
ATOM 2233 C CA . GLN A 1 296 ? 1.232 -1.462 -3.531 1.00 61.41 296 GLN A CA 1
ATOM 2234 C C . GLN A 1 296 ? 2.499 -2.335 -3.512 1.00 61.41 296 GLN A C 1
ATOM 2236 O O . GLN A 1 296 ? 2.520 -3.372 -2.847 1.00 61.41 296 GLN A O 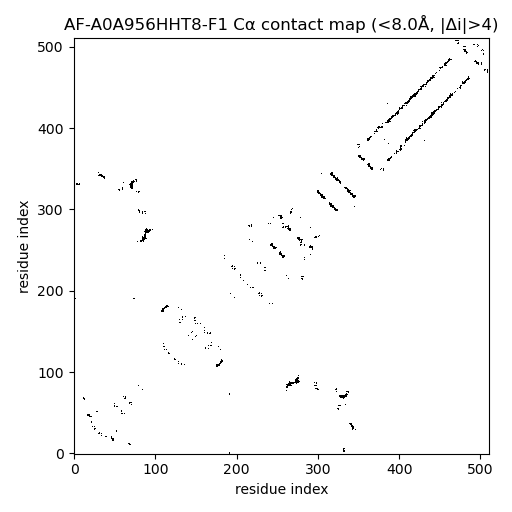1
ATOM 2241 N N . TYR A 1 297 ? 3.569 -1.872 -4.171 1.00 64.12 297 TYR A N 1
ATOM 2242 C CA . TYR A 1 297 ? 4.911 -2.464 -4.157 1.00 64.12 297 TYR A CA 1
ATOM 2243 C C . TYR A 1 297 ? 5.444 -2.716 -2.717 1.00 64.12 297 TYR A C 1
ATOM 2245 O O . TYR A 1 297 ? 4.970 -2.113 -1.749 1.00 64.12 297 TYR A O 1
ATOM 2253 N N . PRO A 1 298 ? 6.386 -3.660 -2.527 1.00 66.38 298 PRO A N 1
ATOM 2254 C CA . PRO A 1 298 ? 6.724 -4.217 -1.213 1.00 66.38 298 PRO A CA 1
ATOM 2255 C C . PRO A 1 298 ? 7.727 -3.403 -0.384 1.00 66.38 298 PRO A C 1
ATOM 2257 O O . PRO A 1 298 ? 8.333 -2.437 -0.840 1.00 66.38 298 PRO A O 1
ATOM 2260 N N . SER A 1 299 ? 7.976 -3.901 0.830 1.00 69.50 299 SER A N 1
ATOM 2261 C CA . SER A 1 299 ? 8.991 -3.438 1.786 1.00 69.50 299 SER A CA 1
ATOM 2262 C C . SER A 1 299 ? 10.462 -3.600 1.384 1.00 69.50 299 SER A C 1
ATOM 2264 O O . SER A 1 299 ? 11.317 -3.007 2.043 1.00 69.50 299 SER A O 1
ATOM 2266 N N . GLY A 1 300 ? 10.776 -4.451 0.405 1.00 69.50 300 GLY A N 1
ATOM 2267 C CA . GLY A 1 300 ? 12.130 -4.935 0.139 1.00 69.50 300 GLY A CA 1
ATOM 2268 C C . GLY A 1 300 ? 12.534 -6.218 0.884 1.00 69.50 300 GLY A C 1
ATOM 2269 O O . GLY A 1 300 ? 13.570 -6.769 0.555 1.00 69.50 300 GLY A O 1
ATOM 2270 N N . LEU A 1 301 ? 11.798 -6.737 1.876 1.00 71.00 301 LEU A N 1
ATOM 2271 C CA . LEU A 1 301 ? 12.299 -7.805 2.765 1.00 71.00 301 LEU A CA 1
ATOM 2272 C C . LEU A 1 301 ? 11.525 -9.142 2.718 1.00 71.00 301 LEU A C 1
ATOM 2274 O O . LEU A 1 301 ? 10.298 -9.189 2.657 1.00 71.00 301 LEU A O 1
ATOM 2278 N N . THR A 1 302 ? 12.264 -10.250 2.835 1.00 70.94 302 THR A N 1
ATOM 2279 C CA . THR A 1 302 ? 11.755 -11.602 3.139 1.00 70.94 302 THR A CA 1
ATOM 2280 C C . THR A 1 302 ? 12.252 -12.036 4.521 1.00 70.94 302 THR A C 1
ATOM 2282 O O . THR A 1 302 ? 13.334 -11.627 4.944 1.00 70.94 302 THR A O 1
ATOM 2285 N N . GLN A 1 303 ? 11.486 -12.869 5.236 1.00 71.75 303 GLN A N 1
ATOM 2286 C CA . GLN A 1 303 ? 11.875 -13.378 6.556 1.00 71.75 303 GLN A CA 1
ATOM 2287 C C . GLN A 1 303 ? 11.614 -14.877 6.742 1.00 71.75 303 GLN A C 1
ATOM 2289 O O . GLN A 1 303 ? 10.617 -15.406 6.253 1.00 71.75 303 GLN A O 1
ATOM 2294 N N . ALA A 1 304 ? 12.477 -15.531 7.521 1.00 72.81 304 ALA A N 1
ATOM 2295 C CA . ALA A 1 304 ? 12.326 -16.905 7.990 1.00 72.81 304 ALA A CA 1
ATOM 2296 C C . ALA A 1 304 ? 12.410 -16.935 9.532 1.00 72.81 304 ALA A C 1
ATOM 2298 O O . ALA A 1 304 ? 13.451 -16.568 10.088 1.00 72.81 304 ALA A O 1
ATOM 2299 N N . PRO A 1 305 ? 11.341 -17.331 10.251 1.00 73.88 305 PRO A N 1
ATOM 2300 C CA . PRO A 1 305 ? 11.366 -17.415 11.708 1.00 73.88 305 PRO A CA 1
ATOM 2301 C C . PRO A 1 305 ? 12.201 -18.614 12.175 1.00 73.88 305 PRO A C 1
ATOM 2303 O O . PRO A 1 305 ? 12.173 -19.676 11.553 1.00 73.88 305 PRO A O 1
ATOM 2306 N N . PHE A 1 306 ? 12.900 -18.465 13.298 1.00 74.44 306 PHE A N 1
ATOM 2307 C CA . PHE A 1 306 ? 13.627 -19.556 13.950 1.00 74.44 306 PHE A CA 1
ATOM 2308 C C . PHE A 1 306 ? 13.649 -19.357 15.466 1.00 74.44 306 PHE A C 1
ATOM 2310 O O . PHE A 1 306 ? 13.530 -18.234 15.949 1.00 74.44 306 PHE A O 1
ATOM 2317 N N . THR A 1 307 ? 13.821 -20.435 16.227 1.00 76.94 307 THR A N 1
ATOM 2318 C CA . THR A 1 307 ? 14.014 -20.356 17.680 1.00 76.94 307 THR A CA 1
ATOM 2319 C C . THR A 1 307 ? 15.493 -20.523 18.000 1.00 76.94 307 THR A C 1
ATOM 2321 O O . THR A 1 307 ? 16.105 -21.514 17.602 1.00 76.94 307 THR A O 1
ATOM 2324 N N . TRP A 1 308 ? 16.073 -19.571 18.728 1.00 77.00 308 TRP A N 1
ATOM 2325 C CA . TRP A 1 308 ? 17.445 -19.657 19.215 1.00 77.00 308 TRP A CA 1
ATOM 2326 C C . TRP A 1 308 ? 17.455 -20.120 20.672 1.00 77.00 308 TRP A C 1
ATOM 2328 O O . TRP A 1 308 ? 17.020 -19.407 21.573 1.00 77.00 308 TRP A O 1
ATOM 2338 N N . GLN A 1 309 ? 17.954 -21.334 20.905 1.00 78.56 309 GLN A N 1
ATOM 2339 C CA . GLN A 1 309 ? 18.148 -21.860 22.253 1.00 78.56 309 GLN A CA 1
ATOM 2340 C C . GLN A 1 309 ? 19.429 -21.266 22.861 1.00 78.56 309 GLN A C 1
ATOM 2342 O O . GLN A 1 309 ? 20.534 -21.714 22.545 1.00 78.56 309 GLN A O 1
ATOM 2347 N N . HIS A 1 310 ? 19.291 -20.282 23.751 1.00 67.94 310 HIS A N 1
ATOM 2348 C CA . HIS A 1 310 ? 20.404 -19.699 24.496 1.00 67.94 310 HIS A CA 1
ATOM 2349 C C . HIS A 1 310 ? 20.362 -20.173 25.957 1.00 67.94 310 HIS A C 1
ATOM 2351 O O . HIS A 1 310 ? 19.518 -19.771 26.757 1.00 67.94 310 HIS A O 1
ATOM 2357 N N . PHE A 1 311 ? 21.263 -21.095 26.309 1.00 79.50 311 PHE A N 1
ATOM 2358 C CA . PHE A 1 311 ? 21.237 -21.827 27.581 1.00 79.50 311 PHE A CA 1
ATOM 2359 C C . PHE A 1 311 ? 19.862 -22.471 27.861 1.00 79.50 311 PHE A C 1
ATOM 2361 O O . PHE A 1 311 ? 19.477 -23.425 27.185 1.00 79.50 311 PHE A O 1
ATOM 2368 N N . ARG A 1 312 ? 19.128 -21.980 28.870 1.00 76.06 312 ARG A N 1
ATOM 2369 C CA . ARG A 1 312 ? 17.789 -22.463 29.259 1.00 76.06 312 ARG A CA 1
ATOM 2370 C C . ARG A 1 312 ? 16.646 -21.667 28.620 1.00 76.06 312 ARG A C 1
ATOM 2372 O O . ARG A 1 312 ? 15.494 -22.043 28.802 1.00 76.06 312 ARG A O 1
ATOM 2379 N N . GLU A 1 313 ? 16.953 -20.592 27.904 1.00 66.19 313 GLU A N 1
ATOM 2380 C CA . GLU A 1 313 ? 15.979 -19.704 27.277 1.00 66.19 313 GLU A CA 1
ATOM 2381 C C . GLU A 1 313 ? 15.827 -20.022 25.785 1.00 66.19 313 GLU A C 1
ATOM 2383 O O . GLU A 1 313 ? 16.786 -20.404 25.112 1.00 66.19 313 GLU A O 1
ATOM 2388 N N . ALA A 1 314 ? 14.603 -19.888 25.277 1.00 70.06 314 ALA A N 1
ATOM 2389 C CA . ALA A 1 314 ? 14.255 -20.116 23.881 1.00 70.06 314 ALA A CA 1
ATOM 2390 C C . ALA A 1 314 ? 13.777 -18.791 23.277 1.00 70.06 314 ALA A C 1
ATOM 2392 O O . ALA A 1 314 ? 12.630 -18.388 23.466 1.00 70.06 314 ALA A O 1
ATOM 2393 N N . LEU A 1 315 ? 14.678 -18.099 22.583 1.00 68.06 315 LEU A N 1
ATOM 2394 C CA . LEU A 1 315 ? 14.419 -16.798 21.976 1.00 68.06 315 LEU A CA 1
ATOM 2395 C C . LEU A 1 315 ? 13.699 -16.996 20.633 1.00 68.06 315 LEU A C 1
ATOM 2397 O O . LEU A 1 315 ? 14.155 -17.763 19.784 1.00 68.06 315 LEU A O 1
ATOM 2401 N N . ASP A 1 316 ? 12.567 -16.321 20.436 1.00 75.00 316 ASP A N 1
ATOM 2402 C CA . ASP A 1 316 ? 11.778 -16.377 19.199 1.00 75.00 316 ASP A CA 1
ATOM 2403 C C . ASP A 1 316 ? 12.296 -15.305 18.226 1.00 75.00 316 ASP A C 1
ATOM 2405 O O . ASP A 1 316 ? 12.128 -14.106 18.459 1.00 75.00 316 ASP A O 1
ATOM 2409 N N . MET A 1 317 ? 12.972 -15.734 17.159 1.00 78.38 317 MET A N 1
ATOM 2410 C CA . MET A 1 317 ? 13.812 -14.900 16.292 1.00 78.38 317 MET A CA 1
ATOM 2411 C C . MET A 1 317 ? 13.350 -14.943 14.826 1.00 78.38 317 MET A C 1
ATOM 2413 O O . MET A 1 317 ? 12.454 -15.690 14.421 1.00 78.38 317 MET A O 1
ATOM 2417 N N . SER A 1 318 ? 13.959 -14.116 13.982 1.00 78.31 318 SER A N 1
ATOM 2418 C CA . SER A 1 318 ? 13.794 -14.130 12.530 1.00 78.31 318 SER A CA 1
ATOM 2419 C C . SER A 1 318 ? 15.103 -13.800 11.824 1.00 78.31 318 SER A C 1
ATOM 2421 O O . SER A 1 318 ? 15.785 -12.831 12.163 1.00 78.31 318 SER A O 1
ATOM 2423 N N . LEU A 1 319 ? 15.431 -14.615 10.822 1.00 78.25 319 LEU A N 1
ATOM 2424 C CA . LEU A 1 319 ? 16.372 -14.257 9.769 1.00 78.25 319 LEU A CA 1
ATOM 2425 C C . LEU A 1 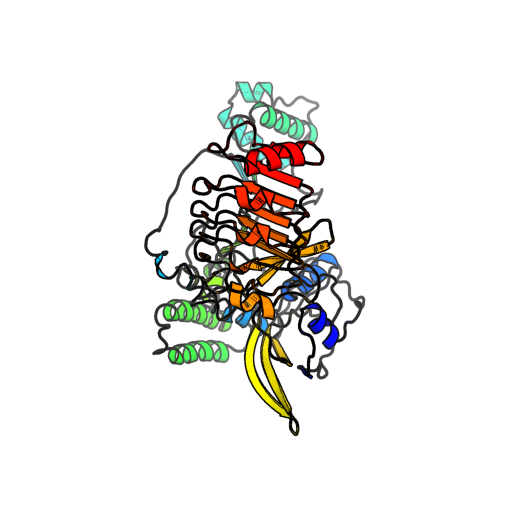319 ? 15.623 -13.367 8.779 1.00 78.25 319 LEU A C 1
ATOM 2427 O O . LEU A 1 319 ? 14.522 -13.717 8.354 1.00 78.25 319 LEU A O 1
ATOM 2431 N N . VAL A 1 320 ? 16.210 -12.237 8.407 1.00 76.44 320 VAL A N 1
ATOM 2432 C CA . VAL A 1 320 ? 15.650 -11.283 7.446 1.00 76.44 320 VAL A CA 1
ATOM 2433 C C . VAL A 1 320 ? 16.665 -11.081 6.328 1.00 76.44 320 VAL A C 1
ATOM 2435 O O . VAL A 1 320 ? 17.844 -10.865 6.600 1.00 76.44 320 VAL A O 1
ATOM 2438 N N . GLY A 1 321 ? 16.222 -11.143 5.075 1.00 75.00 321 GLY A N 1
ATOM 2439 C CA . GLY A 1 321 ? 17.072 -10.958 3.900 1.00 75.00 321 GLY A CA 1
ATOM 2440 C C . GLY A 1 321 ? 16.325 -10.248 2.780 1.00 75.00 321 GLY A C 1
ATOM 2441 O O . GLY A 1 321 ? 15.135 -10.489 2.570 1.00 75.00 321 GLY A O 1
ATOM 2442 N N . GLY A 1 322 ? 17.015 -9.354 2.075 1.00 79.00 322 GLY A N 1
ATOM 2443 C CA . GLY A 1 322 ? 16.431 -8.589 0.978 1.00 79.00 322 GLY A CA 1
ATOM 2444 C C . GLY A 1 322 ? 17.017 -7.189 0.855 1.00 79.00 322 GLY A C 1
ATOM 2445 O O . GLY A 1 322 ? 18.182 -6.966 1.174 1.00 79.00 322 GLY A O 1
ATOM 2446 N N . PHE A 1 323 ? 16.218 -6.238 0.384 1.00 76.19 323 PHE A N 1
ATOM 2447 C CA . PHE A 1 323 ? 16.615 -4.854 0.176 1.00 76.19 323 PHE A CA 1
ATOM 2448 C C . PHE A 1 323 ? 16.549 -4.023 1.448 1.00 76.19 323 PHE A C 1
ATOM 2450 O O . PHE A 1 323 ? 15.508 -3.850 2.078 1.00 76.19 323 PHE A O 1
ATOM 2457 N N . VAL A 1 324 ? 17.704 -3.460 1.781 1.00 75.50 324 VAL A N 1
ATOM 2458 C CA . VAL A 1 324 ? 17.963 -2.632 2.955 1.00 75.50 324 VAL A CA 1
ATOM 2459 C C . VAL A 1 324 ? 18.256 -1.169 2.597 1.00 75.50 324 VAL A C 1
ATOM 2461 O O . VAL A 1 324 ? 18.434 -0.367 3.510 1.00 75.50 324 VAL A O 1
ATOM 2464 N N . GLY A 1 325 ? 18.277 -0.774 1.311 1.00 71.50 325 GLY A N 1
ATOM 2465 C CA . GLY A 1 325 ? 18.336 0.649 0.944 1.00 71.50 325 GLY A CA 1
ATOM 2466 C C . GLY A 1 325 ? 18.644 0.994 -0.511 1.00 71.50 325 GLY A C 1
ATOM 2467 O O . GLY A 1 325 ? 18.063 0.398 -1.406 1.00 71.50 325 GLY A O 1
ATOM 2468 N N . VAL A 1 326 ? 19.528 1.977 -0.732 1.00 72.56 326 VAL A N 1
ATOM 2469 C CA . VAL A 1 326 ? 20.193 2.322 -2.009 1.00 72.56 326 VAL A CA 1
ATOM 2470 C C . VAL A 1 326 ? 21.672 2.628 -1.748 1.00 72.56 326 VAL A C 1
ATOM 2472 O O . VAL A 1 326 ? 22.023 3.005 -0.632 1.00 72.56 326 VAL A O 1
ATOM 2475 N N . GLU A 1 327 ? 22.530 2.496 -2.765 1.00 76.75 327 GLU A N 1
ATOM 2476 C CA . GLU A 1 327 ? 23.913 3.001 -2.737 1.00 76.75 327 GLU A CA 1
ATOM 2477 C C . GLU A 1 327 ? 24.207 4.062 -3.809 1.00 76.75 327 GLU A C 1
ATOM 2479 O O . GLU A 1 327 ? 23.453 4.288 -4.756 1.00 76.75 327 GLU A O 1
ATOM 2484 N N . GLN A 1 328 ? 25.356 4.707 -3.621 1.00 76.81 328 GLN A N 1
ATOM 2485 C CA . GLN A 1 328 ? 25.757 5.996 -4.165 1.00 76.81 328 GLN A CA 1
ATOM 2486 C C . GLN A 1 328 ? 27.255 5.895 -4.530 1.00 76.81 328 GLN A C 1
ATOM 2488 O O . GLN A 1 328 ? 28.052 5.556 -3.657 1.00 76.81 328 GLN A O 1
ATOM 2493 N N . ASP A 1 329 ? 27.648 6.105 -5.795 1.00 78.81 329 ASP A N 1
ATOM 2494 C CA . ASP A 1 329 ? 29.043 6.053 -6.267 1.00 78.81 329 ASP A CA 1
ATOM 2495 C C . ASP A 1 329 ? 29.476 7.450 -6.683 1.00 78.81 329 ASP A C 1
ATOM 2497 O O . ASP A 1 329 ? 28.655 8.336 -6.883 1.00 78.81 329 ASP A O 1
ATOM 2501 N N . ALA A 1 330 ? 30.781 7.679 -6.798 1.00 70.12 330 ALA A N 1
ATOM 2502 C CA . ALA A 1 330 ? 31.346 9.009 -7.028 1.00 70.12 330 ALA A CA 1
ATOM 2503 C C . ALA A 1 330 ? 31.005 9.628 -8.407 1.00 70.12 330 ALA A C 1
ATOM 2505 O O . ALA A 1 330 ? 31.702 10.540 -8.854 1.00 70.12 330 ALA A O 1
ATOM 2506 N N . ARG A 1 331 ? 30.023 9.080 -9.131 1.00 71.56 331 ARG A N 1
ATOM 2507 C CA . ARG A 1 331 ? 29.988 9.106 -10.586 1.00 71.56 331 ARG A CA 1
ATOM 2508 C C . ARG A 1 331 ? 28.563 9.130 -11.201 1.00 71.56 331 ARG A C 1
ATOM 2510 O O . ARG A 1 331 ? 28.420 9.880 -12.165 1.00 71.56 331 ARG A O 1
ATOM 2517 N N . GLY A 1 332 ? 27.505 8.457 -10.686 1.00 67.19 332 GLY A N 1
ATOM 2518 C CA . GLY A 1 332 ? 26.120 8.890 -11.029 1.00 67.19 332 GLY A CA 1
ATOM 2519 C C . GLY A 1 332 ? 24.836 8.030 -10.853 1.00 67.19 332 GLY A C 1
ATOM 2520 O O . GLY A 1 332 ? 23.774 8.640 -10.747 1.00 67.19 332 GLY A O 1
ATOM 2521 N N . VAL A 1 333 ? 24.833 6.686 -10.837 1.00 76.12 333 VAL A N 1
ATOM 2522 C CA . VAL A 1 333 ? 23.749 5.879 -11.479 1.00 76.12 333 VAL A CA 1
ATOM 2523 C C . VAL A 1 333 ? 22.928 4.855 -10.619 1.00 76.12 333 VAL A C 1
ATOM 2525 O O . VAL A 1 333 ? 23.103 3.674 -10.823 1.00 76.12 333 VAL A O 1
ATOM 2528 N N . VAL A 1 334 ? 21.969 5.227 -9.748 1.00 74.69 334 VAL A N 1
ATOM 2529 C CA . VAL A 1 334 ? 20.815 4.398 -9.201 1.00 74.69 334 VAL A CA 1
ATOM 2530 C C . VAL A 1 334 ? 20.928 2.868 -8.839 1.00 74.69 334 VAL A C 1
ATOM 2532 O O . VAL A 1 334 ? 20.817 2.015 -9.717 1.00 74.69 334 VAL A O 1
ATOM 2535 N N . ARG A 1 335 ? 20.968 2.469 -7.534 1.00 77.12 335 ARG A N 1
ATOM 2536 C CA . ARG A 1 335 ? 20.912 1.036 -7.080 1.00 77.12 335 ARG A CA 1
ATOM 2537 C C . ARG A 1 335 ? 20.279 0.755 -5.700 1.00 77.12 335 ARG A C 1
ATOM 2539 O O . ARG A 1 335 ? 20.827 1.240 -4.720 1.00 77.12 335 ARG A O 1
ATOM 2546 N N . PRO A 1 336 ? 19.230 -0.078 -5.552 1.00 76.25 336 PRO A N 1
ATOM 2547 C CA . PRO A 1 336 ? 18.648 -0.483 -4.239 1.00 76.25 336 PRO A CA 1
ATOM 2548 C C . PRO A 1 336 ? 19.287 -1.651 -3.391 1.00 76.25 336 PRO A C 1
ATOM 2550 O O . PRO A 1 336 ? 18.975 -2.819 -3.561 1.00 76.25 336 PRO A O 1
ATOM 2553 N N . ARG A 1 337 ? 20.168 -1.376 -2.408 1.00 78.81 337 ARG A N 1
ATOM 2554 C CA . ARG A 1 337 ? 21.037 -2.347 -1.661 1.00 78.81 337 ARG A CA 1
ATOM 2555 C C . ARG A 1 337 ? 20.416 -3.650 -1.115 1.00 78.81 337 ARG A C 1
ATOM 2557 O O . ARG A 1 337 ? 19.574 -3.567 -0.231 1.00 78.81 337 ARG A O 1
ATOM 2564 N N . ILE A 1 338 ? 20.993 -4.824 -1.445 1.00 79.69 338 ILE A N 1
ATOM 2565 C CA . ILE A 1 338 ? 20.819 -6.106 -0.704 1.00 79.69 338 ILE A CA 1
ATOM 2566 C C . ILE A 1 338 ? 21.555 -6.131 0.655 1.00 79.69 338 ILE A C 1
ATOM 2568 O O . ILE A 1 338 ? 22.710 -5.714 0.763 1.00 79.69 338 ILE A O 1
ATOM 2572 N N . GLY A 1 339 ? 20.932 -6.710 1.685 1.00 76.75 339 GLY A N 1
ATOM 2573 C CA . GLY A 1 339 ? 21.544 -7.037 2.978 1.00 76.75 339 GLY A CA 1
ATOM 2574 C C . GLY A 1 339 ? 20.780 -8.116 3.760 1.00 76.75 339 GLY A C 1
ATOM 2575 O O . GLY A 1 339 ? 19.793 -8.675 3.274 1.00 76.75 339 GLY A O 1
ATOM 2576 N N . TRP A 1 340 ? 21.238 -8.409 4.983 1.00 85.38 340 TRP A N 1
ATOM 2577 C CA . TRP A 1 340 ? 20.595 -9.366 5.895 1.00 85.38 340 TRP A CA 1
ATOM 2578 C C . TRP A 1 340 ? 20.674 -8.932 7.367 1.00 85.38 340 TRP A C 1
ATOM 2580 O O . TRP A 1 340 ? 21.574 -8.191 7.773 1.00 85.38 340 TRP A O 1
ATOM 2590 N N . ALA A 1 341 ? 19.731 -9.414 8.180 1.00 74.38 341 ALA A N 1
ATOM 2591 C CA . ALA A 1 341 ? 19.663 -9.167 9.618 1.00 74.38 341 ALA A CA 1
ATOM 2592 C C . ALA A 1 341 ? 19.135 -10.380 10.406 1.00 74.38 341 ALA A C 1
ATOM 2594 O O . ALA A 1 341 ? 18.425 -11.232 9.873 1.00 74.38 341 ALA A O 1
ATOM 2595 N N . VAL A 1 342 ? 19.469 -10.424 11.696 1.00 77.25 342 VAL A N 1
ATOM 2596 C CA . VAL A 1 342 ? 18.984 -11.375 12.700 1.00 77.25 342 VAL A CA 1
ATOM 2597 C C . VAL A 1 342 ? 18.383 -10.571 13.850 1.00 77.25 342 VAL A C 1
ATOM 2599 O O . VAL A 1 342 ? 19.047 -9.750 14.487 1.00 77.25 342 VAL A O 1
ATOM 2602 N N . THR A 1 343 ? 17.097 -10.775 14.101 1.00 72.69 343 THR A N 1
ATOM 2603 C CA . THR A 1 343 ? 16.298 -9.934 15.002 1.00 72.69 343 THR A CA 1
ATOM 2604 C C . THR A 1 343 ? 15.286 -10.796 15.763 1.00 72.69 343 THR A C 1
ATOM 2606 O O . THR A 1 343 ? 14.898 -11.850 15.249 1.00 72.69 343 THR A O 1
ATOM 2609 N N . PRO A 1 344 ? 14.852 -10.405 16.974 1.00 74.12 344 PRO A N 1
ATOM 2610 C CA . PRO A 1 344 ? 13.656 -10.950 17.604 1.00 74.12 344 PRO A CA 1
ATOM 2611 C C . PRO A 1 344 ? 12.471 -10.928 16.637 1.00 74.12 344 PRO A C 1
ATOM 2613 O O . PRO A 1 344 ? 12.364 -10.054 15.777 1.00 74.12 344 PRO A O 1
ATOM 2616 N N . ARG A 1 345 ? 11.592 -11.926 16.731 1.00 69.62 345 ARG A N 1
ATOM 2617 C CA . ARG A 1 345 ? 10.612 -12.214 15.681 1.00 69.62 345 ARG A CA 1
ATOM 2618 C C . ARG A 1 345 ? 9.713 -11.022 15.366 1.00 69.62 345 ARG A C 1
ATOM 2620 O O . ARG A 1 345 ? 8.838 -10.655 16.154 1.00 69.62 345 ARG A O 1
ATOM 2627 N N . LEU A 1 346 ? 9.862 -10.501 14.149 1.00 57.44 346 LEU A N 1
ATOM 2628 C CA . LEU A 1 346 ? 9.035 -9.429 13.611 1.00 57.44 346 LEU A CA 1
ATOM 2629 C C . LEU A 1 346 ? 7.594 -9.929 13.439 1.00 57.44 346 LEU A C 1
ATOM 2631 O O . LEU A 1 346 ? 7.233 -10.600 12.465 1.00 57.44 346 LEU A O 1
ATOM 2635 N N . ARG A 1 347 ? 6.747 -9.607 14.420 1.00 55.84 347 ARG A N 1
ATOM 2636 C CA . ARG A 1 347 ? 5.304 -9.846 14.348 1.00 55.84 347 ARG A CA 1
ATOM 2637 C C . ARG A 1 347 ? 4.724 -8.946 13.255 1.00 55.84 347 ARG A C 1
ATOM 2639 O O . ARG A 1 347 ? 4.868 -7.728 13.325 1.00 55.84 347 ARG A O 1
ATOM 2646 N N . ARG A 1 348 ? 4.075 -9.542 12.243 1.00 56.59 348 ARG A N 1
ATOM 2647 C CA . ARG A 1 348 ? 3.373 -8.793 11.185 1.00 56.59 348 ARG A CA 1
ATOM 2648 C C . ARG A 1 348 ? 2.380 -7.827 11.833 1.00 56.59 348 ARG A C 1
ATOM 2650 O O . ARG A 1 348 ? 1.443 -8.283 12.479 1.00 56.59 348 ARG A O 1
ATOM 2657 N N . GLN A 1 349 ? 2.567 -6.527 11.618 1.00 63.12 349 GLN A N 1
ATOM 2658 C CA . GLN A 1 349 ? 1.615 -5.510 12.056 1.00 63.12 349 GLN A CA 1
ATOM 2659 C C . GLN A 1 349 ? 0.388 -5.513 11.130 1.00 63.12 349 GLN A C 1
ATOM 2661 O O . GLN A 1 349 ? 0.414 -4.900 10.060 1.00 63.12 349 GLN A O 1
ATOM 2666 N N . ARG A 1 350 ? -0.687 -6.190 11.542 1.00 75.62 350 ARG A N 1
ATOM 2667 C CA . ARG A 1 350 ? -2.029 -6.105 10.942 1.00 75.62 350 ARG A CA 1
ATOM 2668 C C . ARG A 1 350 ? -2.645 -4.725 11.110 1.00 75.62 350 ARG A C 1
ATOM 2670 O O . ARG A 1 350 ? -3.470 -4.336 10.291 1.00 75.62 350 ARG A O 1
ATOM 2677 N N . PHE A 1 351 ? -2.228 -3.958 12.110 1.00 78.88 351 PHE A N 1
ATOM 2678 C CA . PHE A 1 351 ? -2.631 -2.561 12.261 1.00 78.88 351 PHE A CA 1
ATOM 2679 C C . PHE A 1 351 ? -1.571 -1.614 11.677 1.00 78.88 351 PHE A C 1
ATOM 2681 O O . PHE A 1 351 ? -0.374 -1.900 11.670 1.00 78.88 351 PHE A O 1
ATOM 2688 N N . ARG A 1 352 ? -2.005 -0.464 11.155 1.00 78.69 352 ARG A N 1
ATOM 2689 C CA . ARG A 1 352 ? -1.126 0.666 10.832 1.00 78.69 352 ARG A CA 1
ATOM 2690 C C . ARG A 1 352 ? -1.469 1.847 11.726 1.00 78.69 352 ARG A C 1
ATOM 2692 O O . ARG A 1 352 ? -2.628 2.259 11.772 1.00 78.69 352 ARG A O 1
ATOM 2699 N N . ALA A 1 353 ? -0.462 2.415 12.385 1.00 78.12 353 ALA A N 1
ATOM 2700 C CA . ALA A 1 353 ? -0.525 3.824 12.746 1.00 78.12 353 ALA A CA 1
ATOM 2701 C C . ALA A 1 353 ? -0.598 4.633 11.443 1.00 78.12 353 ALA A C 1
ATOM 2703 O O . ALA A 1 353 ? 0.040 4.270 10.452 1.00 78.12 353 ALA A O 1
ATOM 2704 N N . SER A 1 354 ? -1.420 5.676 11.422 1.00 58.25 354 SER A N 1
ATOM 2705 C CA . SER A 1 354 ? -1.629 6.498 10.223 1.00 58.25 354 SER A CA 1
ATOM 2706 C C . SER A 1 354 ? -1.571 7.981 10.562 1.00 58.25 354 SER A C 1
ATOM 2708 O O . SER A 1 354 ? -0.669 8.665 10.096 1.00 58.25 354 SER A O 1
ATOM 2710 N N . ASP A 1 355 ? -2.437 8.427 11.471 1.00 69.25 355 ASP A N 1
ATOM 2711 C CA . ASP A 1 355 ? -2.445 9.798 11.987 1.00 69.25 355 ASP A CA 1
ATOM 2712 C C . ASP A 1 355 ? -2.176 9.817 13.503 1.00 69.25 355 ASP A C 1
ATOM 2714 O O . ASP A 1 355 ? -2.162 8.773 14.168 1.00 69.25 355 ASP A O 1
ATOM 2718 N N . ARG A 1 356 ? -2.031 11.018 14.071 1.00 80.00 356 ARG A N 1
ATOM 2719 C CA . ARG A 1 356 ? -2.235 11.278 15.506 1.00 80.00 356 ARG A CA 1
ATOM 2720 C C . ARG A 1 356 ? -3.453 12.186 15.691 1.00 80.00 356 ARG A C 1
ATOM 2722 O O . ARG A 1 356 ? -3.723 13.021 14.833 1.00 80.00 356 ARG A O 1
ATOM 2729 N N . THR A 1 357 ? -4.172 12.049 16.805 1.00 79.69 357 THR A N 1
ATOM 2730 C CA . THR A 1 357 ? -5.206 13.025 17.196 1.00 79.69 357 THR A CA 1
ATOM 2731 C C . THR A 1 357 ? -4.578 14.365 17.589 1.00 79.69 357 THR A C 1
ATOM 2733 O O . THR A 1 357 ? -3.364 14.458 17.780 1.00 79.69 357 THR A O 1
ATOM 2736 N N . ALA A 1 358 ? -5.406 15.399 17.776 1.00 74.25 358 ALA A N 1
ATOM 2737 C CA . ALA A 1 358 ? -4.971 16.677 18.349 1.00 74.25 358 ALA A CA 1
ATOM 2738 C C . ALA A 1 358 ? -4.286 16.504 19.723 1.00 74.25 358 ALA A C 1
ATOM 2740 O O . ALA A 1 358 ? -3.323 17.198 20.030 1.00 74.25 358 ALA A O 1
ATOM 2741 N N . ASP A 1 359 ? -4.733 15.518 20.506 1.00 73.25 359 ASP A N 1
ATOM 2742 C CA . ASP A 1 359 ? -4.172 15.126 21.810 1.00 73.25 359 ASP A CA 1
ATOM 2743 C C . ASP A 1 359 ? -2.887 14.270 21.686 1.00 73.25 359 ASP A C 1
ATOM 2745 O O . ASP A 1 359 ? -2.334 13.800 22.678 1.00 73.25 359 ASP A O 1
ATOM 2749 N N . GLY A 1 360 ? -2.412 14.025 20.461 1.00 80.38 360 GLY A N 1
ATOM 2750 C CA . GLY A 1 360 ? -1.197 13.270 20.161 1.00 80.38 360 GLY A CA 1
ATOM 2751 C C . GLY A 1 360 ? -1.350 11.745 20.151 1.00 80.38 360 GLY A C 1
ATOM 2752 O O . GLY A 1 360 ? -0.369 11.056 19.854 1.00 80.38 360 GLY A O 1
ATOM 2753 N N . HIS A 1 361 ? -2.534 11.192 20.431 1.00 86.00 361 HIS A N 1
ATOM 2754 C CA . HIS A 1 361 ? -2.761 9.741 20.458 1.00 86.00 361 HIS A CA 1
ATOM 2755 C C . HIS A 1 361 ? -2.663 9.129 19.049 1.00 86.00 361 HIS A C 1
ATOM 2757 O O . HIS A 1 361 ? -3.262 9.674 18.121 1.00 86.00 361 HIS A O 1
ATOM 2763 N N . PRO A 1 362 ? -1.945 8.006 18.847 1.00 88.00 362 PRO A N 1
ATOM 2764 C CA . PRO A 1 362 ? -1.854 7.365 17.538 1.00 88.00 362 PRO A CA 1
ATOM 2765 C C . PRO A 1 362 ? -3.199 6.754 17.123 1.00 88.00 362 PRO A C 1
ATOM 2767 O O . PRO A 1 362 ? -3.876 6.114 17.930 1.00 88.00 362 PRO A O 1
ATOM 2770 N N . VAL A 1 363 ? -3.557 6.923 15.849 1.00 89.88 363 VAL A N 1
ATOM 2771 C CA . VAL A 1 363 ? -4.745 6.320 15.234 1.00 89.88 363 VAL A CA 1
ATOM 2772 C C . VAL A 1 363 ? -4.344 5.026 14.529 1.00 89.88 363 VAL A C 1
ATOM 2774 O O . VAL A 1 363 ? -3.682 5.048 13.484 1.00 89.88 363 VAL A O 1
ATOM 2777 N N . LEU A 1 364 ? -4.747 3.897 15.112 1.00 90.81 364 LEU A N 1
ATOM 2778 C CA . LEU A 1 364 ? -4.601 2.567 14.535 1.00 90.81 364 LEU A CA 1
ATOM 2779 C C . LEU A 1 364 ? -5.774 2.253 13.605 1.00 90.81 364 LEU A C 1
ATOM 2781 O O . LEU A 1 364 ? -6.937 2.453 13.957 1.00 90.81 364 LEU A O 1
ATOM 2785 N N . ARG A 1 365 ? -5.459 1.713 12.427 1.00 88.56 365 ARG A N 1
ATOM 2786 C CA . ARG A 1 365 ? -6.429 1.218 11.438 1.00 88.56 365 ARG A CA 1
ATOM 2787 C C . ARG A 1 365 ? -5.981 -0.153 10.917 1.00 88.56 365 ARG A C 1
ATOM 2789 O O . ARG A 1 365 ? -4.782 -0.305 10.666 1.00 88.56 365 ARG A O 1
ATOM 2796 N N . PRO A 1 366 ? -6.874 -1.139 10.716 1.00 82.88 366 PRO A N 1
ATOM 2797 C CA . PRO A 1 366 ? -6.515 -2.391 10.050 1.00 82.88 366 PRO A CA 1
ATOM 2798 C C . PRO A 1 366 ? -5.880 -2.151 8.673 1.00 82.88 366 PRO A C 1
ATOM 2800 O O . PRO A 1 366 ? -6.330 -1.295 7.903 1.00 82.88 366 PRO A O 1
ATOM 2803 N N . ARG A 1 367 ? -4.815 -2.888 8.355 1.00 74.94 367 ARG A N 1
ATOM 2804 C CA . ARG A 1 367 ? -4.298 -3.042 6.989 1.00 74.94 367 ARG A CA 1
ATOM 2805 C C . ARG A 1 367 ? -5.242 -3.970 6.231 1.00 74.94 367 ARG A C 1
ATOM 2807 O O . ARG A 1 367 ? -5.689 -4.956 6.800 1.00 74.94 367 ARG A O 1
ATOM 2814 N N . ALA A 1 368 ? -5.552 -3.623 4.984 1.00 57.62 368 ALA A N 1
ATOM 2815 C CA . ALA A 1 368 ? -6.296 -4.503 4.091 1.00 57.62 368 ALA A CA 1
ATOM 2816 C C . ALA A 1 368 ? -5.360 -5.602 3.542 1.00 57.62 368 ALA A C 1
ATOM 2818 O O . ALA A 1 368 ? -4.161 -5.323 3.401 1.00 57.62 368 ALA A O 1
ATOM 2819 N N . PRO A 1 369 ? -5.871 -6.810 3.249 1.00 50.44 369 PRO A N 1
ATOM 2820 C CA . PRO A 1 369 ? -7.248 -7.279 3.436 1.00 50.44 369 PRO A CA 1
ATOM 2821 C C . PRO A 1 369 ? -7.588 -7.446 4.921 1.00 50.44 369 PRO A C 1
ATOM 2823 O O . PRO A 1 369 ? -6.708 -7.599 5.766 1.00 50.44 369 PRO A O 1
ATOM 2826 N N . VAL A 1 370 ? -8.877 -7.382 5.252 1.00 71.56 370 VAL A N 1
ATOM 2827 C CA . VAL A 1 370 ? -9.350 -7.386 6.642 1.00 71.56 370 VAL A CA 1
ATOM 2828 C C . VAL A 1 370 ? -10.235 -8.606 6.872 1.00 71.56 370 VAL A C 1
ATOM 2830 O O . VAL A 1 370 ? -11.393 -8.609 6.472 1.00 71.56 370 VAL A O 1
ATOM 2833 N N . GLY A 1 371 ? -9.694 -9.643 7.514 1.00 74.12 371 GLY A N 1
ATOM 2834 C CA . GLY A 1 371 ? -10.472 -10.812 7.937 1.00 74.12 371 GLY A CA 1
ATOM 2835 C C . GLY A 1 371 ? -11.356 -10.526 9.166 1.00 74.12 371 GLY A C 1
ATOM 2836 O O . GLY A 1 371 ? -11.042 -9.620 9.944 1.00 74.12 371 GLY A O 1
ATOM 2837 N N . PRO A 1 372 ? -12.425 -11.313 9.399 1.00 76.62 372 PRO A N 1
ATOM 2838 C CA . PRO A 1 372 ? -13.387 -11.074 10.483 1.00 76.62 372 PRO A CA 1
ATOM 2839 C C . PRO A 1 372 ? -12.757 -11.101 11.884 1.00 76.62 372 PRO A C 1
ATOM 2841 O O . PRO A 1 372 ? -13.180 -10.363 12.768 1.00 76.62 372 PRO A O 1
ATOM 2844 N N . ASP A 1 373 ? -11.705 -11.900 12.077 1.00 83.06 373 ASP A N 1
ATOM 2845 C CA . ASP A 1 373 ? -11.018 -12.073 13.363 1.00 83.06 373 ASP A CA 1
ATOM 2846 C C . ASP A 1 373 ? -9.832 -11.114 13.589 1.00 83.06 373 ASP A C 1
ATOM 2848 O O . ASP A 1 373 ? -9.104 -11.257 14.574 1.00 83.06 373 ASP A O 1
ATOM 2852 N N . VAL A 1 374 ? -9.627 -10.109 12.721 1.00 84.44 374 VAL A N 1
ATOM 2853 C CA . VAL A 1 374 ? -8.468 -9.189 12.782 1.00 84.44 374 VAL A CA 1
ATOM 2854 C C . VAL A 1 374 ? -8.270 -8.545 14.162 1.00 84.44 374 VAL A C 1
ATOM 2856 O O . VAL A 1 374 ? -7.137 -8.369 14.615 1.00 84.44 374 VAL A O 1
ATOM 2859 N N . LEU A 1 375 ? -9.369 -8.227 14.855 1.00 91.44 375 LEU A N 1
ATOM 2860 C CA . LEU A 1 375 ? -9.358 -7.526 16.139 1.00 91.44 375 LEU A CA 1
ATOM 2861 C C . LEU A 1 375 ? -8.781 -8.382 17.272 1.00 91.44 375 LEU A C 1
ATOM 2863 O O . LEU A 1 375 ? -8.150 -7.827 18.170 1.00 91.44 375 LEU A O 1
ATOM 2867 N N . ARG A 1 376 ? -8.856 -9.720 17.185 1.00 89.94 376 ARG A N 1
ATOM 2868 C CA . ARG A 1 376 ? -8.252 -10.650 18.165 1.00 89.94 376 ARG A CA 1
ATOM 2869 C C . ARG A 1 376 ? -6.729 -10.514 18.277 1.00 89.94 376 ARG A C 1
ATOM 2871 O O . ARG A 1 376 ? -6.127 -11.033 19.214 1.00 89.94 376 ARG A O 1
ATOM 2878 N N . HIS A 1 377 ? -6.096 -9.831 17.325 1.00 85.75 377 HIS A N 1
ATOM 2879 C CA . HIS A 1 377 ? -4.658 -9.581 17.313 1.00 85.75 377 HIS A CA 1
ATOM 2880 C C . HIS A 1 377 ? -4.265 -8.191 17.827 1.00 85.75 377 HIS A C 1
ATOM 2882 O O . HIS A 1 377 ? -3.088 -7.974 18.115 1.00 85.75 377 HIS A O 1
ATOM 2888 N N . LEU A 1 378 ? -5.219 -7.266 18.004 1.00 88.19 378 LEU A N 1
ATOM 2889 C CA . LEU A 1 378 ? -4.929 -5.887 18.407 1.00 88.19 378 LEU A CA 1
ATOM 2890 C C . LEU A 1 378 ? -4.215 -5.817 19.763 1.00 88.19 378 LEU A C 1
ATOM 2892 O O . LEU A 1 378 ? -3.264 -5.056 19.909 1.00 88.19 378 LEU A O 1
ATOM 2896 N N . ALA A 1 379 ? -4.588 -6.665 20.725 1.00 86.69 379 ALA A N 1
ATOM 2897 C CA . ALA A 1 379 ? -3.936 -6.738 22.037 1.00 86.69 379 ALA A CA 1
ATOM 2898 C C . ALA A 1 379 ? -2.425 -7.059 21.986 1.00 86.69 379 ALA A C 1
ATOM 2900 O O . ALA A 1 379 ? -1.711 -6.775 22.943 1.00 86.69 379 ALA A O 1
ATOM 2901 N N . ALA A 1 380 ? -1.928 -7.636 20.885 1.00 78.81 380 ALA A N 1
ATOM 2902 C CA . ALA A 1 380 ? -0.513 -7.960 20.684 1.00 78.81 380 ALA A CA 1
ATOM 2903 C C . ALA A 1 380 ? 0.246 -6.931 19.819 1.00 78.81 380 ALA A C 1
ATOM 2905 O O . ALA A 1 380 ? 1.446 -7.101 19.597 1.00 78.81 380 ALA A O 1
ATOM 2906 N N . GLU A 1 381 ? -0.450 -5.911 19.305 1.00 80.25 381 GLU A N 1
ATOM 2907 C CA . GLU A 1 381 ? 0.061 -4.918 18.345 1.00 80.25 381 GLU A CA 1
ATOM 2908 C C . GLU A 1 381 ? -0.240 -3.460 18.768 1.00 80.25 381 GLU A C 1
ATOM 2910 O O . GLU A 1 381 ? 0.329 -2.520 18.213 1.00 80.25 381 GLU A O 1
ATOM 2915 N N . ALA A 1 382 ? -1.116 -3.256 19.757 1.00 83.19 382 ALA A N 1
ATOM 2916 C CA . ALA A 1 382 ? -1.439 -1.959 20.338 1.00 83.19 382 ALA A CA 1
ATOM 2917 C C . ALA A 1 382 ? -0.275 -1.384 21.176 1.00 83.19 382 ALA A C 1
ATOM 2919 O O . ALA A 1 382 ? 0.452 -2.136 21.829 1.00 83.19 382 ALA A O 1
ATOM 2920 N N . PRO A 1 383 ? -0.095 -0.050 21.209 1.00 82.81 383 PRO A N 1
ATOM 2921 C CA . PRO A 1 383 ? 0.934 0.582 22.026 1.00 82.81 383 PRO A CA 1
ATOM 2922 C C . PRO A 1 383 ? 0.616 0.501 23.527 1.00 82.81 383 PRO A C 1
ATOM 2924 O O . PRO A 1 383 ? -0.537 0.594 23.945 1.00 82.81 383 PRO A O 1
ATOM 2927 N N . ASN A 1 384 ? 1.665 0.478 24.354 1.00 84.25 384 ASN A N 1
ATOM 2928 C CA . ASN A 1 384 ? 1.586 0.636 25.816 1.00 84.25 384 ASN A CA 1
ATOM 2929 C C . ASN A 1 384 ? 1.320 2.102 26.242 1.00 84.25 384 ASN A C 1
ATOM 2931 O O . ASN A 1 384 ? 1.904 2.603 27.201 1.00 84.25 384 ASN A O 1
ATOM 2935 N N . ALA A 1 385 ? 0.482 2.810 25.488 1.00 89.31 385 ALA A N 1
ATOM 2936 C CA . ALA A 1 385 ? 0.084 4.196 25.704 1.00 89.31 385 ALA A CA 1
ATOM 2937 C C . ALA A 1 385 ? -1.305 4.428 25.080 1.00 89.31 385 ALA A C 1
ATOM 2939 O O . ALA A 1 385 ? -1.661 3.705 24.145 1.00 89.31 385 ALA A O 1
ATOM 2940 N N . PRO A 1 386 ? -2.086 5.429 25.527 1.00 93.62 386 PRO A N 1
ATOM 2941 C CA . PRO A 1 386 ? -3.466 5.555 25.081 1.00 93.62 386 PRO A CA 1
ATOM 2942 C C . PRO A 1 386 ? -3.564 5.849 23.576 1.00 93.62 386 PRO A C 1
ATOM 2944 O O . PRO A 1 386 ? -2.834 6.701 23.057 1.00 93.62 386 PRO A O 1
ATOM 2947 N N . PHE A 1 387 ? -4.455 5.140 22.879 1.00 94.69 387 PHE A N 1
ATOM 2948 C CA . PHE A 1 387 ? -4.570 5.159 21.415 1.00 94.69 387 PHE A CA 1
ATOM 2949 C C . PHE A 1 387 ? -6.025 5.194 20.929 1.00 94.69 387 PHE A C 1
ATOM 2951 O O . PHE A 1 387 ? -6.964 4.965 21.694 1.00 94.69 387 PHE A O 1
ATOM 2958 N N . VAL A 1 388 ? -6.206 5.471 19.637 1.00 96.00 388 VAL A N 1
ATOM 2959 C CA . VAL A 1 388 ? -7.509 5.444 18.958 1.00 96.00 388 VAL A CA 1
ATOM 2960 C C . VAL A 1 388 ? -7.562 4.270 17.991 1.00 96.00 388 VAL A C 1
ATOM 2962 O O . VAL A 1 388 ? -6.632 4.091 17.205 1.00 96.00 388 VAL A O 1
ATOM 2965 N N . LEU A 1 389 ? -8.650 3.500 18.007 1.00 95.94 389 LEU A N 1
ATOM 2966 C CA . LEU A 1 389 ? -8.955 2.536 16.951 1.00 95.94 389 LEU A CA 1
ATOM 2967 C C . LEU A 1 389 ? -9.983 3.142 15.992 1.00 95.94 389 LEU A C 1
ATOM 2969 O O . LEU A 1 389 ? -11.053 3.569 16.419 1.00 95.94 389 LEU A O 1
ATOM 2973 N N . SER A 1 390 ? -9.662 3.155 14.701 1.00 94.19 390 SER A N 1
ATOM 2974 C CA . SER A 1 390 ? -10.551 3.627 13.639 1.00 94.19 390 SER A CA 1
ATOM 2975 C C . SER A 1 390 ? -10.857 2.468 12.685 1.00 94.19 390 SER A C 1
ATOM 2977 O O . SER A 1 390 ? -9.967 1.944 12.009 1.00 94.19 390 SER A O 1
ATOM 2979 N N . LEU A 1 391 ? -12.124 2.049 12.670 1.00 92.88 391 LEU A N 1
ATOM 2980 C CA . LEU A 1 391 ? -12.666 0.984 11.822 1.00 92.88 391 LEU A CA 1
ATOM 2981 C C . LEU A 1 391 ? -13.615 1.624 10.808 1.00 92.88 391 LEU A C 1
ATOM 2983 O O . LEU A 1 391 ? -14.512 2.373 11.192 1.00 92.88 391 LEU A O 1
ATOM 2987 N N . GLY A 1 392 ? -13.412 1.374 9.517 1.00 87.75 392 GLY A N 1
ATOM 2988 C CA . GLY A 1 392 ? -14.140 2.087 8.469 1.00 87.75 392 GLY A CA 1
ATOM 2989 C C . GLY A 1 392 ? -14.182 1.319 7.160 1.00 87.75 392 GLY A C 1
ATOM 2990 O O . GLY A 1 392 ? -13.123 0.921 6.679 1.00 87.75 392 GLY A O 1
ATOM 2991 N N . TRP A 1 393 ? -15.382 1.146 6.591 1.00 83.38 393 TRP A N 1
ATOM 2992 C CA . TRP A 1 393 ? -15.614 0.474 5.299 1.00 83.38 393 TRP A CA 1
ATOM 2993 C C . TRP A 1 393 ? -15.003 -0.940 5.236 1.00 83.38 393 TRP A C 1
ATOM 2995 O O . TRP A 1 393 ? -14.255 -1.283 4.323 1.00 83.38 393 TRP A O 1
ATOM 3005 N N . GLN A 1 394 ? -15.271 -1.742 6.270 1.00 83.88 394 GLN A N 1
ATOM 3006 C CA . GLN A 1 394 ? -14.685 -3.070 6.487 1.00 83.88 394 GLN A CA 1
ATOM 3007 C C . GLN A 1 394 ? -15.792 -4.090 6.781 1.00 83.88 394 GLN A C 1
ATOM 3009 O O . GLN A 1 394 ? -15.898 -4.589 7.896 1.00 83.88 394 GLN A O 1
ATOM 3014 N N . ASP A 1 395 ? -16.626 -4.402 5.785 1.00 81.31 395 ASP A N 1
ATOM 3015 C CA . ASP A 1 395 ? -17.829 -5.243 5.949 1.00 81.31 395 ASP A CA 1
ATOM 3016 C C . ASP A 1 395 ? -17.563 -6.661 6.491 1.00 81.31 395 ASP A C 1
ATOM 3018 O O . ASP A 1 395 ? -18.460 -7.292 7.048 1.00 81.31 395 ASP A O 1
ATOM 3022 N N . ALA A 1 396 ? -16.322 -7.148 6.398 1.00 84.81 396 ALA A N 1
ATOM 3023 C CA . ALA A 1 396 ? -15.888 -8.391 7.032 1.00 84.81 396 ALA A CA 1
ATOM 3024 C C . ALA A 1 396 ? -15.866 -8.325 8.577 1.00 84.81 396 ALA A C 1
ATOM 3026 O O . ALA A 1 396 ? -16.009 -9.358 9.231 1.00 84.81 396 ALA A O 1
ATOM 3027 N N . ILE A 1 397 ? -15.714 -7.137 9.181 1.00 90.31 397 ILE A N 1
ATOM 3028 C CA . ILE A 1 397 ? -15.792 -6.952 10.638 1.00 90.31 397 ILE A CA 1
ATOM 3029 C C . ILE A 1 397 ? -17.268 -6.882 11.052 1.00 90.31 397 ILE A C 1
ATOM 3031 O O . ILE A 1 397 ? -17.895 -5.823 11.057 1.00 90.31 397 ILE A O 1
ATOM 3035 N N . THR A 1 398 ? -17.815 -8.036 11.435 1.00 91.00 398 THR A N 1
ATOM 3036 C CA . THR A 1 398 ? -19.194 -8.182 11.940 1.00 91.00 398 THR A CA 1
ATOM 3037 C C . THR A 1 398 ? -19.286 -8.235 13.471 1.00 91.00 398 THR A C 1
ATOM 3039 O O . THR A 1 398 ? -20.384 -8.204 14.021 1.00 91.00 398 THR A O 1
ATOM 3042 N N . SER A 1 399 ? -18.145 -8.275 14.167 1.00 93.75 399 SER A N 1
ATOM 3043 C CA . SER A 1 399 ? -18.031 -8.287 15.630 1.00 93.75 399 SER A CA 1
ATOM 3044 C C . SER A 1 399 ? -16.830 -7.456 16.091 1.00 93.75 399 SER A C 1
ATOM 3046 O O . SER A 1 399 ? -15.862 -7.290 15.351 1.00 93.75 399 SER A O 1
ATOM 3048 N N . LEU A 1 400 ? -16.871 -6.974 17.336 1.00 96.31 400 LEU A N 1
ATOM 3049 C CA . LEU A 1 400 ? -15.757 -6.301 18.012 1.00 96.31 400 LEU A CA 1
ATOM 3050 C C . LEU A 1 400 ? -14.901 -7.252 18.883 1.00 96.31 400 LEU A C 1
ATOM 3052 O O . LEU A 1 400 ? -14.087 -6.791 19.681 1.00 96.31 400 LEU A O 1
ATOM 3056 N N . THR A 1 401 ? -15.077 -8.574 18.763 1.00 94.94 401 THR A N 1
ATOM 3057 C CA . THR A 1 401 ? -14.326 -9.574 19.546 1.00 94.94 401 THR A CA 1
ATOM 3058 C C . THR A 1 401 ? -12.817 -9.456 19.311 1.00 94.94 401 THR A C 1
ATOM 3060 O O . THR A 1 401 ? -12.337 -9.507 18.179 1.00 94.94 401 THR A O 1
ATOM 3063 N N . GLY A 1 402 ? -12.057 -9.327 20.395 1.00 91.00 402 GLY A N 1
ATOM 3064 C CA . GLY A 1 402 ? -10.644 -8.950 20.421 1.00 91.00 402 GLY A CA 1
ATOM 3065 C C . GLY A 1 402 ? -10.374 -7.567 21.025 1.00 91.00 402 GLY A C 1
ATOM 3066 O O . GLY A 1 402 ? -9.211 -7.234 21.262 1.00 91.00 402 GLY A O 1
ATOM 3067 N N . LEU A 1 403 ? -11.415 -6.765 21.289 1.00 96.75 403 LEU A N 1
ATOM 3068 C CA . LEU A 1 403 ? -11.292 -5.489 22.004 1.00 96.75 403 LEU A CA 1
ATOM 3069 C C . LEU A 1 403 ? -11.391 -5.619 23.534 1.00 96.75 403 LEU A C 1
ATOM 3071 O O . LEU A 1 403 ? -11.098 -4.653 24.240 1.00 96.75 403 LEU A O 1
ATOM 3075 N N . GLU A 1 404 ? -11.765 -6.788 24.056 1.00 94.31 404 GLU A N 1
ATOM 3076 C CA . GLU A 1 404 ? -11.962 -7.030 25.484 1.00 94.31 404 GLU A CA 1
ATOM 3077 C C . GLU A 1 404 ? -10.666 -6.791 26.283 1.00 94.31 404 GLU A C 1
ATOM 3079 O O . GLU A 1 404 ? -9.580 -7.244 25.923 1.00 94.31 404 GLU A O 1
ATOM 3084 N N . GLY A 1 405 ? -10.766 -6.081 27.411 1.00 90.81 405 GLY A N 1
ATOM 3085 C CA . GLY A 1 405 ? -9.629 -5.833 28.307 1.00 90.81 405 GLY A CA 1
ATOM 3086 C C . GLY A 1 405 ? -8.572 -4.831 27.811 1.00 90.81 405 GLY A C 1
ATOM 3087 O O . GLY A 1 405 ? -7.596 -4.602 28.528 1.00 90.81 405 GLY A O 1
ATOM 3088 N N . LEU A 1 406 ? -8.744 -4.189 26.646 1.00 95.31 406 LEU A N 1
ATOM 3089 C CA . LEU A 1 406 ? -7.814 -3.177 26.120 1.00 95.31 406 LEU A CA 1
ATOM 3090 C C . LEU A 1 406 ? -7.808 -1.880 26.955 1.00 95.31 406 LEU A C 1
ATOM 3092 O O . LEU A 1 406 ? -8.429 -0.877 26.609 1.00 95.31 406 LEU A O 1
ATOM 3096 N N . THR A 1 407 ? -7.048 -1.874 28.053 1.00 94.44 407 THR A N 1
ATOM 3097 C CA . THR A 1 407 ? -6.961 -0.742 28.999 1.00 94.44 407 THR A CA 1
ATOM 3098 C C . THR A 1 407 ? -6.463 0.571 28.385 1.00 94.44 407 THR A C 1
ATOM 3100 O O . THR A 1 407 ? -6.778 1.633 28.915 1.00 94.44 407 THR A O 1
ATOM 3103 N N . GLN A 1 408 ? -5.716 0.509 27.276 1.00 95.06 408 GLN A N 1
ATOM 3104 C CA . GLN A 1 408 ? -5.162 1.669 26.565 1.00 95.06 408 GLN A CA 1
ATOM 3105 C C . GLN A 1 408 ? -6.045 2.177 25.407 1.00 95.06 408 GLN A C 1
ATOM 3107 O O . GLN A 1 408 ? -5.709 3.187 24.788 1.00 95.06 408 GLN A O 1
ATOM 3112 N N . LEU A 1 409 ? -7.167 1.517 25.089 1.00 97.06 409 LEU A N 1
ATOM 3113 C CA . LEU A 1 409 ? -8.072 1.996 24.041 1.00 97.06 409 LEU A CA 1
ATOM 3114 C C . LEU A 1 409 ? -8.817 3.243 24.546 1.00 97.06 409 LEU A C 1
ATOM 3116 O O . LEU A 1 409 ? -9.749 3.134 25.338 1.00 97.06 409 LEU A O 1
ATOM 3120 N N . ALA A 1 410 ? -8.385 4.427 24.110 1.00 96.50 410 ALA A N 1
ATOM 3121 C CA . ALA A 1 410 ? -8.903 5.715 24.574 1.00 96.50 410 ALA A CA 1
ATOM 3122 C C . ALA A 1 410 ? -10.117 6.192 23.769 1.00 96.50 410 ALA A C 1
ATOM 3124 O O . ALA A 1 410 ? -11.018 6.837 24.314 1.00 96.50 410 ALA A O 1
ATOM 3125 N N . ALA A 1 411 ? -10.147 5.869 22.475 1.00 97.12 411 ALA A N 1
ATOM 3126 C CA . ALA A 1 411 ? -11.274 6.154 21.603 1.00 97.12 411 ALA A CA 1
ATOM 3127 C C . ALA A 1 411 ? -11.497 5.047 20.570 1.00 97.12 411 ALA A C 1
ATOM 3129 O O . ALA A 1 411 ? -10.545 4.422 20.098 1.00 97.12 411 ALA A O 1
ATOM 3130 N N . LEU A 1 412 ? -12.760 4.861 20.199 1.00 97.69 412 LEU A N 1
ATOM 3131 C CA . LEU A 1 412 ? -13.192 3.971 19.131 1.00 97.69 412 LEU A CA 1
ATOM 3132 C C . LEU A 1 412 ? -14.071 4.756 18.153 1.00 97.69 412 LEU A C 1
ATOM 3134 O O . LEU A 1 412 ? -15.143 5.228 18.535 1.00 97.69 412 LEU A O 1
ATOM 3138 N N . ASP A 1 413 ? -13.628 4.856 16.902 1.00 96.12 413 ASP A N 1
ATOM 3139 C CA . ASP A 1 413 ? -14.373 5.499 15.823 1.00 96.12 413 ASP A CA 1
ATOM 3140 C C . ASP A 1 413 ? -14.765 4.426 14.778 1.00 96.12 413 ASP A C 1
ATOM 3142 O O . ASP A 1 413 ? -13.895 3.807 14.158 1.00 96.12 413 ASP A O 1
ATOM 3146 N N . VAL A 1 414 ? -16.068 4.176 14.599 1.00 96.31 414 VAL A N 1
ATOM 3147 C CA . VAL A 1 414 ? -16.635 3.099 13.763 1.00 96.31 414 VAL A CA 1
ATOM 3148 C C . VAL A 1 414 ? -17.499 3.684 12.644 1.00 96.31 414 VAL A C 1
ATOM 3150 O O . VAL A 1 414 ? -18.495 4.357 12.911 1.00 96.31 414 VAL A O 1
ATOM 3153 N N . PHE A 1 415 ? -17.156 3.394 11.389 1.00 94.38 415 PHE A N 1
ATOM 3154 C CA . PHE A 1 415 ? -17.838 3.917 10.203 1.00 94.38 415 PHE A CA 1
ATOM 3155 C C . PHE A 1 415 ? -18.263 2.794 9.252 1.00 94.38 415 PHE A C 1
ATOM 3157 O O . PHE A 1 415 ? -17.428 2.045 8.749 1.00 94.38 415 PHE A O 1
ATOM 3164 N N . ALA A 1 416 ? -19.559 2.717 8.951 1.00 92.19 416 ALA A N 1
ATOM 3165 C CA . ALA A 1 416 ? -20.112 1.831 7.925 1.00 92.19 416 ALA A CA 1
ATOM 3166 C C . ALA A 1 416 ? -19.683 0.350 8.052 1.00 92.19 416 ALA A C 1
ATOM 3168 O O . ALA A 1 416 ? -19.432 -0.310 7.049 1.00 92.19 416 ALA A O 1
ATOM 3169 N N . LEU A 1 417 ? -19.613 -0.190 9.277 1.00 93.12 417 LEU A N 1
ATOM 3170 C CA . LEU A 1 417 ? -19.539 -1.641 9.480 1.00 93.12 417 LEU A CA 1
ATOM 3171 C C . LEU A 1 417 ? -20.955 -2.209 9.346 1.00 93.12 417 LEU A C 1
ATOM 3173 O O . LEU A 1 417 ? -21.721 -2.238 10.312 1.00 93.12 417 LEU A O 1
ATOM 3177 N N . THR A 1 418 ? -21.345 -2.582 8.125 1.00 89.00 418 THR A N 1
ATOM 3178 C CA . THR A 1 418 ? -22.751 -2.899 7.812 1.00 89.00 418 THR A CA 1
ATOM 3179 C C . THR A 1 418 ? -23.278 -4.132 8.546 1.00 89.00 418 THR A C 1
ATOM 3181 O O . THR A 1 418 ? -24.466 -4.180 8.863 1.00 89.00 418 THR A O 1
ATOM 3184 N N . GLY A 1 419 ? -22.405 -5.094 8.862 1.00 91.62 419 GLY A N 1
ATOM 3185 C CA . GLY A 1 419 ? -22.748 -6.330 9.568 1.00 91.62 419 GLY A CA 1
ATOM 3186 C C . GLY A 1 419 ? -22.655 -6.285 11.099 1.00 91.62 419 GLY A C 1
ATOM 3187 O O . GLY A 1 419 ? -23.018 -7.276 11.730 1.00 91.62 419 GLY A O 1
ATOM 3188 N N . LEU A 1 420 ? -22.186 -5.186 11.705 1.00 96.12 420 LEU A N 1
ATOM 3189 C CA . LEU A 1 420 ? -22.048 -5.068 13.164 1.00 96.12 420 LEU A CA 1
ATOM 3190 C C . LEU A 1 420 ? -23.424 -4.941 13.842 1.00 96.12 420 LEU A C 1
ATOM 3192 O O . LEU A 1 420 ? -24.218 -4.085 13.454 1.00 96.12 420 LEU A O 1
ATOM 3196 N N . ARG A 1 421 ? -23.695 -5.770 14.863 1.00 96.44 421 ARG A N 1
ATOM 3197 C CA . ARG A 1 421 ? -25.016 -5.863 15.527 1.00 96.44 421 ARG A CA 1
ATOM 3198 C C . ARG A 1 421 ? -25.067 -5.403 16.979 1.00 96.44 421 ARG A C 1
ATOM 3200 O O . ARG A 1 421 ? -26.116 -4.930 17.415 1.00 96.44 421 ARG A O 1
ATOM 3207 N N . ASP A 1 422 ? -23.966 -5.531 17.704 1.00 96.81 422 ASP A N 1
ATOM 3208 C CA . ASP A 1 422 ? -23.859 -5.202 19.124 1.00 96.81 422 ASP A CA 1
ATOM 3209 C C . ASP A 1 422 ? -22.478 -4.615 19.457 1.00 96.81 422 ASP A C 1
ATOM 3211 O O . ASP A 1 422 ? -21.585 -4.556 18.607 1.00 96.81 422 ASP A O 1
ATOM 3215 N N . LEU A 1 423 ? -22.317 -4.158 20.700 1.00 97.31 423 LEU A N 1
ATOM 3216 C CA . LEU A 1 423 ? -21.076 -3.587 21.230 1.00 97.31 423 LEU A CA 1
ATOM 3217 C C . LEU A 1 423 ? -20.523 -4.370 22.433 1.00 97.31 423 LEU A C 1
ATOM 3219 O O . LEU A 1 423 ? -19.734 -3.817 23.202 1.00 97.31 423 LEU A O 1
ATOM 3223 N N . GLU A 1 424 ? -20.933 -5.625 22.640 1.00 97.25 424 GLU A N 1
ATOM 3224 C CA . GLU A 1 424 ? -20.649 -6.376 23.873 1.00 97.25 424 GLU A CA 1
ATOM 3225 C C . GLU A 1 424 ? -19.150 -6.470 24.239 1.00 97.25 424 GLU A C 1
ATOM 3227 O O . GLU A 1 424 ? -18.820 -6.253 25.410 1.00 97.25 424 GLU A O 1
ATOM 3232 N N . PRO A 1 425 ? -18.211 -6.649 23.282 1.00 97.06 425 PRO A N 1
ATOM 3233 C CA . PRO A 1 425 ? -16.766 -6.633 23.547 1.00 97.06 425 PRO A CA 1
ATOM 3234 C C . PRO A 1 425 ? -16.209 -5.340 24.171 1.00 97.06 425 PRO A C 1
ATOM 3236 O O . PRO A 1 425 ? -15.083 -5.332 24.667 1.00 97.06 425 PRO A O 1
ATOM 3239 N N . LEU A 1 426 ? -16.971 -4.237 24.170 1.00 97.44 426 LEU A N 1
ATOM 3240 C CA . LEU A 1 426 ? -16.573 -2.979 24.812 1.00 97.44 426 LEU A CA 1
ATOM 3241 C C . LEU A 1 426 ? -16.885 -2.936 26.316 1.00 97.44 426 LEU A C 1
ATOM 3243 O O . LEU A 1 426 ? -16.444 -2.013 27.005 1.00 97.44 426 LEU A O 1
ATOM 3247 N N . ARG A 1 427 ? -17.667 -3.885 26.846 1.00 96.00 427 ARG A N 1
ATOM 3248 C CA . ARG A 1 427 ? -18.197 -3.829 28.215 1.00 96.00 427 ARG A CA 1
ATOM 3249 C C . ARG A 1 427 ? -17.079 -3.695 29.257 1.00 96.00 427 ARG A C 1
ATOM 3251 O O . ARG A 1 427 ? -16.243 -4.578 29.422 1.00 96.00 427 ARG A O 1
ATOM 3258 N N . GLY A 1 428 ? -17.109 -2.597 30.015 1.00 94.56 428 GLY A N 1
ATOM 3259 C CA . GLY A 1 428 ? -16.195 -2.365 31.137 1.00 94.56 428 GLY A CA 1
ATOM 3260 C C . GLY A 1 428 ? -14.793 -1.862 30.773 1.00 94.56 428 GLY A C 1
ATOM 3261 O O . GLY A 1 428 ? -13.955 -1.777 31.669 1.00 94.56 428 GLY A O 1
ATOM 3262 N N . LEU A 1 429 ? -14.511 -1.512 29.508 1.00 97.06 429 LEU A N 1
ATOM 3263 C CA . LEU A 1 429 ? -13.189 -1.009 29.109 1.00 97.06 429 LEU A CA 1
ATOM 3264 C C . LEU A 1 429 ? -12.808 0.278 29.874 1.00 97.06 429 LEU A C 1
ATOM 3266 O O . LEU A 1 429 ? -13.464 1.309 29.706 1.00 97.06 429 LEU A O 1
ATOM 3270 N N . PRO A 1 430 ? -11.740 0.266 30.700 1.00 95.12 430 PRO A N 1
ATOM 3271 C CA . PRO A 1 430 ? -11.509 1.333 31.674 1.00 95.12 430 PRO A CA 1
ATOM 3272 C C . PRO A 1 430 ? -10.917 2.610 31.062 1.00 95.12 430 PRO A C 1
ATOM 3274 O O . PRO A 1 430 ? -11.057 3.687 31.640 1.00 95.12 430 PRO A O 1
ATOM 3277 N N . GLY A 1 431 ? -10.252 2.505 29.908 1.00 94.31 431 GLY A N 1
ATOM 3278 C CA . GLY A 1 431 ? -9.628 3.630 29.205 1.00 94.31 431 GLY A CA 1
ATOM 3279 C C . GLY A 1 431 ? -10.539 4.354 28.209 1.00 94.31 431 GLY A C 1
ATOM 3280 O O . GLY A 1 431 ? -10.207 5.466 27.804 1.00 94.31 431 GLY A O 1
ATOM 3281 N N . LEU A 1 432 ? -11.674 3.759 27.825 1.00 97.31 432 LEU A N 1
ATOM 3282 C CA . LEU A 1 432 ? -12.470 4.208 26.681 1.00 97.31 432 LEU A CA 1
ATOM 3283 C C . LEU A 1 432 ? -13.293 5.459 27.025 1.00 97.31 432 LEU A C 1
ATOM 3285 O O . LEU A 1 432 ? -14.273 5.394 27.766 1.00 97.31 432 LEU A O 1
ATOM 3289 N N . ARG A 1 433 ? -12.868 6.606 26.480 1.00 96.88 433 ARG A N 1
ATOM 3290 C CA . ARG A 1 433 ? -13.431 7.944 26.743 1.00 96.88 433 ARG A CA 1
ATOM 3291 C C . ARG A 1 433 ? -14.344 8.457 25.641 1.00 96.88 433 ARG A C 1
ATOM 3293 O O . ARG A 1 433 ? -15.288 9.190 25.934 1.00 96.88 433 ARG A O 1
ATOM 3300 N N . ARG A 1 434 ? -14.061 8.091 24.390 1.00 97.25 434 ARG A N 1
ATOM 3301 C CA . ARG A 1 434 ? -14.815 8.526 23.209 1.00 97.25 434 ARG A CA 1
ATOM 3302 C C . ARG A 1 434 ? -15.289 7.321 22.404 1.00 97.25 434 ARG A C 1
ATOM 3304 O O . ARG A 1 434 ? -14.475 6.481 22.032 1.00 97.25 434 ARG A O 1
ATOM 3311 N N . VAL A 1 435 ? -16.575 7.281 22.081 1.00 98.25 435 VAL A N 1
ATOM 3312 C CA . VAL A 1 435 ? -17.132 6.339 21.102 1.00 98.25 435 VAL A CA 1
ATOM 3313 C C . VAL A 1 435 ? -17.868 7.132 20.028 1.00 98.25 435 VAL A C 1
ATOM 3315 O O . VAL A 1 435 ? -18.763 7.915 20.339 1.00 98.25 435 VAL A O 1
ATOM 3318 N N . LEU A 1 436 ? -17.489 6.933 18.769 1.00 97.94 436 LEU A N 1
ATOM 3319 C CA . LEU A 1 436 ? -18.196 7.439 17.597 1.00 97.94 436 LEU A CA 1
ATOM 3320 C C . LEU A 1 436 ? -18.645 6.237 16.772 1.00 97.94 436 LEU A C 1
ATOM 3322 O O . LEU A 1 436 ? -17.816 5.420 16.383 1.00 97.94 436 LEU A O 1
ATOM 3326 N N . ILE A 1 437 ? -19.943 6.126 16.493 1.00 97.44 437 ILE A N 1
ATOM 3327 C CA . ILE A 1 437 ? -20.489 5.081 15.622 1.00 97.44 437 ILE A CA 1
ATOM 3328 C C . ILE A 1 437 ? -21.388 5.723 14.572 1.00 97.44 437 ILE A C 1
ATOM 3330 O O . ILE A 1 437 ? -22.356 6.415 14.898 1.00 97.44 437 ILE A O 1
ATOM 3334 N N . GLN A 1 438 ? -21.071 5.480 13.304 1.00 96.00 438 GLN A N 1
ATOM 3335 C CA . GLN A 1 438 ? -21.761 6.058 12.161 1.00 96.00 438 GLN A CA 1
ATOM 3336 C C . GLN A 1 438 ? -22.094 5.000 11.099 1.00 96.00 438 GLN A C 1
ATOM 3338 O O . GLN A 1 438 ? -21.260 4.160 10.765 1.00 96.00 438 GLN A O 1
ATOM 3343 N N . GLN A 1 439 ? -23.303 5.064 10.527 1.00 94.31 439 GLN A N 1
ATOM 3344 C CA . GLN A 1 439 ? -23.746 4.261 9.369 1.00 94.31 439 GLN A CA 1
ATOM 3345 C C . GLN A 1 439 ? -23.666 2.728 9.560 1.00 94.31 439 GLN A C 1
ATOM 3347 O O . GLN A 1 439 ? -23.685 1.975 8.588 1.00 94.31 439 GLN A O 1
ATOM 3352 N N . CYS A 1 440 ? -23.606 2.241 10.803 1.00 94.31 440 CYS A N 1
ATOM 3353 C CA . CYS A 1 440 ? -23.615 0.810 11.121 1.00 94.31 440 CYS A CA 1
ATOM 3354 C C . CYS A 1 440 ? -25.062 0.293 11.092 1.00 94.31 440 CYS A C 1
ATOM 3356 O O . CYS A 1 440 ? -25.753 0.263 12.108 1.00 94.31 440 CYS A O 1
ATOM 3358 N N . GLY A 1 441 ? -25.545 -0.031 9.888 1.00 92.44 441 GLY A N 1
ATOM 3359 C CA . GLY A 1 441 ? -26.970 -0.238 9.602 1.00 92.44 441 GLY A CA 1
ATOM 3360 C C . GLY A 1 441 ? -27.657 -1.381 10.357 1.00 92.44 441 GLY A C 1
ATOM 3361 O O . GLY A 1 441 ? -28.869 -1.314 10.539 1.00 92.44 441 GLY A O 1
ATOM 3362 N N . ALA A 1 442 ? -26.910 -2.394 10.808 1.00 95.62 442 ALA A N 1
ATOM 3363 C CA . ALA A 1 442 ? -27.432 -3.549 11.545 1.00 95.62 442 ALA A CA 1
ATOM 3364 C C . ALA A 1 442 ? -27.295 -3.449 13.079 1.00 95.62 442 ALA A C 1
ATOM 3366 O O . ALA A 1 442 ? -27.684 -4.390 13.774 1.00 95.62 442 ALA A O 1
ATOM 3367 N N . LEU A 1 443 ? -26.756 -2.345 13.612 1.00 97.06 443 LEU A N 1
ATOM 3368 C CA . LEU A 1 443 ? -26.512 -2.176 15.046 1.00 97.06 443 LEU A CA 1
ATOM 3369 C C . LEU A 1 443 ? -27.834 -2.002 15.805 1.00 97.06 443 LEU A C 1
ATOM 3371 O O . LEU A 1 443 ? -28.564 -1.040 15.569 1.00 97.06 443 LEU A O 1
ATOM 3375 N N . VAL A 1 444 ? -28.117 -2.931 16.721 1.00 96.69 444 VAL A N 1
ATOM 3376 C CA . VAL A 1 444 ? -29.357 -2.989 17.516 1.00 96.69 444 VAL A CA 1
ATOM 3377 C C . VAL A 1 444 ? -29.120 -2.887 19.023 1.00 96.69 444 VAL A C 1
ATOM 3379 O O . VAL A 1 444 ? -30.012 -2.419 19.726 1.00 96.69 444 VAL A O 1
ATOM 3382 N N . ASP A 1 445 ? -27.945 -3.287 19.526 1.00 96.75 445 ASP A N 1
ATOM 3383 C CA . ASP A 1 445 ? -27.633 -3.287 20.962 1.00 96.75 445 ASP A CA 1
ATOM 3384 C C . ASP A 1 445 ? -26.410 -2.413 21.293 1.00 96.75 445 ASP A C 1
ATOM 3386 O O . ASP A 1 445 ? -25.311 -2.601 20.770 1.00 96.75 445 ASP A O 1
ATOM 3390 N N . ILE A 1 446 ? -26.608 -1.455 22.202 1.00 97.50 446 ILE A N 1
ATOM 3391 C CA . ILE A 1 446 ? -25.570 -0.565 22.743 1.00 97.50 446 ILE A CA 1
ATOM 3392 C C . ILE A 1 446 ? -25.400 -0.703 24.269 1.00 97.50 446 ILE A C 1
ATOM 3394 O O . ILE A 1 446 ? -24.749 0.131 24.902 1.00 97.50 446 ILE A O 1
ATOM 3398 N N . GLY A 1 447 ? -25.969 -1.747 24.881 1.00 96.38 447 GLY A N 1
ATOM 3399 C CA . GLY A 1 447 ? -26.011 -1.978 26.329 1.00 96.38 447 GLY A CA 1
ATOM 3400 C C . GLY A 1 447 ? -24.643 -1.961 27.017 1.00 96.38 447 GLY A C 1
ATOM 3401 O O . GLY A 1 447 ? -24.521 -1.497 28.151 1.00 96.38 447 GLY A O 1
ATOM 3402 N N . ALA A 1 448 ? -23.584 -2.367 26.312 1.00 96.19 448 ALA A N 1
ATOM 3403 C CA . ALA A 1 448 ? -22.209 -2.309 26.805 1.00 96.19 448 ALA A CA 1
ATOM 3404 C C . ALA A 1 448 ? -21.737 -0.887 27.174 1.00 96.19 448 ALA A C 1
ATOM 3406 O O . ALA A 1 448 ? -20.951 -0.739 28.114 1.00 96.19 448 ALA A O 1
ATOM 3407 N N . LEU A 1 449 ? -22.245 0.160 26.503 1.00 96.69 449 LEU A N 1
ATOM 3408 C CA . LEU A 1 449 ? -21.866 1.557 26.765 1.00 96.69 449 LEU A CA 1
ATOM 3409 C C . LEU A 1 449 ? -22.245 2.010 28.183 1.00 96.69 449 LEU A C 1
ATOM 3411 O O . LEU A 1 449 ? -21.500 2.766 28.807 1.00 96.69 449 LEU A O 1
ATOM 3415 N N . ALA A 1 450 ? -23.351 1.492 28.729 1.00 94.94 450 ALA A N 1
ATOM 3416 C CA . ALA A 1 450 ? -23.787 1.747 30.105 1.00 94.94 450 ALA A CA 1
ATOM 3417 C C . ALA A 1 450 ? -22.763 1.286 31.162 1.00 94.94 450 ALA A C 1
ATOM 3419 O O . ALA A 1 450 ? -22.795 1.748 32.301 1.00 94.94 450 ALA A O 1
ATOM 3420 N N . SER A 1 451 ? -21.859 0.374 30.787 1.00 94.19 451 SER A N 1
ATOM 3421 C CA . SER A 1 451 ? -20.832 -0.202 31.663 1.00 94.19 451 SER A CA 1
ATOM 3422 C C . SER A 1 451 ? -19.444 0.430 31.487 1.00 94.19 451 SER A C 1
ATOM 3424 O O . SER A 1 451 ? -18.494 -0.039 32.109 1.00 94.19 451 SER A O 1
ATOM 3426 N N . LEU A 1 452 ? -19.285 1.458 30.643 1.00 97.12 452 LEU A N 1
ATOM 3427 C CA . LEU A 1 452 ? -18.000 2.135 30.435 1.00 97.12 452 LEU A CA 1
ATOM 3428 C C . LEU A 1 452 ? -17.743 3.174 31.545 1.00 97.12 452 LEU A C 1
ATOM 3430 O O . LEU A 1 452 ? -18.440 4.188 31.595 1.00 97.12 452 LEU A O 1
ATOM 3434 N N . PRO A 1 453 ? -16.738 2.984 32.425 1.00 95.25 453 PRO A N 1
ATOM 3435 C CA . PRO A 1 453 ? -16.542 3.854 33.589 1.00 95.25 453 PRO A CA 1
ATOM 3436 C C . PRO A 1 453 ? -15.940 5.226 33.243 1.00 95.25 453 PRO A C 1
ATOM 3438 O O . PRO A 1 453 ? -16.026 6.142 34.057 1.00 95.25 453 PRO A O 1
ATOM 3441 N N . SER A 1 454 ? -15.340 5.367 32.056 1.00 96.12 454 SER A N 1
ATOM 3442 C CA . SER A 1 454 ? -14.591 6.559 31.631 1.00 96.12 454 SER A CA 1
ATOM 3443 C C . SER A 1 454 ? -15.185 7.266 30.404 1.00 96.12 454 SER A C 1
ATOM 3445 O O . SER A 1 454 ? -14.578 8.223 29.926 1.00 96.12 454 SER A O 1
ATOM 3447 N N . LEU A 1 455 ? -16.339 6.824 29.885 1.00 98.06 455 LEU A N 1
ATOM 3448 C CA . LEU A 1 455 ? -16.959 7.390 28.680 1.00 98.06 455 LEU A CA 1
ATOM 3449 C C . LEU A 1 455 ? -17.463 8.818 28.943 1.00 98.06 455 LEU A C 1
ATOM 3451 O O . LEU A 1 455 ? -18.463 8.993 29.638 1.00 98.06 455 LEU A O 1
ATOM 3455 N N . THR A 1 456 ? -16.806 9.817 28.347 1.00 97.81 456 THR A N 1
ATOM 3456 C CA . THR A 1 456 ? -17.204 11.234 28.434 1.00 97.81 456 THR A CA 1
ATOM 3457 C C . THR A 1 456 ? -17.811 11.778 27.141 1.00 97.81 456 THR A C 1
ATOM 3459 O O . THR A 1 456 ? -18.570 12.743 27.189 1.00 97.81 456 THR A O 1
ATOM 3462 N N . SER A 1 457 ? -17.550 11.155 25.987 1.00 98.00 457 SER A N 1
ATOM 3463 C CA . SER A 1 457 ? -18.062 11.605 24.686 1.00 98.00 457 SER A CA 1
ATOM 3464 C C . SER A 1 457 ? -18.651 10.450 23.876 1.00 98.00 457 SER A C 1
ATOM 3466 O O . SER A 1 457 ? -17.955 9.478 23.575 1.00 98.00 457 SER A O 1
ATOM 3468 N N . LEU A 1 458 ? -19.922 10.568 23.487 1.00 98.44 458 LEU A N 1
ATOM 3469 C CA . LEU A 1 458 ? -20.620 9.595 22.644 1.00 98.44 458 LEU A CA 1
ATOM 3470 C C . LEU A 1 458 ? -21.219 10.281 21.413 1.00 98.44 458 LEU A C 1
ATOM 3472 O O . LEU A 1 458 ? -21.939 11.269 21.542 1.00 98.44 458 LEU A O 1
ATOM 3476 N N . GLN A 1 459 ? -20.975 9.727 20.227 1.00 98.38 459 GLN A N 1
ATOM 3477 C CA . GLN A 1 459 ? -21.632 10.124 18.985 1.00 98.38 459 GLN A CA 1
ATOM 3478 C C . GLN A 1 459 ? -22.263 8.909 18.301 1.00 98.38 459 GLN A C 1
ATOM 3480 O O . GLN A 1 459 ? -21.569 7.941 17.998 1.00 98.38 459 GLN A O 1
ATOM 3485 N N . LEU A 1 460 ? -23.563 8.989 18.012 1.00 97.62 460 LEU A N 1
ATOM 3486 C CA . LEU A 1 460 ? -24.320 7.979 17.271 1.00 97.62 460 LEU A CA 1
ATOM 3487 C C . LEU A 1 460 ? -24.984 8.635 16.054 1.00 97.62 460 LEU A C 1
ATOM 3489 O O . LEU A 1 460 ? -25.760 9.583 16.200 1.00 97.62 460 LEU A O 1
ATOM 3493 N N . ALA A 1 461 ? -24.666 8.152 14.852 1.00 96.75 461 ALA A N 1
ATOM 3494 C CA . ALA A 1 461 ? -25.081 8.773 13.596 1.00 96.75 461 ALA A CA 1
ATOM 3495 C C . ALA A 1 461 ? -25.610 7.756 12.566 1.00 96.75 461 ALA A C 1
ATOM 3497 O O . ALA A 1 461 ? -24.900 6.846 12.149 1.00 96.75 461 ALA A O 1
ATOM 3498 N N . HIS A 1 462 ? -26.837 7.953 12.081 1.00 94.62 462 HIS A N 1
ATOM 3499 C CA . HIS A 1 462 ? -27.459 7.158 11.011 1.00 94.62 462 HIS A CA 1
ATOM 3500 C C . HIS A 1 462 ? -27.492 5.644 11.308 1.00 94.62 462 HIS A C 1
ATOM 3502 O O . HIS A 1 462 ? -26.947 4.840 10.551 1.00 94.62 462 HIS A O 1
ATOM 3508 N N . LEU A 1 463 ? -28.135 5.270 12.419 1.00 95.38 463 LEU A N 1
ATOM 3509 C CA . LEU A 1 463 ? -28.267 3.889 12.904 1.00 95.38 463 LEU A CA 1
ATOM 3510 C C . LEU A 1 463 ? -29.748 3.445 12.857 1.00 95.38 463 LEU A C 1
ATOM 3512 O O . LEU A 1 463 ? -30.414 3.453 13.887 1.00 95.38 463 LEU A O 1
ATOM 3516 N N . PRO A 1 464 ? -30.302 3.104 11.676 1.00 93.81 464 PRO A N 1
ATOM 3517 C CA . PRO A 1 464 ? -31.747 2.908 11.492 1.00 93.81 464 PRO A CA 1
ATOM 3518 C C . PRO A 1 464 ? -32.331 1.684 12.219 1.00 93.81 464 PRO A C 1
ATOM 3520 O O . PRO A 1 464 ? -33.537 1.629 12.433 1.00 93.81 464 PRO A O 1
ATOM 3523 N N . ALA A 1 465 ? -31.503 0.705 12.603 1.00 94.56 465 ALA A N 1
ATOM 3524 C CA . ALA A 1 465 ? -31.931 -0.450 13.395 1.00 94.56 465 ALA A CA 1
ATOM 3525 C C . ALA A 1 465 ? -31.905 -0.198 14.920 1.00 94.56 465 ALA A C 1
ATOM 3527 O O . ALA A 1 465 ? -32.472 -0.983 15.682 1.00 94.56 465 ALA A O 1
ATOM 3528 N N . LEU A 1 466 ? -31.277 0.892 15.378 1.00 94.69 466 LEU A N 1
ATOM 3529 C CA . LEU A 1 466 ? -31.068 1.168 16.798 1.00 94.69 466 LEU A CA 1
ATOM 3530 C C . LEU A 1 466 ? -32.284 1.879 17.409 1.00 94.69 466 LEU A C 1
ATOM 3532 O O . LEU A 1 466 ? -32.362 3.107 17.437 1.00 94.69 466 LEU A O 1
ATOM 3536 N N . VAL A 1 467 ? -33.234 1.087 17.907 1.00 89.62 467 VAL A N 1
ATOM 3537 C CA . VAL A 1 467 ? -34.498 1.585 18.482 1.00 89.62 467 VAL A CA 1
ATOM 3538 C C . VAL A 1 467 ? -34.446 1.874 19.988 1.00 89.62 467 VAL A C 1
ATOM 3540 O O . VAL A 1 467 ? -35.260 2.654 20.473 1.00 89.62 467 VAL A O 1
ATOM 3543 N N . ASP A 1 468 ? -33.507 1.280 20.735 1.00 93.50 468 ASP A N 1
ATOM 3544 C CA . ASP A 1 468 ? -33.371 1.485 22.185 1.00 93.50 468 ASP A CA 1
ATOM 3545 C C . ASP A 1 468 ? -32.120 2.311 22.522 1.00 93.50 468 ASP A C 1
ATOM 3547 O O . ASP A 1 468 ? -30.987 1.848 22.385 1.00 93.50 468 ASP A O 1
ATOM 3551 N N . LEU A 1 469 ? -32.332 3.544 22.991 1.00 95.44 469 LEU A N 1
ATOM 3552 C CA . LEU A 1 469 ? -31.267 4.442 23.451 1.00 95.44 469 LEU A CA 1
ATOM 3553 C C . LEU A 1 469 ? -31.146 4.521 24.982 1.00 95.44 469 LEU A C 1
ATOM 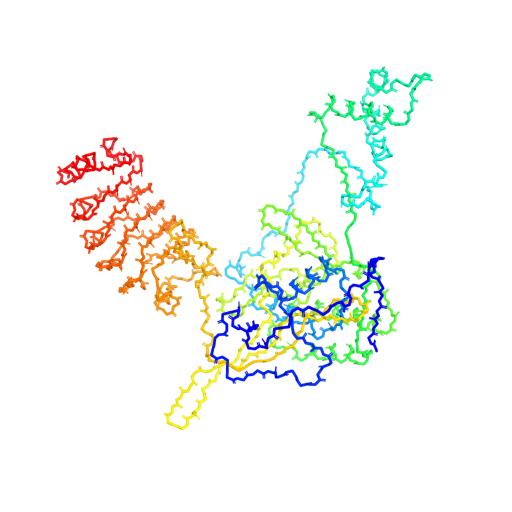3555 O O . LEU A 1 469 ? -30.251 5.203 25.486 1.00 95.44 469 LEU A O 1
ATOM 3559 N N . ARG A 1 470 ? -31.992 3.816 25.745 1.00 95.75 470 ARG A N 1
ATOM 3560 C CA . ARG A 1 470 ? -32.004 3.865 27.220 1.00 95.75 470 ARG A CA 1
ATOM 3561 C C . ARG A 1 470 ? -30.655 3.542 27.876 1.00 95.75 470 ARG A C 1
ATOM 3563 O O . ARG A 1 470 ? -30.357 4.190 28.883 1.00 95.75 470 ARG A O 1
ATOM 3570 N N . PRO A 1 471 ? -29.786 2.655 27.336 1.00 96.31 471 PRO A N 1
ATOM 3571 C CA . PRO A 1 471 ? -28.444 2.447 27.884 1.00 96.31 471 PRO A CA 1
ATOM 3572 C C . PRO A 1 471 ? -27.593 3.722 27.996 1.00 96.31 471 PRO A C 1
ATOM 3574 O O . PRO A 1 471 ? -26.782 3.824 28.914 1.00 96.31 471 PRO A O 1
ATOM 3577 N N . ILE A 1 472 ? -27.809 4.727 27.136 1.00 95.81 472 ILE A N 1
ATOM 3578 C CA . ILE A 1 472 ? -27.069 6.000 27.183 1.00 95.81 472 ILE A CA 1
ATOM 3579 C C . ILE A 1 472 ? -27.359 6.758 28.488 1.00 95.81 472 ILE A C 1
ATOM 3581 O O . ILE A 1 472 ? -26.466 7.381 29.059 1.00 95.81 472 ILE A O 1
ATOM 3585 N N . ALA A 1 473 ? -28.581 6.662 29.023 1.00 94.00 473 ALA A N 1
ATOM 3586 C CA . ALA A 1 473 ? -28.949 7.310 30.283 1.00 94.00 473 ALA A CA 1
ATOM 3587 C C . ALA A 1 473 ? -28.237 6.716 31.516 1.00 94.00 473 ALA A C 1
ATOM 3589 O O . ALA A 1 473 ? -28.207 7.348 32.573 1.00 94.00 473 ALA A O 1
ATOM 3590 N N . ALA A 1 474 ? -27.636 5.528 31.391 1.00 94.31 474 ALA A N 1
ATOM 3591 C CA . ALA A 1 474 ? -26.818 4.915 32.434 1.00 94.31 474 ALA A CA 1
ATOM 3592 C C . ALA A 1 474 ? -25.327 5.315 32.366 1.00 94.31 474 ALA A C 1
ATOM 3594 O O . ALA A 1 474 ? -24.594 5.051 33.321 1.00 94.31 474 ALA A O 1
ATOM 3595 N N . CYS A 1 475 ? -24.871 5.987 31.300 1.00 95.12 475 CYS A N 1
ATOM 3596 C CA . CYS A 1 475 ? -23.486 6.444 31.128 1.00 95.12 475 CYS A CA 1
ATOM 3597 C C . CYS A 1 475 ? -23.154 7.628 32.064 1.00 95.12 475 CYS A C 1
ATOM 3599 O O . CYS A 1 475 ? -23.127 8.786 31.655 1.00 95.12 475 CYS A O 1
ATOM 3601 N N . ARG A 1 476 ? -22.889 7.341 33.346 1.00 88.69 476 ARG A N 1
ATOM 3602 C CA . ARG A 1 476 ? -22.739 8.348 34.424 1.00 88.69 476 ARG A CA 1
ATOM 3603 C C . ARG A 1 476 ? -21.632 9.392 34.219 1.00 88.69 476 ARG A C 1
ATOM 3605 O O . ARG A 1 476 ? -21.690 10.436 34.859 1.00 88.69 476 ARG A O 1
ATOM 3612 N N . GLY A 1 477 ? -20.626 9.094 33.397 1.00 92.19 477 GLY A N 1
ATOM 3613 C CA . GLY A 1 477 ? -19.502 9.989 33.097 1.00 92.19 477 GLY A CA 1
ATOM 3614 C C . GLY A 1 477 ? -19.691 10.869 31.859 1.00 92.19 477 GLY A C 1
ATOM 3615 O O . GLY A 1 477 ? -18.765 11.589 31.506 1.00 92.19 477 GLY A O 1
ATOM 3616 N N . LEU A 1 478 ? -20.842 10.799 31.180 1.00 97.44 478 LEU A N 1
ATOM 3617 C CA . LEU A 1 478 ? -21.035 11.436 29.878 1.00 97.44 478 LEU A CA 1
ATOM 3618 C C . LEU A 1 478 ? -21.114 12.972 29.993 1.00 97.44 478 LEU A C 1
ATOM 3620 O O . LEU A 1 478 ? -21.945 13.511 30.723 1.00 97.44 478 LEU A O 1
ATOM 3624 N N . GLU A 1 479 ? -20.266 13.667 29.234 1.00 97.88 479 GLU A N 1
ATOM 3625 C CA . GLU A 1 479 ? -20.136 15.134 29.186 1.00 97.88 479 GLU A CA 1
ATOM 3626 C C . GLU A 1 479 ? -20.661 15.712 27.858 1.00 97.88 479 GLU A C 1
ATOM 3628 O O . GLU A 1 479 ? -21.204 16.820 27.834 1.00 97.88 479 GLU A O 1
ATOM 3633 N N . ARG A 1 480 ? -20.543 14.936 26.767 1.00 98.25 480 ARG A N 1
ATOM 3634 C CA . ARG A 1 480 ? -21.004 15.254 25.407 1.00 98.25 480 ARG A CA 1
ATOM 3635 C C . ARG A 1 480 ? -21.770 14.078 24.796 1.00 98.25 480 ARG A C 1
ATOM 3637 O O . ARG A 1 480 ? -21.254 12.961 24.742 1.00 98.25 480 ARG A O 1
ATOM 3644 N N . LEU A 1 481 ? -22.953 14.352 24.247 1.00 98.31 481 LEU A N 1
ATOM 3645 C CA . LEU A 1 481 ? -23.733 13.413 23.434 1.00 98.31 481 LEU A CA 1
ATOM 3646 C C . LEU A 1 481 ? -24.085 14.043 22.084 1.00 98.31 481 LEU A C 1
ATOM 3648 O O . LEU A 1 481 ? -24.698 15.104 22.047 1.00 98.31 481 LEU A O 1
ATOM 3652 N N . ALA A 1 482 ? -23.756 13.377 20.983 1.00 98.12 482 ALA A N 1
ATOM 3653 C CA . ALA A 1 482 ? -24.163 13.772 19.639 1.00 98.12 482 ALA A CA 1
ATOM 3654 C C . ALA A 1 482 ? -25.059 12.693 19.011 1.00 98.12 482 ALA A C 1
ATOM 3656 O O . ALA A 1 482 ? -24.647 11.540 18.875 1.00 98.12 482 ALA A O 1
ATOM 3657 N N . LEU A 1 483 ? -26.282 13.064 18.631 1.00 97.38 483 LEU A N 1
ATOM 3658 C CA . LEU A 1 483 ? -27.276 12.169 18.036 1.00 97.38 483 LEU A CA 1
ATOM 3659 C C . LEU A 1 483 ? -27.708 12.694 16.667 1.00 97.38 483 LEU A C 1
ATOM 3661 O 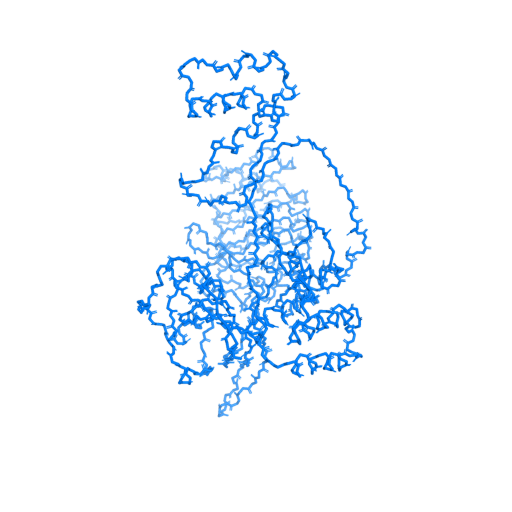O . LEU A 1 483 ? -28.244 13.798 16.560 1.00 97.38 483 LEU A O 1
ATOM 3665 N N . PHE A 1 484 ? -27.529 11.880 15.627 1.00 95.81 484 PHE A N 1
ATOM 3666 C CA . PHE A 1 484 ? -27.936 12.206 14.261 1.00 95.81 484 PHE A CA 1
ATOM 3667 C C . PHE A 1 484 ? -28.669 11.029 13.609 1.00 95.81 484 PHE A C 1
ATOM 3669 O O . PHE A 1 484 ? -28.189 9.900 13.597 1.00 95.81 484 PHE A O 1
ATOM 3676 N N . GLY A 1 485 ? -29.834 11.282 13.022 1.00 90.56 485 GLY A N 1
ATOM 3677 C CA . GLY A 1 485 ? -30.647 10.264 12.356 1.00 90.56 485 GLY A CA 1
ATOM 3678 C C . GLY A 1 485 ? -31.931 10.878 11.811 1.00 90.56 485 GLY A C 1
ATOM 3679 O O . GLY A 1 485 ? -32.311 11.968 12.232 1.00 90.56 485 GLY A O 1
ATOM 3680 N N . ARG A 1 486 ? -32.585 10.203 10.859 1.00 87.94 486 ARG A N 1
ATOM 3681 C CA . ARG A 1 486 ? -33.923 10.608 10.378 1.00 87.94 486 ARG A CA 1
ATOM 3682 C C . ARG A 1 486 ? -35.039 9.991 11.221 1.00 87.94 486 ARG A C 1
ATOM 3684 O O . ARG A 1 486 ? -36.133 10.533 11.289 1.00 87.94 486 ARG A O 1
ATOM 3691 N N . ASP A 1 487 ? -34.708 8.882 11.864 1.00 87.25 487 ASP A N 1
ATOM 3692 C CA . ASP A 1 487 ? -35.590 7.969 12.586 1.00 87.25 487 ASP A CA 1
ATOM 3693 C C . ASP A 1 487 ? -35.624 8.288 14.097 1.00 87.25 487 ASP A C 1
ATOM 3695 O O . ASP A 1 487 ? -36.414 7.724 14.849 1.00 87.25 487 ASP A O 1
ATOM 3699 N N . LEU A 1 488 ? -34.775 9.224 14.542 1.00 90.50 488 LEU A N 1
ATOM 3700 C CA . LEU A 1 488 ? -34.726 9.728 15.913 1.00 90.50 488 LEU A CA 1
ATOM 3701 C C . LEU A 1 488 ? -35.738 10.870 16.124 1.00 90.50 488 LEU A C 1
ATOM 3703 O O . LEU A 1 488 ? -35.915 11.700 15.228 1.00 90.50 488 LEU A O 1
ATOM 3707 N N . PRO A 1 489 ? -36.336 11.003 17.325 1.00 92.25 489 PRO A N 1
ATOM 3708 C CA . PRO A 1 489 ? -37.158 12.157 17.676 1.00 92.25 489 PRO A CA 1
ATOM 3709 C C . PRO A 1 489 ? -36.413 13.488 17.439 1.00 92.25 489 PRO A C 1
ATOM 3711 O O . PRO A 1 489 ? -35.296 13.652 17.940 1.00 92.25 489 PRO A O 1
ATOM 3714 N N . PRO A 1 490 ? -37.015 14.490 16.764 1.00 91.62 490 PRO A N 1
ATOM 3715 C CA . PRO A 1 490 ? -36.355 15.776 16.501 1.00 91.62 490 PRO A CA 1
ATOM 3716 C C . PRO A 1 490 ? -35.902 16.535 17.758 1.00 91.62 490 PRO A C 1
ATOM 3718 O O . PRO A 1 490 ? -35.021 17.382 17.683 1.00 91.62 490 PRO A O 1
ATOM 3721 N N . SER A 1 491 ? -36.481 16.223 18.922 1.00 90.25 491 SER A N 1
ATOM 3722 C CA . SER A 1 491 ? -36.113 16.772 20.233 1.00 90.25 491 SER A CA 1
ATOM 3723 C C . SER A 1 491 ? -34.925 16.066 20.910 1.00 90.25 491 SER A C 1
ATOM 3725 O O . SER A 1 491 ? -34.556 16.444 22.027 1.00 90.25 491 SER A O 1
ATOM 3727 N N . TRP A 1 492 ? -34.360 15.033 20.272 1.00 94.19 492 TRP A N 1
ATOM 3728 C CA . TRP A 1 492 ? -33.140 14.318 20.673 1.00 94.19 492 TRP A CA 1
ATOM 3729 C C . TRP A 1 492 ? -31.981 14.554 19.690 1.00 94.19 492 TRP A C 1
ATOM 3731 O O . TRP A 1 492 ? -30.823 14.450 20.085 1.00 94.19 492 TRP A O 1
ATOM 3741 N N . VAL A 1 493 ? -32.262 14.877 18.423 1.00 95.75 493 VAL A N 1
ATOM 3742 C CA . VAL A 1 493 ? -31.237 15.145 17.398 1.00 95.75 493 VAL A CA 1
ATOM 3743 C C . VAL A 1 493 ? -30.451 16.421 17.728 1.00 95.75 493 VAL A C 1
ATOM 3745 O O . VAL A 1 493 ? -31.035 17.442 18.086 1.00 95.75 493 VAL A O 1
ATOM 3748 N N . GLY A 1 494 ? -29.123 16.370 17.598 1.00 95.88 494 GLY A N 1
ATOM 3749 C CA . GLY A 1 494 ? -28.219 17.494 17.862 1.00 95.88 494 GLY A CA 1
ATOM 3750 C C . GLY A 1 494 ? -26.958 17.095 18.630 1.00 95.88 494 GLY A C 1
ATOM 3751 O O . GLY A 1 494 ? -26.688 15.912 18.837 1.00 95.88 494 GLY A O 1
ATOM 3752 N N . VAL A 1 495 ? -26.189 18.101 19.053 1.00 97.75 495 VAL A N 1
ATOM 3753 C CA . VAL A 1 495 ? -25.050 17.954 19.973 1.00 97.75 495 VAL A CA 1
ATOM 3754 C C . VAL A 1 495 ? -25.438 18.577 21.309 1.00 97.75 495 VAL A C 1
ATOM 3756 O O . VAL A 1 495 ? -25.837 19.739 21.350 1.00 97.75 495 VAL A O 1
ATOM 3759 N N . HIS A 1 496 ? -25.319 17.801 22.383 1.00 97.81 496 HIS A N 1
ATOM 3760 C CA . HIS A 1 496 ? -25.814 18.133 23.714 1.00 97.81 496 HIS A CA 1
ATOM 3761 C C . HIS A 1 496 ? -24.689 18.062 24.742 1.00 97.81 496 HIS A C 1
ATOM 3763 O O . HIS A 1 496 ? -23.978 17.060 24.844 1.00 97.81 496 HIS A O 1
ATOM 3769 N N . GLU A 1 497 ? -24.571 19.122 25.533 1.00 96.94 497 GLU A N 1
ATOM 3770 C CA . GLU A 1 497 ? -23.592 19.296 26.610 1.00 96.94 497 GLU A CA 1
ATOM 3771 C C . GLU A 1 497 ? -24.261 19.961 27.826 1.00 96.94 497 GLU A C 1
ATOM 3773 O O . GLU A 1 497 ? -25.296 20.631 27.709 1.00 96.94 497 GLU A O 1
ATOM 3778 N N . GLY A 1 498 ? -23.683 19.786 29.017 1.00 96.25 498 GLY A N 1
ATOM 3779 C CA . GLY A 1 498 ? -24.144 20.461 30.235 1.00 96.25 498 GLY A CA 1
ATOM 3780 C C . GLY A 1 498 ? -25.620 20.189 30.563 1.00 96.25 498 GLY A C 1
ATOM 3781 O O . GLY A 1 498 ? -26.014 19.048 30.799 1.00 96.25 498 GLY A O 1
ATOM 3782 N N . GLU A 1 499 ? -26.454 21.233 30.605 1.00 95.69 499 GLU A N 1
ATOM 3783 C CA . GLU A 1 499 ? -27.882 21.079 30.928 1.00 95.69 499 GLU A CA 1
ATOM 3784 C C . GLU A 1 499 ? -28.701 20.475 29.775 1.00 95.69 499 GLU A C 1
ATOM 3786 O O . GLU A 1 499 ? -29.597 19.671 30.031 1.00 95.69 499 GLU A O 1
ATOM 3791 N N . THR A 1 500 ? -28.356 20.768 28.512 1.00 96.44 500 THR A N 1
ATOM 3792 C CA . THR A 1 500 ? -29.035 20.163 27.344 1.00 96.44 500 THR A CA 1
ATOM 3793 C C . THR A 1 500 ? -28.866 18.644 27.340 1.00 96.44 500 THR A C 1
ATOM 3795 O O . THR A 1 500 ? -29.830 17.906 27.137 1.00 96.44 500 THR A O 1
ATOM 3798 N N . LEU A 1 501 ? -27.668 18.170 27.704 1.00 97.50 501 LEU A N 1
ATOM 3799 C CA . LEU A 1 501 ? -27.384 16.753 27.897 1.00 97.50 501 LEU A CA 1
ATOM 3800 C C . LEU A 1 501 ? -28.268 16.148 28.995 1.00 97.50 501 LEU A C 1
ATOM 3802 O O . LEU A 1 501 ? -28.932 15.141 28.763 1.00 97.50 501 LEU A O 1
ATOM 3806 N N . ARG A 1 502 ? -28.343 16.779 30.174 1.00 95.94 502 ARG A N 1
ATOM 3807 C CA . ARG A 1 502 ? -29.201 16.304 31.277 1.00 95.94 502 ARG A CA 1
ATOM 3808 C C . ARG A 1 502 ? -30.673 16.246 30.883 1.00 95.94 502 ARG A C 1
ATOM 3810 O O . ARG A 1 502 ? -31.395 15.382 31.373 1.00 95.94 502 ARG A O 1
ATOM 3817 N N . GLU A 1 503 ? -31.160 17.184 30.074 1.00 96.12 503 GLU A N 1
ATOM 3818 C CA . GLU A 1 503 ? -32.538 17.165 29.575 1.00 96.12 503 GLU A CA 1
ATOM 3819 C C . GLU A 1 503 ? -32.777 16.008 28.593 1.00 96.12 503 GLU A C 1
ATOM 3821 O O . GLU A 1 503 ? -33.726 15.243 28.774 1.00 96.12 503 GLU A O 1
ATOM 3826 N N . VAL A 1 504 ? -31.896 15.818 27.608 1.00 97.12 504 VAL A N 1
ATOM 3827 C CA . VAL A 1 504 ? -32.016 14.725 26.629 1.00 97.12 504 VAL A CA 1
ATOM 3828 C C . VAL A 1 504 ? -31.872 13.353 27.289 1.00 97.12 504 VAL A C 1
ATOM 3830 O O . VAL A 1 504 ? -32.691 12.478 27.020 1.00 97.12 504 VAL A O 1
ATOM 3833 N N . LEU A 1 505 ? -30.938 13.168 28.229 1.00 96.44 505 LEU A N 1
ATOM 3834 C CA . LEU A 1 505 ? -30.809 11.911 28.979 1.00 96.44 505 LEU A CA 1
ATOM 3835 C C . LEU A 1 505 ? -32.058 11.600 29.823 1.00 96.44 505 LEU A C 1
ATOM 3837 O O . LEU A 1 505 ? -32.468 10.445 29.884 1.00 96.44 505 LEU A O 1
ATOM 3841 N N . ARG A 1 506 ? -32.719 12.610 30.415 1.00 95.50 506 ARG A N 1
ATOM 3842 C CA . ARG A 1 506 ? -34.015 12.428 31.106 1.00 95.50 506 ARG A CA 1
ATOM 3843 C C . ARG A 1 506 ? -35.123 11.978 30.149 1.00 95.50 506 ARG A C 1
ATOM 3845 O O . ARG A 1 506 ? -35.906 11.103 30.511 1.00 95.50 506 ARG A O 1
ATOM 3852 N N . ARG A 1 507 ? -35.185 12.547 28.938 1.00 95.31 507 ARG A N 1
ATOM 3853 C CA . ARG A 1 507 ? -36.152 12.147 27.896 1.00 95.31 507 ARG A CA 1
ATOM 3854 C C . ARG A 1 507 ? -35.889 10.721 27.399 1.00 95.31 507 ARG A C 1
ATOM 3856 O O . ARG A 1 507 ? -36.823 9.939 27.304 1.00 95.31 507 ARG A O 1
ATOM 3863 N N . ILE A 1 508 ? -34.627 10.367 27.152 1.00 95.19 508 ILE A N 1
ATOM 3864 C CA . ILE A 1 508 ? -34.211 9.014 26.748 1.00 95.19 508 ILE A CA 1
ATOM 3865 C C . ILE A 1 508 ? -34.506 7.983 27.852 1.00 95.19 508 ILE A C 1
ATOM 3867 O O . ILE A 1 508 ? -34.931 6.877 27.548 1.00 95.19 508 ILE A O 1
ATOM 3871 N N . ALA A 1 509 ? -34.346 8.340 29.130 1.00 93.38 509 ALA A N 1
ATOM 3872 C CA . ALA A 1 509 ? -34.650 7.466 30.269 1.00 93.38 509 ALA A CA 1
ATOM 3873 C C . ALA A 1 509 ? -36.154 7.256 30.549 1.00 93.38 509 ALA A C 1
ATOM 3875 O O . ALA A 1 509 ? -36.495 6.495 31.455 1.00 93.38 509 ALA A O 1
ATOM 3876 N N . SER A 1 510 ? -37.044 7.967 29.846 1.00 91.44 510 SER A N 1
ATOM 3877 C CA . SER A 1 510 ? -38.502 7.939 30.062 1.00 91.44 510 SER A CA 1
ATOM 3878 C C . SER A 1 510 ? -39.314 7.581 28.808 1.00 91.44 510 SER A C 1
ATOM 3880 O O . SER A 1 510 ? -40.540 7.702 28.823 1.00 91.44 510 SER A O 1
ATOM 3882 N N . ALA A 1 511 ? -38.630 7.112 27.758 1.00 86.31 511 ALA A N 1
ATOM 3883 C CA . ALA A 1 511 ? -39.199 6.464 26.575 1.00 86.31 511 ALA A CA 1
ATOM 3884 C C . ALA A 1 511 ? -39.107 4.927 26.682 1.00 86.31 511 ALA A C 1
ATOM 3886 O O . ALA A 1 511 ? -39.942 4.253 26.045 1.00 86.31 511 ALA A O 1
#

pLDDT: mean 71.03, std 19.02, range [27.58, 98.44]

Secondary structure (DSSP, 8-state):
--------SSPP--PPPPBPPHHHHHHTTT--S--EE----S-S---B--SS---HHHHHHHHHHHTT--B---STTTHHHHTTTBSS-BSTTTTTTTS---------EEEEE-TT--TT-TTS-HHHHHHHHHHHHHHHHHHHHHHHH----TT--HHHHHHHHHHHHHHHTTS-EEEEE-----------S-HHHHHHHHHHHGGGTTTTGGGTHHHHHHHHHHHHHHHTT---HHHHTTS-EEEEETTEEEEESGGGGG-TB-S-S-SSSB---STTTS-SS--SS--EETTTS--SEEEEEEEEEETTEEEEEEEEEEE---B--SSB--B--EEEEEEE-----SEEEEEE-TT--EEEEEPSS--TTGGGGGGGTS-SS-EEEEEES-TT----TT-TT-TTEEEEEEE--TT----GGGTT-TT--EEEEES-TT----GGGGG-TT--EEEEES-TT----GGGGG-TT--EEEEE-SSS-TTT-EEEEHHHHHHHHHHHTT-

Foldseek 3Di:
DFDFDDPDPDDADPDDAAFDDPQVLCVLQVFPFFPDWPDPPPDPDTHHDQPDSDFQLVSVVVCCVVRVAAWGDDPLQVLQLLVFLVAFACPPCVPPPPDDDDDDDDDDAAEDEDQPDDVPDPPPPLLVRLVVSLVVVCVVVDDVLCVVQQDDDPPDDSVNNSVSSVVSCVVCVVRHHYYYHHDDFDDDDDDDDALVVLVVVLVVLVVCPPVPCVLLSVLVNVVSVQVSCVRVVNHDVLQVRQCWDWDQDPVGIFIGGQVLLSRQHQEDHDDPSHDHDPRVNDDRDDDDPHGHHPVSRYSQKDKDWDWDDDPPDTFTKIKMWGFDHGGGDNGHDRGTDTIITIGGDDDPQQWDFDDADPVRATEIEGDPPDAQCSLLCCVVRPDPAAHEYEYEPHCNPLDNPNLAQVQRDQEYAAYQNQNHAEDQSLAQRANHAYYAYENNANHAYDLSQLRHQRHAYYEDEAHQNHPQPLSVLSNVNHAKYAYYYPNDDPLLHGIDGDVSVVVNSVVSNVD

Mean predicted aligned error: 19.2 Å

Solvent-accessible surface area (backbone atoms only — not comparable to full-atom values): 28951 Å² total; per-residue (Å²): 127,95,80,75,57,81,88,64,97,69,80,66,52,83,74,86,68,61,71,41,58,74,68,57,64,38,41,68,68,76,47,62,76,66,76,48,57,72,69,88,77,82,61,99,69,80,53,60,64,74,90,76,70,59,63,38,43,58,42,47,53,48,51,24,65,78,56,44,31,42,20,20,69,50,65,79,24,50,55,35,50,26,62,24,8,49,32,22,18,29,21,103,34,69,83,67,84,78,78,82,86,84,89,87,94,86,89,77,74,48,76,48,79,42,71,84,60,54,95,89,50,88,81,51,70,53,57,64,57,48,46,57,59,36,56,66,42,38,75,74,55,33,77,71,44,39,67,73,41,65,71,80,54,102,84,57,49,72,68,57,49,39,53,32,38,53,53,43,51,67,75,50,46,93,77,46,52,80,46,80,45,62,78,84,80,83,94,80,88,84,85,79,87,51,45,65,55,38,49,46,52,51,62,53,57,64,75,46,63,91,72,77,44,74,80,42,49,64,41,42,50,52,52,38,50,51,50,27,33,38,59,68,68,52,68,60,61,78,60,62,69,38,39,61,46,75,50,80,50,101,91,48,49,24,43,26,46,51,57,32,35,59,23,50,5,33,4,63,74,79,51,77,68,22,52,49,42,65,56,12,58,53,73,96,65,96,65,99,83,65,47,52,48,69,83,47,46,36,83,19,70,47,77,50,78,48,73,46,76,55,89,94,45,76,44,60,24,23,44,34,42,36,36,75,22,42,50,66,33,102,55,34,46,68,22,28,31,70,48,46,39,32,27,54,49,81,73,82,70,57,55,35,76,78,52,59,47,97,89,61,31,44,30,33,30,76,45,83,78,64,59,54,64,57,42,59,50,41,80,83,70,61,65,102,50,59,26,30,44,45,48,64,77,42,61,51,36,40,59,56,58,40,50,57,83,44,56,36,41,29,28,42,39,40,34,38,25,48,53,23,37,58,40,64,40,53,50,52,26,64,34,29,27,35,42,36,42,30,45,25,46,46,27,48,46,54,62,22,56,34,46,24,76,40,29,29,36,42,34,45,30,47,40,84,48,47,81,68,62,44,38,63,54,52,29,85,51,56,54,38,44,32,34,45,56,90,88,53,60,78,89,60,51,46,78,26,44,70,68,56,32,56,52,43,34,53,54,45,63,72,112

Radius of gyration: 30.19 Å; Cα contacts (8 Å, |Δi|>4): 907; chains: 1; bounding box: 75×77×74 Å

Sequence (511 aa):
MPVTFAVSPVVADSSPLPSMAPLDALRRRGIEGVEACSSAEAAPSRLVDTGDGFHPLISAVHVAFAQHRPLALSPDHVWLCVAQAVARHVDARAEQLRGELVAHQGRRTLEVRRDDFRRGDPSNDWPAAIATLADALDEILGPRGRALFAARLSTTDDATATAGAIVMMGAVQQFFDYRVSTLCGIPQVTLEGTPEDWASLRGRVELLEGLGLAWWLPSLRAFLQQCARAAAGDVEEAFWRQLYKAEDASGGLHVSGWINALFPYLGDLGADEGDRNSLATAPIVEHELEGCLLGQYPSGLTQAPFTWQHFREALDMSLVGGFVGVEQDARGVVRPRIGWAVTPRLRRQRFRASDRTADGHPVLRPRAPVGPDVLRHLAAEAPNAPFVLSLGWQDAITSLTGLEGLTQLAALDVFALTGLRDLEPLRGLPGLRRVLIQQCGALVDIGALASLPSLTSLQLAHLPALVDLRPIAACRGLERLALFGRDLPPSWVGVHEGETLREVLRRIASA